Protein 4QTP (pdb70)

Organism: Mycolicibacterium paratuberculosis (strain ATCC BAA-968 / K-10) (NCBI:txid262316)

InterPro domains:
  IPR002645 STAS domain [PF01740] (11-111)
  IPR002645 STAS domain [PS50801] (7-115)
  IPR003658 Anti-sigma factor antagonist [TIGR00377] (11-109)
  IPR036513 STAS domain superfamily [G3DSA:3.30.750.24] (1-122)
  IPR036513 STAS domain superfamily [SSF52091] (10-116)

Secondary structure (DSSP, 8-state):
--TT-EEEEEEEETTEEEEEEEEEESTTTHHHHHHHHHHHHHT--SEEEEEEEEEEEE-HHHHHHHHHHHHHS-TT-EEEEE--SHHHHHHHHHTTGGGTS-EESSHHHHHHHHH-/-PPTT-EEEEEEEETTEEEEEEEEEESTTTHHHHHHHHHHHHHT--SEEEEEEEEEEEE-HHHHHHHHHHHHHS-TT-EEEEE--SHHHHHHHHHTTGGGTS-EESSHHHHHHHHH-/--S---EEEEEEEETTEEEEEEEEEESTTTHHHHHHHHHHHHHT--SEEEEEEEEEEEE-HHHHHHHHHHHHHSBTT-EEEEE--SHHHHHHHHHTTGGGTS-EESSHHHHHHHHH-/----EEEEEEEETTEEEEEEEEEESTTTHHHHHHHHHHHHHT--SEEEEEEEEEEEE-HHHHHHHHHHHHHSBTT-EEEEE--SHHHHHHHHHTTGGGTS-EESSHHHHHHHHH-

CATH classification: 3.30.750.24

Foldseek 3Di:
DDPLDKDWDWDDDPQEIEIEMAEEDDPSCPVVVLVVLVVVQVVQGLEYEYEDARYPAYDPSNVVSVVVSLVSHDPRRHYEYEYADCRPVVVCVVVCVCVVHPYHPDPVVSVVVRVD/DADPLDKDWDWDDDPQEIEIEMAHEDDPSCPVVVLVVLVVVQVVQGLEYEYECARYPAYDDVNVVSVVVSLVSHDPRRHYEYEYADCRPVVVCVVVCVCVVHPYHPDPVVSVVVRVD/DPDDDDKDWDWDDDPQEIEIEMAEEDDDVCLVVVLVVLVVVQVVQGLEYEYECARYQADDDSNLVSLVVSLVSHDPRHHYEYAYADCRPVVVCVVVCVCVVHPYHPDPVVSVVVRVD/DDDDKDWDWDDDPQEIEIEMAEEDDDVCLVVVLVVLVVVQVVQGLEYEYECARYQADDDSNLVSVVVSLVSHDPRRHYEYAYADCRPVVVCVVVVVCVVHPYHPDPVVSVVVRVD

Nearest PDB structures (foldseek):
  4qtp-assembly2_B  TM=1.009E+00  e=1.080E-22  Mycobacterium avium subsp. paratuberculosis K-10
  8ih8-assembly1_A  TM=9.561E-01  e=4.248E-16  Mycobacterium tuberculosis H37Rv
  6m36-assembly1_H  TM=8.958E-01  e=7.323E-08  Bacillus subtilis subsp. subtilis str. 168
  4hyl-assembly1_A  TM=8.744E-01  e=9.724E-07  Haliangium ochraceum DSM 14365
  7d09-assembly1_F  TM=8.248E-01  e=4.135E-03  Acinetobacter baumannii

Structure (mmCIF, N/CA/C/O backbone):
data_4QTP
#
_entry.id   4QTP
#
_cell.length_a   58.170
_cell.length_b   58.300
_cell.length_c   58.900
_cell.angle_alpha   69.660
_cell.angle_beta   78.610
_cell.angle_gamma   78.940
#
_symmetry.space_group_name_H-M   'P 1'
#
loop_
_entity.id
_entity.type
_entity.pdbx_description
1 polymer 'Anti-sigma factor antagonist'
2 non-polymer 'CITRIC ACID'
3 non-polymer 1,2-ETHANEDIOL
4 non-polymer GLYCEROL
5 water water
#
loop_
_atom_site.group_PDB
_atom_site.id
_atom_site.type_symbol
_atom_site.label_atom_id
_atom_site.label_alt_id
_atom_site.label_comp_id
_atom_site.label_asym_id
_atom_site.label_entity_id
_atom_site.label_seq_id
_atom_site.pdbx_PDB_ins_code
_atom_site.Cartn_x
_atom_site.Cartn_y
_atom_site.Cartn_z
_atom_site.occupancy
_atom_site.B_iso_or_equiv
_atom_site.auth_seq_id
_atom_site.auth_comp_id
_atom_site.auth_asym_id
_atom_site.auth_atom_id
_atom_site.pdbx_PDB_model_num
ATOM 1 N N . SER A 1 24 ? 25.876 4.487 54.643 1.00 31.70 2 SER A N 1
ATOM 2 C CA . SER A 1 24 ? 24.436 4.237 54.361 1.00 30.06 2 SER A CA 1
ATOM 3 C C . SER A 1 24 ? 24.254 2.861 53.712 1.00 25.02 2 SER A C 1
ATOM 4 O O . SER A 1 24 ? 25.038 2.422 52.857 1.00 23.03 2 SER A O 1
ATOM 7 N N . ALA A 1 25 ? 23.221 2.176 54.157 1.00 20.89 3 ALA A N 1
ATOM 8 C CA . ALA A 1 25 ? 22.906 0.837 53.660 1.00 20.48 3 ALA A CA 1
ATOM 9 C C . ALA A 1 25 ? 21.833 0.972 52.578 1.00 18.09 3 ALA A C 1
ATOM 10 O O . ALA A 1 25 ? 21.054 1.930 52.590 1.00 17.23 3 ALA A O 1
ATOM 12 N N . PRO A 1 26 ? 21.744 -0.004 51.674 1.00 16.85 4 PRO A N 1
ATOM 13 C CA . PRO A 1 26 ? 20.699 0.053 50.655 1.00 16.48 4 PRO A CA 1
ATOM 14 C C . PRO A 1 26 ? 19.295 0.087 51.285 1.00 15.50 4 PRO A C 1
ATOM 15 O O . PRO A 1 26 ? 19.067 -0.520 52.335 1.00 15.16 4 PRO A O 1
ATOM 19 N N . ASP A 1 27 ? 18.382 0.797 50.627 1.00 14.75 5 ASP A N 1
ATOM 20 C CA . ASP A 1 27 ? 16.993 0.902 51.046 1.00 15.62 5 ASP A CA 1
ATOM 21 C C . ASP A 1 27 ? 16.788 1.203 52.511 1.00 14.68 5 ASP A C 1
ATOM 22 O O . ASP A 1 27 ? 15.873 0.681 53.117 1.00 12.96 5 ASP A O 1
ATOM 27 N N . SER A 1 28 ? 17.642 2.083 53.074 1.00 13.91 6 SER A N 1
ATOM 28 C CA . SER A 1 28 ? 17.639 2.374 54.48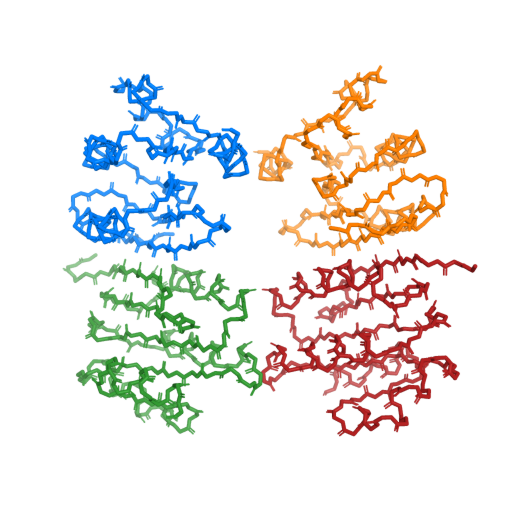6 1.00 14.00 6 SER A CA 1
ATOM 29 C C . SER A 1 28 ? 17.479 3.879 54.694 1.00 14.16 6 SER A C 1
ATOM 30 O O . SER A 1 28 ? 17.929 4.687 53.881 1.00 13.90 6 SER A O 1
ATOM 33 N N . ILE A 1 29 ? 16.761 4.228 55.754 1.00 14.92 7 ILE A N 1
ATOM 34 C CA . ILE A 1 29 ? 16.442 5.631 56.068 1.00 15.22 7 ILE A CA 1
ATOM 35 C C . ILE A 1 29 ? 16.413 5.816 57.572 1.00 15.37 7 ILE A C 1
ATOM 36 O O . ILE A 1 29 ? 16.043 4.907 58.285 1.00 14.40 7 ILE A O 1
ATOM 41 N N . THR A 1 30 ? 16.853 6.981 58.031 1.00 15.57 8 THR A N 1
ATOM 42 C CA . THR A 1 30 ? 16.751 7.395 59.403 1.00 16.92 8 THR A CA 1
ATOM 43 C C . THR A 1 30 ? 16.039 8.737 59.401 1.00 16.78 8 THR A C 1
ATOM 44 O O . THR A 1 30 ? 16.413 9.634 58.646 1.00 15.72 8 THR A O 1
ATOM 48 N N A THR A 1 31 ? 15.023 8.856 60.248 0.50 17.32 9 THR A N 1
ATOM 49 N N B THR A 1 31 ? 14.995 8.859 60.233 0.50 18.28 9 THR A N 1
ATOM 50 C CA A THR A 1 31 ? 14.323 10.120 60.417 0.50 16.67 9 THR A CA 1
ATOM 51 C CA B THR A 1 31 ? 14.275 10.141 60.427 0.50 18.30 9 THR A CA 1
ATOM 52 C C A THR A 1 31 ? 14.318 10.536 61.905 0.50 17.46 9 THR A C 1
ATOM 53 C C B THR A 1 31 ? 14.315 10.539 61.910 0.50 18.42 9 THR A C 1
ATOM 54 O O A THR A 1 31 ? 13.913 9.765 62.770 0.50 17.86 9 THR A O 1
ATOM 55 O O B THR A 1 31 ? 13.920 9.763 62.777 0.50 18.78 9 THR A O 1
ATOM 62 N N . LEU A 1 32 ? 14.842 11.732 62.185 1.00 18.90 10 LEU A N 1
ATOM 63 C CA . LEU A 1 32 ? 14.953 12.281 63.524 1.00 19.26 10 LEU A CA 1
ATOM 64 C C . LEU A 1 32 ? 14.080 13.521 63.569 1.00 19.22 10 LEU A C 1
ATOM 65 O O . LEU A 1 32 ? 14.156 14.390 62.674 1.00 18.10 10 LEU A O 1
ATOM 70 N N . VAL A 1 33 ? 13.238 13.603 64.579 1.00 18.68 11 VAL A N 1
ATOM 71 C CA . VAL A 1 33 ? 12.334 14.725 64.731 1.00 21.27 11 VAL A CA 1
ATOM 72 C C . VAL A 1 33 ? 12.671 15.365 66.064 1.00 23.13 11 VAL A C 1
ATOM 73 O O . VAL A 1 33 ? 12.656 14.696 67.098 1.00 22.29 11 VAL A O 1
ATOM 77 N N . GLU A 1 34 ? 12.942 16.659 66.029 1.00 26.06 12 GLU A N 1
ATOM 78 C CA . GLU A 1 34 ? 13.468 17.402 67.152 1.00 31.13 12 GLU A CA 1
ATOM 79 C C . GLU A 1 34 ? 12.936 18.826 67.143 1.00 32.65 12 GLU A C 1
ATOM 80 O O . GLU A 1 34 ? 12.913 19.461 66.105 1.00 29.38 12 GLU A O 1
ATOM 86 N N . ASP A 1 35 ? 12.508 19.313 68.307 1.00 34.12 13 ASP A N 1
ATOM 87 C CA . ASP A 1 35 ? 12.112 20.712 68.480 1.00 35.09 13 ASP A CA 1
ATOM 88 C C . ASP A 1 35 ? 13.359 21.570 68.656 1.00 35.18 13 ASP A C 1
ATOM 89 O O . ASP A 1 35 ? 14.220 21.268 69.471 1.00 36.36 13 ASP A O 1
ATOM 94 N N . HIS A 1 36 ? 13.494 22.610 67.856 1.00 34.02 14 HIS A N 1
ATOM 95 C CA . HIS A 1 36 ? 14.534 23.601 68.101 1.00 34.04 14 HIS A CA 1
ATOM 96 C C . HIS A 1 36 ? 13.840 24.923 68.474 1.00 37.35 14 HIS A C 1
ATOM 97 O O . HIS A 1 36 ? 13.517 25.732 67.595 1.00 36.77 14 HIS A O 1
ATOM 104 N N . ASP A 1 37 ? 13.585 25.125 69.763 1.00 44.20 15 ASP A N 1
ATOM 105 C CA . ASP A 1 37 ? 12.957 26.366 70.253 1.00 45.40 15 ASP A CA 1
ATOM 106 C C . ASP A 1 37 ? 11.689 26.719 69.476 1.00 42.15 15 ASP A C 1
ATOM 107 O O . ASP A 1 37 ? 11.554 27.833 68.982 1.00 42.05 15 ASP A O 1
ATOM 112 N N . GLY A 1 38 ? 10.778 25.756 69.363 1.00 40.34 16 GLY A N 1
ATOM 113 C CA . GLY A 1 38 ? 9.498 25.948 68.675 1.00 39.28 16 GLY A CA 1
ATOM 114 C C . GLY A 1 38 ? 9.484 25.561 67.191 1.00 35.52 16 GLY A C 1
ATOM 115 O O . GLY A 1 38 ? 8.415 25.386 66.609 1.00 38.53 16 GLY A O 1
ATOM 116 N N . VAL A 1 39 ? 10.655 25.460 66.559 1.00 31.43 17 VAL A N 1
ATOM 117 C CA . VAL A 1 39 ? 10.720 24.997 65.163 1.00 27.39 17 VAL A CA 1
ATOM 118 C C . VAL A 1 39 ? 10.901 23.482 65.172 1.00 24.40 17 VAL A C 1
ATOM 119 O O . VAL A 1 39 ? 11.897 23.006 65.693 1.00 24.90 17 VAL A O 1
ATOM 123 N N . SER A 1 40 ? 9.984 22.723 64.576 1.00 22.34 18 SER A N 1
ATOM 124 C CA . SER A 1 40 ? 10.213 21.276 64.419 1.00 20.27 18 SER A CA 1
ATOM 125 C C . SER A 1 40 ? 11.169 21.069 63.255 1.00 19.04 18 SER A C 1
ATOM 126 O O . SER A 1 40 ? 10.938 21.601 62.156 1.00 17.52 18 SER A O 1
ATOM 129 N N . VAL A 1 41 ? 12.225 20.302 63.504 1.00 18.16 19 VAL A N 1
ATOM 130 C CA . VAL A 1 41 ? 13.192 19.935 62.489 1.00 17.02 19 VAL A CA 1
ATOM 131 C C . VAL A 1 41 ? 13.099 18.425 62.265 1.00 16.07 19 VAL A C 1
ATOM 132 O O . VAL A 1 41 ? 13.220 17.628 63.209 1.00 16.63 19 VAL A O 1
ATOM 136 N N . VAL A 1 42 ? 12.800 18.045 61.037 1.00 15.76 20 VAL A N 1
ATOM 137 C CA . VAL A 1 42 ? 12.828 16.657 60.614 1.00 14.73 20 VAL A CA 1
ATOM 138 C C . VAL A 1 42 ? 14.113 16.456 59.833 1.00 14.06 20 VAL A C 1
ATOM 139 O O . VAL A 1 42 ? 14.261 16.975 58.719 1.00 13.61 20 VAL A O 1
ATOM 143 N N . SER A 1 43 ? 15.038 15.685 60.409 1.00 14.29 21 SER A N 1
ATOM 144 C CA . SER A 1 43 ? 16.318 15.418 59.779 1.00 14.87 21 SER A CA 1
ATOM 145 C C . SER A 1 43 ? 16.365 13.997 59.218 1.00 13.64 21 SER A C 1
ATOM 146 O O . SER A 1 43 ? 16.069 13.042 59.921 1.00 14.49 21 SER A O 1
ATOM 149 N N . VAL A 1 44 ? 16.749 13.882 57.958 1.00 13.49 22 VAL A N 1
ATOM 150 C CA . VAL A 1 44 ? 16.691 12.580 57.277 1.00 14.14 22 VAL A CA 1
ATOM 151 C C . VAL A 1 44 ? 18.087 12.182 56.831 1.00 14.57 22 VAL A C 1
ATOM 152 O O . VAL A 1 44 ? 18.888 13.044 56.423 1.00 13.31 22 VAL A O 1
ATOM 156 N N . SER A 1 45 ? 18.384 10.890 56.973 1.00 15.00 23 SER A N 1
ATOM 157 C CA A SER A 1 45 ? 19.638 10.342 56.530 0.50 15.32 23 SER A CA 1
ATOM 158 C CA B SER A 1 45 ? 19.654 10.324 56.537 0.50 14.98 23 SER A CA 1
ATOM 159 C C . SER A 1 45 ? 19.347 9.105 55.690 1.00 14.31 23 SER A C 1
ATOM 160 O O . SER A 1 45 ? 18.339 8.441 55.925 1.00 14.11 23 SER A O 1
ATOM 165 N N . GLY A 1 46 ? 20.212 8.832 54.717 1.00 18.27 24 GLY A N 1
ATOM 166 C CA . GLY A 1 46 ? 20.133 7.613 53.917 1.00 17.67 24 GLY A CA 1
ATOM 167 C C . GLY A 1 46 ? 19.588 7.888 52.548 1.00 16.43 24 GLY A C 1
ATOM 168 O O . GLY A 1 46 ? 20.063 8.788 51.898 1.00 16.47 24 GLY A O 1
ATOM 169 N N . GLU A 1 47 ? 18.603 7.116 52.100 1.00 15.78 25 GLU A N 1
ATOM 170 C CA . GLU A 1 47 ? 18.092 7.249 50.728 1.00 15.47 25 GLU A CA 1
ATOM 171 C C . GLU A 1 47 ? 16.573 7.341 50.758 1.00 15.33 25 GLU A C 1
ATOM 172 O O . GLU A 1 47 ? 15.928 6.638 51.535 1.00 15.40 25 GLU A O 1
ATOM 178 N N . ILE A 1 48 ? 16.035 8.266 49.961 1.00 14.94 26 ILE A N 1
ATOM 179 C CA . ILE A 1 48 ? 14.608 8.469 49.829 1.00 15.33 26 ILE A CA 1
ATOM 180 C C . ILE A 1 48 ? 14.183 7.954 48.447 1.00 15.64 26 ILE A C 1
ATOM 181 O O . ILE A 1 48 ? 14.488 8.581 47.434 1.00 15.31 26 ILE A O 1
ATOM 186 N N . ASP A 1 49 ? 13.461 6.837 48.429 1.00 16.48 27 ASP A N 1
ATOM 187 C CA . ASP A 1 49 ? 12.858 6.326 47.204 1.00 17.24 27 ASP A CA 1
ATOM 188 C C . ASP A 1 49 ? 11.602 5.562 47.530 1.00 17.66 27 ASP A C 1
ATOM 189 O O . ASP A 1 49 ? 11.141 5.624 48.676 1.00 17.27 27 ASP A O 1
ATOM 194 N N . MET A 1 50 ? 11.042 4.845 46.554 1.00 18.71 28 MET A N 1
ATOM 195 C CA . MET A 1 50 ? 9.753 4.205 46.778 1.00 21.43 28 MET A CA 1
ATOM 196 C C . MET A 1 50 ? 9.733 3.271 48.004 1.00 20.20 28 MET A C 1
ATOM 197 O O . MET A 1 50 ? 8.730 3.205 48.695 1.00 20.69 28 MET A O 1
ATOM 202 N N . VAL A 1 51 ? 10.848 2.615 48.306 1.00 19.08 29 VAL A N 1
ATOM 203 C CA . VAL A 1 51 ? 10.897 1.669 49.415 1.00 18.81 29 VAL A CA 1
ATOM 204 C C . VAL A 1 51 ? 10.852 2.364 50.777 1.00 18.52 29 VAL A C 1
ATOM 205 O O . VAL A 1 51 ? 10.190 1.882 51.715 1.00 18.91 29 VAL A O 1
ATOM 209 N N . THR A 1 52 ? 11.569 3.477 50.910 1.00 16.70 30 THR A N 1
ATOM 210 C CA . THR A 1 52 ? 11.661 4.214 52.173 1.00 16.48 30 THR A CA 1
ATOM 211 C C . THR A 1 52 ? 10.635 5.351 52.331 1.00 16.45 30 THR A C 1
ATOM 212 O O . THR A 1 52 ? 10.486 5.917 53.417 1.00 16.72 30 THR A O 1
ATOM 216 N N . ALA A 1 53 ? 9.966 5.708 51.252 1.00 17.12 31 ALA A N 1
ATOM 217 C CA . ALA A 1 53 ? 9.002 6.821 51.263 1.00 18.06 31 ALA A CA 1
ATOM 218 C C . ALA A 1 53 ? 7.875 6.691 52.294 1.00 18.98 31 ALA A C 1
ATOM 219 O O . ALA A 1 53 ? 7.554 7.675 52.942 1.00 19.28 31 ALA A O 1
ATOM 221 N N . PRO A 1 54 ? 7.258 5.503 52.445 1.00 20.53 32 PRO A N 1
ATOM 222 C CA . PRO A 1 54 ? 6.175 5.424 53.440 1.00 21.59 32 PRO A CA 1
ATOM 223 C C . PRO A 1 54 ? 6.619 5.771 54.854 1.00 21.31 32 PRO A C 1
ATOM 224 O O . PRO A 1 54 ? 5.926 6.520 55.552 1.00 21.22 32 PRO A O 1
ATOM 228 N N . ALA A 1 55 ? 7.802 5.303 55.253 1.00 20.02 33 ALA A N 1
ATOM 229 C CA . ALA A 1 55 ? 8.376 5.694 56.548 1.00 20.61 33 ALA A CA 1
ATOM 230 C C . ALA A 1 55 ? 8.537 7.219 56.685 1.00 19.91 33 ALA A C 1
ATOM 231 O O . ALA A 1 55 ? 8.129 7.823 57.688 1.00 20.91 33 ALA A O 1
ATOM 233 N N . LEU A 1 56 ? 9.102 7.860 55.681 1.00 19.43 34 LEU A N 1
ATOM 234 C CA . LEU A 1 56 ? 9.297 9.298 55.731 1.00 19.26 34 LEU A CA 1
ATOM 235 C C . LEU A 1 56 ? 7.943 10.029 55.763 1.00 19.47 34 LEU A C 1
ATOM 236 O O . LEU A 1 56 ? 7.771 11.017 56.500 1.00 18.01 34 LEU A O 1
ATOM 241 N N . GLU A 1 57 ? 7.020 9.587 54.921 1.00 20.16 35 GLU A N 1
ATOM 242 C CA . GLU A 1 57 ? 5.673 10.204 54.873 1.00 22.54 35 GLU A CA 1
ATOM 243 C C . GLU A 1 57 ? 4.969 10.150 56.223 1.00 22.57 35 GLU A C 1
ATOM 244 O O . GLU A 1 57 ? 4.352 11.147 56.659 1.00 22.93 35 GLU A O 1
ATOM 250 N N . GLN A 1 58 ? 5.026 8.988 56.879 1.00 23.97 36 GLN A N 1
ATOM 251 C CA . GLN A 1 58 ? 4.383 8.846 58.191 1.00 24.78 36 GLN A CA 1
ATOM 252 C C . GLN A 1 58 ? 5.001 9.773 59.230 1.00 25.02 36 GLN A C 1
ATOM 253 O O . GLN A 1 58 ? 4.254 10.433 59.998 1.00 25.64 36 GLN A O 1
ATOM 255 N N . ALA A 1 59 ? 6.331 9.847 59.264 1.00 22.99 37 ALA A N 1
ATOM 256 C CA . ALA A 1 59 ? 7.014 10.747 60.182 1.00 23.32 37 ALA A CA 1
ATOM 257 C C . ALA A 1 59 ? 6.611 12.201 59.984 1.00 23.43 37 ALA A C 1
ATOM 258 O O . ALA A 1 59 ? 6.294 12.908 60.959 1.00 21.98 37 ALA A O 1
ATOM 260 N N . ILE A 1 60 ? 6.695 12.686 58.739 1.00 22.16 38 ILE A N 1
ATOM 261 C CA . ILE A 1 60 ? 6.351 14.078 58.457 1.00 21.39 38 ILE A CA 1
ATOM 262 C C . ILE A 1 60 ? 4.862 14.332 58.781 1.00 22.69 38 ILE A C 1
ATOM 263 O O . ILE A 1 60 ? 4.497 15.382 59.341 1.00 22.21 38 ILE A O 1
ATOM 268 N N . GLY A 1 61 ? 4.013 13.385 58.407 1.00 23.50 39 GLY A N 1
ATOM 269 C CA . GLY A 1 61 ? 2.572 13.508 58.640 1.00 25.81 39 GLY A CA 1
ATOM 270 C C . GLY A 1 61 ? 2.214 13.737 60.110 1.00 27.31 39 GLY A C 1
ATOM 271 O O . GLY A 1 61 ? 1.370 14.564 60.442 1.00 28.55 39 GLY A O 1
ATOM 272 N N . ALA A 1 62 ? 2.859 12.997 60.992 1.00 27.51 40 ALA A N 1
ATOM 273 C CA . ALA A 1 62 ? 2.666 13.183 62.406 1.00 28.87 40 ALA A CA 1
ATOM 274 C C . ALA A 1 62 ? 3.134 14.567 62.890 1.00 28.89 40 ALA A C 1
ATOM 275 O O . ALA A 1 62 ? 2.490 15.162 63.757 1.00 28.92 40 ALA A O 1
ATOM 277 N N . VAL A 1 63 ? 4.234 15.098 62.343 1.00 26.73 41 VAL A N 1
ATOM 278 C CA . VAL A 1 63 ? 4.692 16.471 62.674 1.00 26.66 41 VAL A CA 1
ATOM 279 C C . VAL A 1 63 ? 3.684 17.503 62.188 1.00 27.66 41 VAL A C 1
ATOM 280 O O . VAL A 1 63 ? 3.253 18.379 62.944 1.00 28.81 41 VAL A O 1
ATOM 284 N N . VAL A 1 64 ? 3.259 17.372 60.939 1.00 27.38 42 VAL A N 1
ATOM 285 C CA . VAL A 1 64 ? 2.286 18.288 60.364 1.00 30.78 42 VAL A CA 1
ATOM 286 C C . VAL A 1 64 ? 1.002 18.262 61.194 1.00 32.18 42 VAL A C 1
ATOM 287 O O . VAL A 1 64 ? 0.372 19.307 61.389 1.00 32.89 42 VAL A O 1
ATOM 291 N N . ALA A 1 65 ? 0.592 17.077 61.656 1.00 32.36 43 ALA A N 1
ATOM 292 C CA . ALA A 1 65 ? -0.652 16.947 62.466 1.00 34.41 43 ALA A CA 1
ATOM 293 C C . ALA A 1 65 ? -0.588 17.712 63.795 1.00 35.14 43 ALA A C 1
ATOM 294 O O . ALA A 1 65 ? -1.632 18.044 64.352 1.00 37.10 43 ALA A O 1
ATOM 296 N N . ASP A 1 66 ? 0.624 17.970 64.299 1.00 33.72 44 ASP A N 1
ATOM 297 C CA . ASP A 1 66 ? 0.830 18.752 65.533 1.00 35.46 44 ASP A CA 1
ATOM 298 C C . ASP A 1 66 ? 0.864 20.267 65.319 1.00 32.01 44 ASP A C 1
ATOM 299 O O . ASP A 1 66 ? 1.023 21.006 66.279 1.00 31.66 44 ASP A O 1
ATOM 304 N N . SER A 1 67 ? 0.688 20.726 64.080 1.00 30.40 45 SER A N 1
ATOM 305 C CA . SER A 1 67 ? 0.584 22.149 63.761 1.00 29.87 45 SER A CA 1
ATOM 306 C C . SER A 1 67 ? 1.732 22.942 64.377 1.00 29.86 45 SER A C 1
ATOM 307 O O . SER A 1 67 ? 1.495 23.862 65.147 1.00 28.08 45 SER A O 1
ATOM 310 N N . PRO A 1 68 ? 2.989 22.609 64.018 1.00 28.21 46 PRO A N 1
ATOM 311 C CA . PRO A 1 68 ? 4.106 23.422 64.525 1.00 27.75 46 PRO A CA 1
ATOM 312 C C . PRO A 1 68 ? 4.082 24.842 63.950 1.00 26.98 46 PRO A C 1
ATOM 313 O O . PRO A 1 68 ? 3.550 25.055 62.854 1.00 27.41 46 PRO A O 1
ATOM 317 N N . PRO A 1 69 ? 4.672 25.817 64.661 1.00 28.04 47 PRO A N 1
ATOM 318 C CA . PRO A 1 69 ? 4.716 27.173 64.091 1.00 27.31 47 PRO A CA 1
ATOM 319 C C . PRO A 1 69 ? 5.635 27.278 62.877 1.00 24.56 47 PRO A C 1
ATOM 320 O O . PRO A 1 69 ? 5.457 28.144 62.003 1.00 22.54 47 PRO A O 1
ATOM 324 N N . ALA A 1 70 ? 6.612 26.380 62.821 1.00 22.43 48 ALA A N 1
ATOM 325 C CA . ALA A 1 70 ? 7.482 26.283 61.668 1.00 20.56 48 ALA A CA 1
ATOM 326 C C . ALA A 1 70 ? 8.077 24.873 61.545 1.00 19.00 48 ALA A C 1
ATOM 327 O O . ALA A 1 70 ? 8.186 24.135 62.527 1.00 19.20 48 ALA A O 1
ATOM 329 N N . LEU A 1 71 ? 8.417 24.500 60.320 1.00 18.44 49 LEU A N 1
ATOM 330 C CA . LEU A 1 71 ? 8.925 23.155 60.015 1.00 17.27 49 LEU A CA 1
ATOM 331 C C . LEU A 1 71 ? 10.101 23.299 59.081 1.00 16.66 49 LEU A C 1
ATOM 332 O O . LEU A 1 71 ? 10.018 23.980 58.043 1.00 16.55 49 LEU A O 1
ATOM 337 N N . VAL A 1 72 ? 11.213 22.665 59.438 1.00 15.76 50 VAL A N 1
ATOM 338 C CA . VAL A 1 72 ? 12.338 22.549 58.521 1.00 14.45 50 VAL A CA 1
ATOM 339 C C . VAL A 1 72 ? 12.594 21.071 58.267 1.00 14.16 50 VAL A C 1
ATOM 340 O O . VAL A 1 72 ? 12.664 20.283 59.225 1.00 14.92 50 VAL A O 1
ATOM 344 N N A ILE A 1 73 ? 12.759 20.704 56.997 0.70 13.99 51 ILE A N 1
ATOM 345 N N B ILE A 1 73 ? 12.768 20.707 57.001 0.30 13.72 51 ILE A N 1
ATOM 346 C CA A ILE A 1 73 ? 13.158 19.355 56.627 0.70 14.16 51 ILE A CA 1
ATOM 347 C CA B ILE A 1 73 ? 13.185 19.358 56.640 0.30 13.48 51 ILE A CA 1
ATOM 348 C C A ILE A 1 73 ? 14.630 19.431 56.222 0.70 13.80 51 ILE A C 1
ATOM 349 C C B ILE A 1 73 ? 14.639 19.432 56.224 0.30 13.57 51 ILE A C 1
ATOM 350 O O A ILE A 1 73 ? 14.990 20.115 55.279 0.70 13.89 51 ILE A O 1
ATOM 351 O O B ILE A 1 73 ? 14.994 20.116 55.278 0.30 13.63 51 ILE A O 1
ATOM 360 N N . ASP A 1 74 ? 15.494 18.778 56.992 1.00 14.16 52 ASP A N 1
ATOM 361 C CA . ASP A 1 74 ? 16.952 18.822 56.749 1.00 14.20 52 ASP A CA 1
ATOM 362 C C . ASP A 1 74 ? 17.374 17.548 56.017 1.00 13.34 52 ASP A C 1
ATOM 363 O O . ASP A 1 74 ? 17.350 16.464 56.586 1.00 13.61 52 ASP A O 1
ATOM 368 N N . LEU A 1 75 ? 17.775 17.705 54.762 1.00 12.64 53 LEU A N 1
ATOM 369 C CA . LEU A 1 75 ? 18.213 16.607 53.904 1.00 12.43 53 LEU A CA 1
ATOM 370 C C . LEU A 1 75 ? 19.714 16.576 53.797 1.00 12.68 53 LEU A C 1
ATOM 371 O O . LEU A 1 75 ? 20.248 15.898 52.916 1.00 12.61 53 LEU A O 1
ATOM 376 N N . SER A 1 76 ? 20.426 17.279 54.687 1.00 13.29 54 SER A N 1
ATOM 377 C CA . SER A 1 76 ? 21.893 17.273 54.638 1.00 14.02 54 SER A CA 1
ATOM 378 C C . SER A 1 76 ? 22.506 15.886 54.573 1.00 14.52 54 SER A C 1
ATOM 379 O O . SER A 1 76 ? 23.510 15.696 53.861 1.00 15.60 54 SER A O 1
ATOM 382 N N . ALA A 1 77 ? 21.997 14.935 55.364 1.00 14.07 55 ALA A N 1
ATOM 383 C CA . ALA A 1 77 ? 22.563 13.582 55.371 1.00 14.70 55 ALA A CA 1
ATOM 384 C C . ALA A 1 77 ? 21.923 12.595 54.405 1.00 14.72 55 ALA A C 1
ATOM 385 O O . ALA A 1 77 ? 22.172 11.374 54.501 1.00 15.51 55 ALA A O 1
ATOM 387 N N . VAL A 1 78 ? 21.118 13.082 53.471 1.00 14.76 56 VAL A N 1
ATOM 388 C CA . VAL A 1 78 ? 20.495 12.197 52.464 1.00 14.19 56 VAL A CA 1
ATOM 389 C C . VAL A 1 78 ? 21.476 12.021 51.311 1.00 14.29 56 VAL A C 1
ATOM 390 O O . VAL A 1 78 ? 21.957 13.009 50.727 1.00 14.43 56 VAL A O 1
ATOM 394 N N . GLU A 1 79 ? 21.769 10.766 50.968 1.00 14.39 57 GLU A N 1
ATOM 395 C CA . GLU A 1 79 ? 22.733 10.464 49.920 1.00 15.52 57 GLU A CA 1
ATOM 396 C C . GLU A 1 79 ? 22.096 10.239 48.565 1.00 14.30 57 GLU A C 1
ATOM 397 O O . GLU A 1 79 ? 22.784 10.305 47.549 1.00 14.43 57 GLU A O 1
ATOM 403 N N . PHE A 1 80 ? 20.787 9.955 48.541 1.00 13.19 58 PHE A N 1
ATOM 404 C CA . PHE A 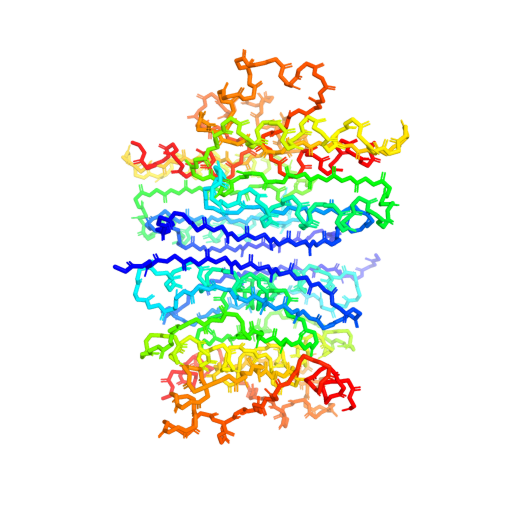1 80 ? 20.079 9.759 47.299 1.00 12.35 58 PHE A CA 1
ATOM 405 C C . PHE A 1 80 ? 18.660 10.259 47.532 1.00 11.99 58 PHE A C 1
ATOM 406 O O . PHE A 1 80 ? 18.024 9.841 48.493 1.00 11.27 58 PHE A O 1
ATOM 414 N N . LEU A 1 81 ? 18.216 11.186 46.680 1.00 12.03 59 LEU A N 1
ATOM 415 C CA . LEU A 1 81 ? 16.882 11.757 46.721 1.00 12.70 59 LEU A CA 1
ATOM 416 C C . LEU A 1 81 ? 16.207 11.397 45.420 1.00 13.14 59 LEU A C 1
ATOM 417 O O . LEU A 1 81 ? 16.589 11.907 44.349 1.00 14.44 59 LEU A O 1
ATOM 422 N N . GLY A 1 82 ? 15.194 10.543 45.474 1.00 13.39 60 GLY A N 1
ATOM 423 C CA . GLY A 1 82 ? 14.497 10.142 44.255 1.00 13.39 60 GLY A CA 1
ATOM 424 C C . GLY A 1 82 ? 13.250 10.962 44.057 1.00 13.77 60 GLY A C 1
ATOM 425 O O . GLY A 1 82 ? 12.908 11.816 44.891 1.00 12.90 60 GLY A O 1
ATOM 426 N N A SER A 1 83 ? 12.554 10.700 42.947 0.70 14.17 61 SER A N 1
ATOM 427 N N B SER A 1 83 ? 12.550 10.695 42.959 0.30 14.09 61 SER A N 1
ATOM 428 C CA A SER A 1 83 ? 11.359 11.473 42.577 0.70 14.87 61 SER A CA 1
ATOM 429 C CA B SER A 1 83 ? 11.362 11.480 42.591 0.30 14.55 61 SER A CA 1
ATOM 430 C C A SER A 1 83 ? 10.271 11.502 43.664 0.70 14.80 61 SER A C 1
ATOM 431 C C B SER A 1 83 ? 10.271 11.505 43.668 0.30 14.74 61 SER A C 1
ATOM 432 O O A SER A 1 83 ? 9.645 12.545 43.900 0.70 13.83 61 SER A O 1
ATOM 433 O O B SER A 1 83 ? 9.641 12.541 43.910 0.30 14.32 61 SER A O 1
ATOM 438 N N . VAL A 1 84 ? 10.014 10.359 44.286 1.00 15.00 62 VAL A N 1
ATOM 439 C CA . VAL A 1 84 ? 8.981 10.299 45.329 1.00 16.24 62 VAL A CA 1
ATOM 440 C C . VAL A 1 84 ? 9.336 11.205 46.505 1.00 15.41 62 VAL A C 1
ATOM 441 O O . VAL A 1 84 ? 8.464 11.777 47.119 1.00 14.96 62 VAL A O 1
ATOM 445 N N . GLY A 1 85 ? 10.628 11.418 46.725 1.00 14.13 63 GLY A N 1
ATOM 446 C CA . GLY A 1 85 ? 11.025 12.341 47.711 1.00 13.99 63 GLY A CA 1
ATOM 447 C C . GLY A 1 85 ? 10.642 13.768 47.414 1.00 13.65 63 GLY A C 1
ATOM 448 O O . GLY A 1 85 ? 10.197 14.494 48.301 1.00 13.79 63 GLY A O 1
ATOM 449 N N . LEU A 1 86 ? 10.756 14.173 46.164 1.00 13.17 64 LEU A N 1
ATOM 450 C CA . LEU A 1 86 ? 10.286 15.475 45.725 1.00 13.36 64 LEU A CA 1
ATOM 451 C C . LEU A 1 86 ? 8.784 15.610 45.913 1.00 13.99 64 LEU A C 1
ATOM 452 O O . LEU A 1 86 ? 8.292 16.667 46.324 1.00 13.30 64 LEU A O 1
ATOM 457 N N . LYS A 1 87 ? 8.055 14.560 45.559 1.00 15.23 65 LYS A N 1
ATOM 458 C CA . LYS A 1 87 ? 6.587 14.555 45.751 1.00 17.06 65 LYS A CA 1
ATOM 459 C C . LYS A 1 87 ? 6.207 14.765 47.213 1.00 16.55 65 LYS A C 1
ATOM 460 O O . LYS A 1 87 ? 5.290 15.536 47.521 1.00 16.14 65 LYS A O 1
ATOM 466 N N . ILE A 1 88 ? 6.956 14.127 48.114 1.00 16.11 66 ILE A N 1
ATOM 467 C CA . ILE A 1 88 ? 6.757 14.283 49.541 1.00 16.39 66 ILE A CA 1
ATOM 468 C C . ILE A 1 88 ? 7.011 15.716 49.998 1.00 15.67 66 ILE A C 1
ATOM 469 O O . ILE A 1 88 ? 6.239 16.268 50.800 1.00 16.21 66 ILE A O 1
ATOM 474 N N . LEU A 1 89 ? 8.092 16.319 49.526 1.00 15.18 67 LEU A N 1
ATOM 475 C CA . LEU A 1 89 ? 8.369 17.723 49.874 1.00 14.91 67 LEU A CA 1
ATOM 476 C C . LEU A 1 89 ? 7.242 18.657 49.414 1.00 15.42 67 LEU A C 1
ATOM 477 O O . LEU A 1 89 ? 6.828 19.543 50.183 1.00 15.29 67 LEU A O 1
ATOM 482 N N . ALA A 1 90 ? 6.821 18.514 48.165 1.00 15.19 68 ALA A N 1
ATOM 483 C CA . ALA A 1 90 ? 5.790 19.361 47.603 1.00 16.47 68 ALA A CA 1
ATOM 484 C C . ALA A 1 90 ? 4.455 19.124 48.337 1.00 17.41 68 ALA A C 1
ATOM 485 O O . ALA A 1 90 ? 3.778 20.109 48.680 1.00 16.89 68 ALA A O 1
ATOM 487 N N . ALA A 1 91 ? 4.129 17.860 48.647 1.00 17.66 69 ALA A N 1
ATOM 488 C CA . ALA A 1 91 ? 2.851 17.549 49.332 1.00 19.24 69 ALA A CA 1
ATOM 489 C C . ALA A 1 91 ? 2.853 18.084 50.769 1.00 19.23 69 ALA A C 1
ATOM 490 O O . ALA A 1 91 ? 1.822 18.640 51.242 1.00 19.85 69 ALA A O 1
ATOM 492 N N . THR A 1 92 ? 4.017 18.037 51.403 1.00 17.67 70 THR A N 1
ATOM 493 C CA . THR A 1 92 ? 4.189 18.588 52.728 1.00 18.31 70 THR A CA 1
ATOM 494 C C . THR A 1 92 ? 3.912 20.095 52.716 1.00 18.55 70 THR A C 1
ATOM 495 O O . THR A 1 92 ? 3.100 20.599 53.521 1.00 18.54 70 THR A O 1
ATOM 499 N N . TYR A 1 93 ? 4.581 20.810 51.823 1.00 18.47 71 TYR A N 1
ATOM 500 C CA . TYR A 1 93 ? 4.403 22.251 51.716 1.00 19.83 71 TYR A CA 1
ATOM 501 C C . TYR A 1 93 ? 2.926 22.593 51.448 1.00 21.39 71 TYR A C 1
ATOM 502 O O . TYR A 1 93 ? 2.399 23.526 52.069 1.00 20.39 71 TYR A O 1
ATOM 511 N N . GLU A 1 94 ? 2.298 21.851 50.536 1.00 21.39 72 GLU A N 1
ATOM 512 C CA . GLU A 1 94 ? 0.904 22.108 50.121 1.00 24.45 72 GLU A CA 1
ATOM 513 C C . GLU A 1 94 ? -0.118 21.971 51.249 1.00 24.45 72 GLU A C 1
ATOM 514 O O . GLU A 1 94 ? -1.155 22.635 51.177 1.00 27.00 72 GLU A O 1
ATOM 520 N N . LYS A 1 95 ? 0.150 21.130 52.246 1.00 24.34 73 LYS A N 1
ATOM 521 C CA . LYS A 1 95 ? -0.751 20.919 53.373 1.00 26.88 73 LYS A CA 1
ATOM 522 C C . LYS A 1 95 ? -0.460 21.715 54.652 1.00 25.67 73 LYS A C 1
ATOM 523 O O . LYS A 1 95 ? -1.286 21.697 55.572 1.00 24.44 73 LYS A O 1
ATOM 529 N N . LEU A 1 96 ? 0.658 22.438 54.729 1.00 22.76 74 LEU A N 1
ATOM 530 C CA . LEU A 1 96 ? 0.970 23.206 55.951 1.00 23.78 74 LEU A CA 1
ATOM 531 C C . LEU A 1 96 ? -0.011 24.377 56.147 1.00 22.43 74 LEU A C 1
ATOM 532 O O . LEU A 1 96 ? -0.696 24.847 55.203 1.00 21.60 74 LEU A O 1
ATOM 537 N N . GLY A 1 97 ? -0.077 24.834 57.376 1.00 21.71 75 GLY A N 1
ATOM 538 C CA . GLY A 1 97 ? -0.863 26.022 57.713 1.00 21.94 75 GLY A CA 1
ATOM 539 C C . GLY A 1 97 ? -0.401 27.179 56.848 1.00 22.03 75 GLY A C 1
ATOM 540 O O . GLY A 1 97 ? 0.761 27.275 56.456 1.00 19.60 75 GLY A O 1
ATOM 541 N N . LYS A 1 98 ? -1.312 28.076 56.548 1.00 22.50 76 LYS A N 1
ATOM 542 C CA . LYS A 1 98 ? -1.001 29.188 55.682 1.00 23.60 76 LYS A CA 1
ATOM 543 C C . LYS A 1 98 ? 0.094 30.107 56.247 1.00 23.68 76 LYS A C 1
ATOM 544 O O . LYS A 1 98 ? 0.739 30.817 55.496 1.00 22.81 76 LYS A O 1
ATOM 550 N N . GLU A 1 99 ? 0.248 30.137 57.567 1.00 24.59 77 GLU A N 1
ATOM 551 C CA . GLU A 1 99 ? 1.203 31.037 58.208 1.00 26.19 77 GLU A CA 1
ATOM 552 C C . GLU A 1 99 ? 2.374 30.263 58.826 1.00 25.38 77 GLU A C 1
ATOM 553 O O . GLU A 1 99 ? 3.137 30.823 59.593 1.00 25.41 77 GLU A O 1
ATOM 559 N N . THR A 1 100 ? 2.477 28.983 58.508 1.00 24.94 78 THR A N 1
ATOM 560 C CA . THR A 1 100 ? 3.510 28.124 59.068 1.00 24.36 78 THR A CA 1
ATOM 561 C C . THR A 1 100 ? 4.806 28.342 58.286 1.00 22.55 78 THR A C 1
ATOM 562 O O . THR A 1 100 ? 4.812 28.266 57.070 1.00 22.81 78 THR A O 1
ATOM 566 N N . GLY A 1 101 ? 5.895 28.623 58.991 1.00 21.13 79 GLY A N 1
ATOM 567 C CA . GLY A 1 101 ? 7.195 28.740 58.333 1.00 20.20 79 GLY A CA 1
ATOM 568 C C . GLY A 1 101 ? 7.642 27.377 57.783 1.00 19.39 79 GLY A C 1
ATOM 569 O O . GLY A 1 101 ? 7.360 26.319 58.379 1.00 18.80 79 GLY A O 1
ATOM 570 N N . PHE A 1 102 ? 8.327 27.392 56.628 1.00 18.79 80 PHE A N 1
ATOM 571 C CA . PHE A 1 102 ? 8.824 26.158 56.034 1.00 18.17 80 PHE A CA 1
ATOM 572 C C . PHE A 1 102 ? 10.128 26.427 55.310 1.00 17.82 80 PHE A C 1
ATOM 573 O O . PHE A 1 102 ? 10.241 27.399 54.544 1.00 19.56 80 PHE A O 1
ATOM 581 N N . GLY A 1 103 ? 11.053 25.501 55.467 1.00 16.01 81 GLY A N 1
ATOM 582 C CA . GLY A 1 103 ? 12.267 25.483 54.674 1.00 15.34 81 GLY A CA 1
ATOM 583 C C . GLY A 1 103 ? 12.809 24.087 54.518 1.00 13.96 81 GLY A C 1
ATOM 584 O O . GLY A 1 103 ? 12.500 23.189 55.321 1.00 13.66 81 GLY A O 1
ATOM 585 N N . VAL A 1 104 ? 13.630 23.899 53.492 1.00 13.43 82 VAL A N 1
ATOM 586 C CA . VAL A 1 104 ? 14.310 22.638 53.257 1.00 12.93 82 VAL A CA 1
ATOM 587 C C . VAL A 1 104 ? 15.807 22.941 53.188 1.00 13.18 82 VAL A C 1
ATOM 588 O O . VAL A 1 104 ? 16.214 23.899 52.550 1.00 13.23 82 VAL A O 1
ATOM 592 N N . VAL A 1 105 ? 16.589 22.101 53.835 1.00 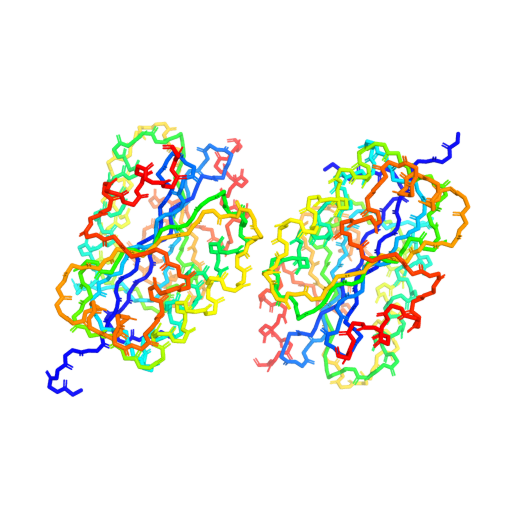12.92 83 VAL A N 1
ATOM 593 C CA . VAL A 1 105 ? 18.058 22.214 53.798 1.00 13.66 83 VAL A CA 1
ATOM 594 C C . VAL A 1 105 ? 18.592 21.149 52.869 1.00 13.74 83 VAL A C 1
ATOM 595 O O . VAL A 1 105 ? 18.307 19.942 53.075 1.00 13.11 83 VAL A O 1
ATOM 599 N N . ALA A 1 106 ? 19.414 21.538 51.880 1.00 14.37 84 ALA A N 1
ATOM 600 C CA . ALA A 1 106 ? 20.044 20.563 50.996 1.00 14.84 84 ALA A CA 1
ATOM 601 C C . ALA A 1 106 ? 21.443 21.030 50.632 1.00 15.71 84 ALA A C 1
ATOM 602 O O . ALA A 1 106 ? 21.646 22.212 50.328 1.00 16.90 84 ALA A O 1
ATOM 604 N N . ARG A 1 107 ? 22.376 20.100 50.680 1.00 16.39 85 ARG A N 1
ATOM 605 C CA . ARG A 1 107 ? 23.765 20.353 50.368 1.00 18.16 85 ARG A CA 1
ATOM 606 C C . ARG A 1 107 ? 24.253 19.354 49.319 1.00 18.65 85 ARG A C 1
ATOM 607 O O . ARG A 1 107 ? 24.108 18.153 49.453 1.00 19.17 85 ARG A O 1
ATOM 609 N N . GLY A 1 108 ? 24.893 19.852 48.287 1.00 19.75 86 GLY A N 1
ATOM 610 C CA . GLY A 1 108 ? 25.480 18.986 47.273 1.00 19.80 86 GLY A CA 1
ATOM 611 C C . GLY A 1 108 ? 24.450 18.557 46.225 1.00 19.14 86 GLY A C 1
ATOM 612 O O . GLY A 1 108 ? 23.233 18.648 46.447 1.00 17.57 86 GLY A O 1
ATOM 613 N N . PRO A 1 109 ? 24.945 18.065 45.087 1.00 18.67 87 PRO A N 1
ATOM 614 C CA . PRO A 1 109 ? 24.064 17.840 43.941 1.00 18.66 87 PRO A CA 1
ATOM 615 C C . PRO A 1 109 ? 23.025 16.732 44.080 1.00 16.85 87 PRO A C 1
ATOM 616 O O . PRO A 1 109 ? 21.989 16.819 43.451 1.00 15.56 87 PRO A O 1
ATOM 620 N N . ALA A 1 110 ? 23.296 15.704 44.877 1.00 16.01 88 ALA A N 1
ATOM 621 C CA . ALA A 1 110 ? 22.356 14.600 44.975 1.00 16.01 88 ALA A CA 1
ATOM 622 C C . ALA A 1 110 ? 20.992 15.070 45.439 1.00 14.63 88 ALA A C 1
ATOM 623 O O . ALA A 1 110 ? 19.953 14.543 45.015 1.00 14.48 88 ALA A O 1
ATOM 625 N N . THR A 1 111 ? 20.961 16.036 46.347 1.00 14.14 89 THR A N 1
ATOM 626 C CA . THR A 1 1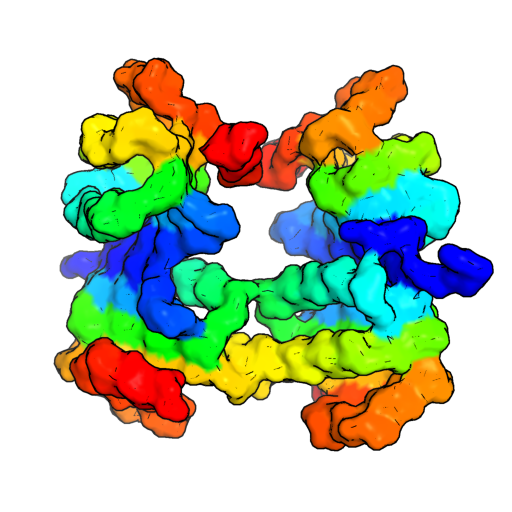11 ? 19.694 16.550 46.849 1.00 13.45 89 THR A CA 1
ATOM 627 C C . THR A 1 111 ? 19.310 17.870 46.143 1.00 13.23 89 THR A C 1
ATOM 628 O O . THR A 1 111 ? 18.130 18.105 45.867 1.00 12.47 89 THR A O 1
ATOM 632 N N . ARG A 1 112 ? 20.290 18.749 45.908 1.00 13.54 90 ARG A N 1
ATOM 633 C CA . ARG A 1 112 ? 19.981 20.084 45.385 1.00 14.21 90 ARG A CA 1
ATOM 634 C C . ARG A 1 112 ? 19.572 20.034 43.907 1.00 14.23 90 ARG A C 1
ATOM 635 O O . ARG A 1 112 ? 18.708 20.795 43.480 1.00 13.81 90 ARG A O 1
ATOM 643 N N . ARG A 1 113 ? 20.206 19.171 43.123 1.00 14.07 91 ARG A N 1
ATOM 644 C CA . ARG A 1 113 ? 19.899 19.130 41.679 1.00 14.63 91 ARG A CA 1
ATOM 645 C C . ARG A 1 113 ? 18.435 18.693 41.409 1.00 14.19 91 ARG A C 1
ATOM 646 O O . ARG A 1 113 ? 17.743 19.366 40.631 1.00 14.55 91 ARG A O 1
ATOM 654 N N . PRO A 1 114 ? 17.940 17.619 42.042 1.00 13.86 92 PRO A N 1
ATOM 655 C CA . PRO A 1 114 ? 16.495 17.271 41.794 1.00 13.84 92 PRO A CA 1
ATOM 656 C C . PRO A 1 114 ? 15.525 18.387 42.176 1.00 14.26 92 PRO A C 1
ATOM 657 O O . PRO A 1 114 ? 14.514 18.652 41.459 1.00 14.83 92 PRO A O 1
ATOM 661 N N . ILE A 1 115 ? 15.817 19.043 43.284 1.00 13.57 93 ILE A N 1
ATOM 662 C CA . ILE A 1 115 ? 14.971 20.141 43.741 1.00 14.30 93 ILE A CA 1
ATOM 663 C C . ILE A 1 115 ? 14.996 21.287 42.716 1.00 14.93 93 ILE A C 1
ATOM 664 O O . ILE A 1 115 ? 13.967 21.871 42.407 1.00 15.03 93 ILE A O 1
ATOM 669 N N . HIS A 1 116 ? 16.199 21.672 42.291 1.00 15.98 94 HIS A N 1
ATOM 670 C CA A HIS A 1 116 ? 16.341 22.750 41.318 0.60 17.42 94 HIS A CA 1
ATOM 671 C CA B HIS A 1 116 ? 16.389 22.734 41.290 0.40 17.30 94 HIS A CA 1
ATOM 672 C C . HIS A 1 116 ? 15.715 22.399 39.947 1.00 17.74 94 HIS A C 1
ATOM 673 O O . HIS A 1 116 ? 15.049 23.255 39.349 1.00 18.17 94 HIS A O 1
ATOM 686 N N . LEU A 1 117 ? 15.965 21.186 39.446 1.00 17.20 95 LEU A N 1
ATOM 687 C CA . LEU A 1 117 ? 15.487 20.754 38.095 1.00 17.72 95 LEU A CA 1
ATOM 688 C C . LEU A 1 117 ? 13.982 20.792 37.991 1.00 17.86 95 LEU A C 1
ATOM 689 O O . LEU A 1 117 ? 13.432 21.120 36.947 1.00 19.01 95 LEU A O 1
ATOM 694 N N . THR A 1 118 ? 13.326 20.457 39.095 1.00 17.06 96 THR A N 1
ATOM 695 C CA . THR A 1 118 ? 11.893 20.411 39.108 1.00 17.64 96 THR A CA 1
ATOM 696 C C . THR A 1 118 ? 11.268 21.710 39.569 1.00 18.25 96 THR A C 1
ATOM 697 O O . THR A 1 118 ? 10.055 21.809 39.592 1.00 18.08 96 THR A O 1
ATOM 701 N N . GLY A 1 119 ? 12.088 22.709 39.882 1.00 18.12 97 GLY A N 1
ATOM 702 C CA . GLY A 1 119 ? 11.568 24.027 40.208 1.00 18.80 97 GLY A CA 1
ATOM 703 C C . GLY A 1 119 ? 11.026 24.166 41.605 1.00 18.43 97 GLY A C 1
ATOM 704 O O . GLY A 1 119 ? 10.442 25.219 41.935 1.00 17.55 97 GLY A O 1
ATOM 705 N N . LEU A 1 120 ? 11.219 23.145 42.444 1.00 18.39 98 LEU A N 1
ATOM 706 C CA . LEU A 1 120 ? 10.634 23.172 43.761 1.00 19.05 98 LEU A CA 1
ATOM 707 C C . LEU A 1 120 ? 11.196 24.267 44.635 1.00 19.81 98 LEU A C 1
ATOM 708 O O . LEU A 1 120 ? 10.486 24.755 45.525 1.00 19.88 98 LEU A O 1
ATOM 713 N N . ASP A 1 121 ? 12.445 24.659 44.386 1.00 19.88 99 ASP A N 1
ATOM 714 C CA . ASP A 1 121 ? 13.033 25.789 45.089 1.00 21.50 99 ASP A CA 1
ATOM 715 C C . ASP A 1 121 ? 12.444 27.154 44.693 1.00 23.15 99 ASP A C 1
ATOM 716 O O . ASP A 1 121 ? 12.793 28.157 45.286 1.00 23.80 99 ASP A O 1
ATOM 721 N N . LYS A 1 122 ? 11.565 27.187 43.708 1.00 24.84 100 LYS A N 1
ATOM 722 C CA . LYS A 1 122 ? 10.768 28.391 43.418 1.00 27.34 100 LYS A CA 1
ATOM 723 C C . LYS A 1 122 ? 9.458 28.374 44.211 1.00 26.33 100 LYS A C 1
ATOM 724 O O . LYS A 1 122 ? 8.808 29.391 44.332 1.00 25.88 100 LYS A O 1
ATOM 730 N N . THR A 1 123 ? 9.088 27.212 44.733 1.00 24.94 101 THR A N 1
ATOM 731 C CA . THR A 1 123 ? 7.854 27.028 45.486 1.00 25.78 101 THR A CA 1
ATOM 732 C C . THR A 1 123 ? 8.045 27.259 46.972 1.00 23.28 101 THR A C 1
ATOM 733 O O . THR A 1 123 ? 7.211 27.881 47.630 1.00 21.56 101 THR A O 1
ATOM 737 N N . PHE A 1 124 ? 9.153 26.752 47.510 1.00 20.94 102 PHE A N 1
ATOM 738 C CA . PHE A 1 124 ? 9.480 26.982 48.914 1.00 20.22 102 PHE A CA 1
ATOM 739 C C . PHE A 1 124 ? 10.981 27.260 49.028 1.00 19.16 102 PHE A C 1
ATOM 740 O O . PHE A 1 124 ? 11.749 26.990 48.087 1.00 19.75 102 PHE A O 1
ATOM 748 N N . PRO A 1 125 ? 11.400 27.828 50.156 1.00 19.37 103 PRO A N 1
ATOM 749 C CA . PRO A 1 125 ? 12.802 28.203 50.328 1.00 19.90 103 PRO A CA 1
ATOM 750 C C . PRO A 1 125 ? 13.717 27.014 50.534 1.00 18.40 103 PRO A C 1
ATOM 751 O O . PRO A 1 125 ? 13.443 26.157 51.370 1.00 17.39 103 PRO A O 1
ATOM 755 N N . LEU A 1 126 ? 14.815 26.984 49.790 1.00 18.80 104 LEU A N 1
ATOM 756 C CA . LEU A 1 126 ? 15.866 26.006 49.945 1.00 19.63 104 LEU A CA 1
ATOM 757 C C . LEU A 1 126 ? 17.087 26.700 50.605 1.00 19.91 104 LEU A C 1
ATOM 758 O O . LEU A 1 126 ? 17.472 27.767 50.174 1.00 21.86 104 LEU A O 1
ATOM 763 N N . TYR A 1 127 ? 17.667 26.088 51.628 1.00 18.49 105 TYR A N 1
ATOM 764 C CA . TYR A 1 127 ? 18.805 26.648 52.361 1.00 18.50 105 TYR A CA 1
ATOM 765 C C . TYR A 1 127 ? 19.997 25.689 52.286 1.00 19.20 105 TYR A C 1
ATOM 766 O O . TYR A 1 127 ? 19.811 24.482 52.157 1.00 18.66 105 TYR A O 1
ATOM 775 N N . PRO A 1 128 ? 21.226 26.218 52.398 1.00 19.61 106 PRO A N 1
ATOM 776 C CA . PRO A 1 128 ? 22.412 25.368 52.381 1.00 19.35 106 PRO A CA 1
ATOM 777 C C . PRO A 1 128 ? 22.762 24.776 53.755 1.00 18.92 106 PRO A C 1
ATOM 778 O O . PRO A 1 128 ? 23.467 23.776 53.816 1.00 18.99 106 PRO A O 1
ATOM 782 N N . THR A 1 129 ? 22.253 25.363 54.839 1.00 18.39 107 THR A N 1
ATOM 783 C CA . THR A 1 129 ? 22.497 24.859 56.175 1.00 18.68 107 THR A CA 1
ATOM 784 C C . THR A 1 129 ? 21.282 24.992 57.042 1.00 18.46 107 THR A C 1
ATOM 785 O O . THR A 1 129 ? 20.423 25.826 56.779 1.00 18.94 107 THR A O 1
ATOM 789 N N . LEU A 1 130 ? 21.262 24.227 58.126 1.00 18.78 108 LEU A N 1
ATOM 790 C CA . LEU A 1 130 ? 20.182 24.301 59.077 1.00 19.62 108 LEU A CA 1
ATOM 791 C C . LEU A 1 130 ? 20.174 25.674 59.775 1.00 20.47 108 LEU A C 1
ATOM 792 O O . LEU A 1 130 ? 19.121 26.236 60.008 1.00 19.60 108 LEU A O 1
ATOM 797 N N . ASP A 1 131 ? 21.346 26.184 60.144 1.00 21.49 109 ASP A N 1
ATOM 798 C CA A ASP A 1 131 ? 21.441 27.506 60.771 0.70 23.36 109 ASP A CA 1
ATOM 799 C CA B ASP A 1 131 ? 21.428 27.513 60.763 0.30 22.18 109 ASP A CA 1
ATOM 800 C C . ASP A 1 131 ? 20.759 28.559 59.919 1.00 22.24 109 ASP A C 1
ATOM 801 O O . ASP A 1 131 ? 20.010 29.374 60.442 1.00 22.86 109 ASP A O 1
ATOM 810 N N . ASP A 1 132 ? 21.027 28.536 58.615 1.00 22.00 110 ASP A N 1
ATOM 811 C CA . ASP A 1 132 ? 20.387 29.480 57.703 1.00 22.44 110 ASP A CA 1
ATOM 812 C C . ASP A 1 132 ? 18.881 29.322 57.709 1.00 21.28 110 ASP A C 1
ATOM 813 O O . ASP A 1 132 ? 18.152 30.330 57.717 1.00 21.24 110 ASP A O 1
ATOM 818 N N . ALA A 1 133 ? 18.408 28.075 57.684 1.00 19.62 111 ALA A N 1
ATOM 819 C CA . ALA A 1 133 ? 16.955 27.828 57.682 1.00 19.34 111 ALA A CA 1
ATOM 820 C C . ALA A 1 133 ? 16.302 28.301 58.991 1.00 20.30 111 ALA A C 1
ATOM 821 O O . ALA A 1 133 ? 15.241 28.930 58.972 1.00 20.30 111 ALA A O 1
ATOM 823 N N . LEU A 1 134 ? 16.919 27.976 60.119 1.00 21.46 112 LEU A N 1
ATOM 824 C CA . LEU A 1 134 ? 16.384 28.377 61.409 1.00 23.67 112 LEU A CA 1
ATOM 825 C C . LEU A 1 134 ? 16.335 29.922 61.591 1.00 26.34 112 LEU A C 1
ATOM 826 O O . LEU A 1 134 ? 15.328 30.459 62.084 1.00 27.49 112 LEU A O 1
ATOM 831 N N . THR A 1 135 ? 17.370 30.610 61.152 1.00 27.71 113 THR A N 1
ATOM 832 C CA . THR A 1 135 ? 17.369 32.080 61.148 1.00 31.38 113 THR A CA 1
ATOM 833 C C . THR A 1 135 ? 16.217 32.642 60.313 1.00 32.30 113 THR A C 1
ATOM 834 O O . 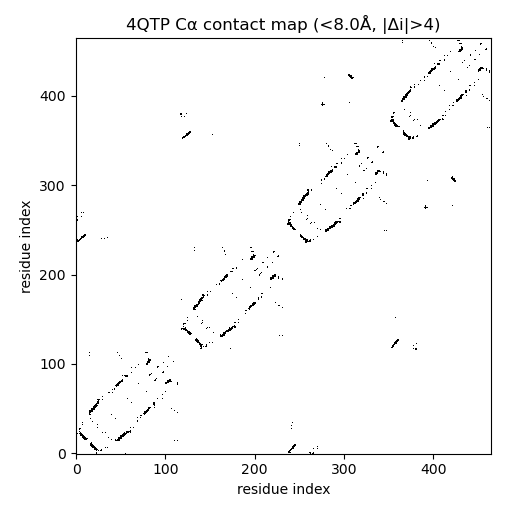THR A 1 135 ? 15.487 33.537 60.771 1.00 33.39 113 THR A O 1
ATOM 838 N N . ALA A 1 136 ? 16.011 32.100 59.114 1.00 30.61 114 ALA A N 1
ATOM 839 C CA . ALA A 1 136 ? 14.982 32.614 58.230 1.00 30.30 114 ALA A CA 1
ATOM 840 C C . ALA A 1 136 ? 13.590 32.361 58.789 1.00 33.78 114 ALA A C 1
ATOM 841 O O . ALA A 1 136 ? 12.733 33.250 58.741 1.00 32.40 114 ALA A O 1
ATOM 843 N N . VAL A 1 137 ? 13.359 31.156 59.318 1.00 35.63 115 VAL A N 1
ATOM 844 C CA . VAL A 1 137 ? 12.020 30.822 59.841 1.00 39.75 115 VAL A CA 1
ATOM 845 C C . VAL A 1 137 ? 11.681 31.612 61.099 1.00 44.78 115 VAL A C 1
ATOM 846 O O . VAL A 1 137 ? 10.510 31.831 61.359 1.00 50.66 115 VAL A O 1
ATOM 850 N N . ARG A 1 138 ? 12.683 32.064 61.848 1.00 49.49 116 ARG A N 1
ATOM 851 C CA . ARG A 1 138 ? 12.435 32.871 63.046 1.00 53.62 116 ARG A CA 1
ATOM 852 C C . ARG A 1 138 ? 12.311 34.397 62.806 1.00 58.40 116 ARG A C 1
ATOM 853 O O . ARG A 1 138 ? 11.858 35.111 63.699 1.00 62.84 116 ARG A O 1
ATOM 861 N N . ASP A 1 139 ? 12.726 34.895 61.635 1.00 60.80 117 ASP A N 1
ATOM 862 C CA . ASP A 1 139 ? 12.621 36.331 61.283 1.00 60.53 117 ASP A CA 1
ATOM 863 C C . ASP A 1 139 ? 11.184 36.753 60.981 1.00 61.14 117 ASP A C 1
ATOM 864 O O . ASP A 1 139 ? 10.422 36.011 60.358 1.00 61.70 117 ASP A O 1
ATOM 866 N N . LEU B 1 23 ? 24.933 33.017 75.591 1.00 49.59 1 LEU B N 1
ATOM 867 C CA . LEU B 1 23 ? 25.196 34.033 76.644 1.00 48.52 1 LEU B CA 1
ATOM 868 C C . LEU B 1 23 ? 26.680 33.947 77.035 1.00 44.05 1 LEU B C 1
ATOM 869 O O . LEU B 1 23 ? 27.023 33.500 78.138 1.00 42.35 1 LEU B O 1
ATOM 871 N N . SER B 1 24 ? 27.535 34.321 76.082 1.00 36.50 2 SER B N 1
ATOM 872 C CA . SER B 1 24 ? 28.937 34.594 76.329 1.00 31.42 2 SER B CA 1
ATOM 873 C C . SER B 1 24 ? 29.107 35.645 77.438 1.00 25.29 2 SER B C 1
ATOM 874 O O . SER B 1 24 ? 28.334 36.610 77.570 1.00 22.75 2 SER B O 1
ATOM 877 N N . ALA B 1 25 ? 30.138 35.448 78.237 1.00 21.44 3 ALA B N 1
ATOM 878 C CA . ALA B 1 25 ? 30.475 36.355 79.326 1.00 21.13 3 ALA B CA 1
ATOM 879 C C . ALA B 1 25 ? 31.537 37.350 78.841 1.00 18.74 3 ALA B C 1
ATOM 880 O O . ALA B 1 25 ? 32.321 37.046 77.937 1.00 17.89 3 ALA B O 1
ATOM 882 N N . PRO B 1 26 ? 31.610 38.530 79.467 1.00 17.26 4 PRO B N 1
ATOM 883 C CA . PRO B 1 26 ? 32.675 39.476 79.088 1.00 16.58 4 PRO B CA 1
ATOM 884 C C . PRO B 1 26 ? 34.110 38.907 79.246 1.00 15.42 4 PRO B C 1
ATOM 885 O O . PRO B 1 26 ? 34.349 38.098 80.158 1.00 15.33 4 PRO B O 1
ATOM 889 N N . ASP B 1 27 ? 34.998 39.296 78.329 1.00 14.37 5 ASP B N 1
ATOM 890 C CA . ASP B 1 27 ? 36.389 38.880 78.336 1.00 15.47 5 ASP B CA 1
ATOM 891 C C . ASP B 1 27 ? 36.603 37.401 78.568 1.00 14.11 5 ASP B C 1
ATOM 892 O O . ASP B 1 27 ? 37.518 37.022 79.260 1.00 12.76 5 ASP B O 1
ATOM 897 N N . SER B 1 28 ? 35.767 36.564 77.926 1.00 13.11 6 SER B N 1
ATOM 898 C CA . SER B 1 28 ? 35.773 35.130 78.114 1.00 13.03 6 SER B CA 1
ATOM 899 C C . SER B 1 28 ? 35.921 34.447 76.758 1.00 13.39 6 SER B C 1
ATOM 900 O O . SER B 1 28 ? 35.445 34.948 75.720 1.00 13.34 6 SER B O 1
ATOM 903 N N . ILE B 1 29 ? 36.638 33.324 76.762 1.00 14.17 7 ILE B N 1
ATOM 904 C CA . ILE B 1 29 ? 36.943 32.584 75.531 1.00 14.39 7 ILE B CA 1
ATOM 905 C C . ILE B 1 29 ? 36.996 31.109 75.852 1.00 14.95 7 ILE B C 1
ATOM 906 O O . ILE B 1 29 ? 37.387 30.737 76.961 1.00 14.28 7 ILE B O 1
ATOM 911 N N . THR B 1 30 ? 36.550 30.287 74.912 1.00 14.89 8 THR B N 1
ATOM 912 C CA . THR B 1 30 ? 36.669 28.831 74.979 1.00 16.00 8 THR B CA 1
ATOM 913 C C . THR B 1 30 ? 37.375 28.390 73.713 1.00 16.46 8 THR B C 1
ATOM 914 O O . THR B 1 30 ? 36.996 28.820 72.609 1.00 15.62 8 THR B O 1
ATOM 918 N N . THR B 1 31 ? 38.387 27.554 73.863 1.00 16.91 9 THR B N 1
ATOM 919 C CA . THR B 1 31 ? 39.112 27.001 72.716 1.00 17.52 9 THR B CA 1
ATOM 920 C C . THR B 1 31 ? 39.127 25.468 72.816 1.00 17.26 9 THR B C 1
ATOM 921 O O . THR B 1 31 ? 39.494 24.899 73.855 1.00 17.44 9 THR B O 1
ATOM 925 N N . LEU B 1 32 ? 38.582 24.824 71.785 1.00 18.19 10 LEU B N 1
ATOM 926 C CA . LEU B 1 32 ? 38.478 23.373 71.688 1.00 18.72 10 LEU B CA 1
ATOM 927 C C . LEU B 1 32 ? 39.359 22.938 70.517 1.00 18.04 10 LEU B C 1
ATOM 928 O O . LEU B 1 32 ? 39.260 23.480 69.405 1.00 17.34 10 LEU B O 1
ATOM 933 N N . VAL B 1 33 ? 40.196 21.955 70.755 1.00 17.57 11 VAL B N 1
ATOM 934 C CA . VAL B 1 33 ? 41.088 21.444 69.743 1.00 20.30 11 VAL B CA 1
ATOM 935 C C . VAL B 1 33 ? 40.762 19.980 69.566 1.00 22.94 11 VAL B C 1
ATOM 936 O O . VAL B 1 33 ? 40.784 19.216 70.533 1.00 21.82 11 VAL B O 1
ATOM 940 N N . GLU B 1 34 ? 40.484 19.594 68.327 1.00 25.21 12 GLU B N 1
ATOM 941 C CA . GLU B 1 34 ? 39.963 18.278 68.006 1.00 31.28 12 GLU B CA 1
ATOM 942 C C . GLU B 1 34 ? 40.480 17.819 66.659 1.00 33.07 12 GLU B C 1
ATOM 943 O O . GLU B 1 34 ? 40.491 18.590 65.713 1.00 30.03 12 GLU B O 1
ATOM 949 N N . ASP B 1 35 ? 40.912 16.563 66.578 1.00 35.64 13 ASP B N 1
ATOM 950 C CA . ASP B 1 35 ? 41.304 15.951 65.306 1.00 37.15 13 ASP B CA 1
ATOM 951 C C . ASP B 1 35 ? 40.057 15.488 64.565 1.00 37.15 13 ASP B C 1
ATOM 952 O O . ASP B 1 35 ? 39.209 14.811 65.130 1.00 41.31 13 ASP B O 1
ATOM 957 N N . HIS B 1 36 ? 39.909 15.894 63.319 1.00 34.71 14 HIS B N 1
ATOM 958 C CA . HIS B 1 36 ? 38.873 15.336 62.471 1.00 35.55 14 HIS B CA 1
ATOM 959 C C . HIS B 1 36 ? 39.560 14.554 61.339 1.00 37.22 14 HIS B C 1
ATOM 960 O O . HIS B 1 36 ? 39.872 15.119 60.284 1.00 34.97 14 HIS B O 1
ATOM 967 N N . ASP B 1 37 ? 39.822 13.272 61.568 1.00 43.21 15 ASP B N 1
ATOM 968 C CA . ASP B 1 37 ? 40.456 12.407 60.558 1.00 45.13 15 ASP B CA 1
ATOM 969 C C . ASP B 1 37 ? 41.714 13.026 59.961 1.00 41.26 15 ASP B C 1
ATOM 970 O O . ASP B 1 37 ? 41.841 13.124 58.748 1.00 42.20 15 ASP B O 1
ATOM 975 N N . GLY B 1 38 ? 42.628 13.458 60.824 1.00 40.78 16 GLY B N 1
ATOM 976 C CA . GLY B 1 38 ? 43.903 14.053 60.408 1.00 39.94 16 GLY B CA 1
ATOM 977 C C . GLY B 1 38 ? 43.905 15.582 60.301 1.00 36.03 16 GLY B C 1
ATOM 978 O O . GLY B 1 38 ? 44.973 16.198 60.248 1.00 43.28 16 GLY B O 1
ATOM 979 N N . VAL B 1 39 ? 42.730 16.204 60.205 1.00 30.35 17 VAL B N 1
ATOM 980 C CA . VAL B 1 39 ? 42.652 17.674 60.171 1.00 27.19 17 VAL B CA 1
ATOM 981 C C . VAL B 1 39 ? 42.469 18.176 61.602 1.00 24.38 17 VAL B C 1
ATOM 982 O O . VAL B 1 39 ? 41.485 17.823 62.223 1.00 24.18 17 VAL B O 1
ATOM 986 N N . SER B 1 40 ? 43.380 18.996 62.114 1.00 22.16 18 SER B N 1
ATOM 987 C CA . SER B 1 40 ? 43.168 19.619 63.435 1.00 20.93 18 SER B CA 1
ATOM 988 C C . SER B 1 40 ? 42.222 20.771 63.257 1.00 17.86 18 SER B C 1
ATOM 989 O O . SER B 1 40 ? 42.441 21.630 62.380 1.00 16.28 18 SER B O 1
ATOM 992 N N . VAL B 1 41 ? 41.166 20.778 64.058 1.00 17.75 19 VAL B N 1
ATOM 993 C CA . VAL B 1 41 ? 40.196 21.843 64.085 1.00 18.10 19 VAL B CA 1
ATOM 994 C C . VAL B 1 41 ? 40.278 22.552 65.441 1.00 17.38 19 VAL B C 1
ATOM 995 O O . VAL B 1 41 ? 40.185 21.920 66.493 1.00 17.76 19 VAL B O 1
ATOM 999 N N . VAL B 1 42 ? 40.545 23.849 65.396 1.00 16.35 20 VAL B N 1
ATOM 1000 C CA . VAL B 1 42 ? 40.541 24.694 66.574 1.00 15.97 20 VAL B CA 1
ATOM 1001 C C . VAL B 1 42 ? 39.259 25.486 66.522 1.00 14.21 20 VAL B C 1
ATOM 1002 O O . VAL B 1 42 ? 39.101 26.367 65.666 1.00 13.64 20 VAL B O 1
ATOM 1006 N N . SER B 1 43 ? 38.351 25.185 67.438 1.00 14.32 21 SER B N 1
ATOM 1007 C CA . SER B 1 43 ? 37.073 25.848 67.510 1.00 15.18 21 SER B CA 1
ATOM 1008 C C . SER B 1 43 ? 37.042 26.846 68.665 1.00 13.59 21 SER B C 1
ATOM 1009 O O . SER B 1 43 ? 37.348 26.512 69.795 1.00 14.64 21 SER B O 1
ATOM 1012 N N . VAL B 1 44 ? 36.654 28.067 68.353 1.00 13.11 22 VAL B N 1
ATOM 1013 C CA . VAL B 1 44 ? 36.693 29.132 69.354 1.00 12.67 22 VAL B CA 1
ATOM 1014 C C . VAL B 1 44 ? 35.283 29.653 69.605 1.00 12.55 22 VAL B C 1
ATOM 1015 O O . VAL B 1 44 ? 34.476 29.776 68.659 1.00 12.22 22 VAL B O 1
ATOM 1019 N N . SER B 1 45 ? 34.995 29.943 70.868 1.00 16.90 23 SER B N 1
ATOM 1020 C CA A SER B 1 45 ? 33.747 30.541 71.252 0.50 16.62 23 SER B CA 1
ATOM 1021 C CA B SER B 1 45 ? 33.730 30.536 71.261 0.50 16.83 23 SER B CA 1
ATOM 1022 C C . SER B 1 45 ? 34.022 31.738 72.154 1.00 16.18 23 SER B C 1
ATOM 1023 O O . SER B 1 45 ? 35.036 31.763 72.848 1.00 15.14 23 SER B O 1
ATOM 1028 N N . GLY B 1 46 ? 33.131 32.728 72.116 1.00 15.60 24 GLY B N 1
ATOM 1029 C CA . GLY B 1 46 ? 33.218 33.899 72.974 1.00 15.60 24 GLY B CA 1
ATOM 1030 C C . GLY B 1 46 ? 33.730 35.122 72.273 1.00 14.83 24 GLY B C 1
ATOM 1031 O O . GLY B 1 46 ? 33.250 35.448 71.208 1.00 14.35 24 GLY B O 1
ATOM 1032 N N . GLU B 1 47 ? 34.720 35.805 72.853 1.00 14.69 25 GLU B N 1
ATOM 1033 C CA . GLU B 1 47 ? 35.218 37.049 72.259 1.00 14.59 25 GLU B CA 1
ATOM 1034 C C . GLU B 1 47 ? 36.741 37.003 72.168 1.00 14.45 25 GLU B C 1
ATOM 1035 O O . GLU B 1 47 ? 37.409 36.529 73.090 1.00 14.57 25 GLU B O 1
ATOM 1041 N N . ILE B 1 48 ? 37.257 37.460 71.037 1.00 14.01 26 ILE B N 1
ATOM 1042 C CA . ILE B 1 48 ? 38.690 37.552 70.781 1.00 14.31 26 ILE B CA 1
ATOM 1043 C C . ILE B 1 48 ? 39.105 39.035 70.804 1.00 14.54 26 ILE B C 1
ATOM 1044 O O . ILE B 1 48 ? 38.789 39.774 69.877 1.00 14.28 26 ILE B O 1
ATOM 1049 N N . ASP B 1 49 ? 39.852 39.425 71.826 1.00 15.43 27 ASP B N 1
ATOM 1050 C CA . ASP B 1 49 ? 40.443 40.762 71.897 1.00 16.51 27 ASP B CA 1
ATOM 1051 C C . ASP B 1 49 ? 41.704 40.714 72.726 1.00 16.82 27 ASP B C 1
ATOM 1052 O O . ASP B 1 49 ? 42.171 39.611 73.048 1.00 16.63 27 ASP B O 1
ATOM 1057 N N . MET B 1 50 ? 42.237 41.878 73.103 1.00 17.87 28 MET B N 1
ATOM 1058 C CA . MET B 1 50 ? 43.550 41.888 73.769 1.00 20.35 28 MET B CA 1
ATOM 1059 C C . MET B 1 50 ? 43.591 41.032 75.038 1.00 19.16 28 MET B C 1
ATOM 1060 O O . MET B 1 50 ? 44.605 40.410 75.317 1.00 19.13 28 MET B O 1
ATOM 1065 N N . VAL B 1 51 ? 42.485 40.960 75.777 1.00 17.84 29 VAL B N 1
ATOM 1066 C CA . VAL B 1 51 ? 42.451 40.216 77.020 1.00 17.80 29 VAL B CA 1
ATOM 1067 C C . VAL B 1 51 ? 42.499 38.704 76.811 1.00 17.10 29 VAL B C 1
ATOM 1068 O O . VAL B 1 51 ? 43.169 37.985 77.562 1.00 17.49 29 VAL B O 1
ATOM 1072 N N . THR B 1 52 ? 41.751 38.204 75.828 1.00 15.66 30 THR B N 1
ATOM 1073 C CA . THR B 1 52 ? 41.674 36.771 75.553 1.00 15.40 30 THR B CA 1
ATOM 1074 C C . THR B 1 52 ? 42.700 36.264 74.508 1.00 15.55 30 THR B C 1
ATOM 1075 O O . THR B 1 52 ? 42.873 35.052 74.327 1.00 15.97 30 THR B O 1
ATOM 1079 N N . ALA B 1 53 ? 43.355 37.175 73.820 1.00 16.40 31 ALA B N 1
ATOM 1080 C CA . ALA B 1 53 ? 44.345 36.796 72.775 1.00 17.65 31 ALA B CA 1
ATOM 1081 C C . ALA B 1 53 ? 45.477 35.870 73.223 1.00 18.80 31 ALA B C 1
ATOM 1082 O O . ALA B 1 53 ? 45.803 34.935 72.500 1.00 19.65 31 ALA B O 1
ATOM 1084 N N . PRO B 1 54 ? 46.123 36.144 74.365 1.00 20.29 32 PRO B N 1
ATOM 1085 C CA . PRO B 1 54 ? 47.205 35.235 74.765 1.00 21.41 32 PRO B CA 1
ATOM 1086 C C . PRO B 1 54 ? 46.766 33.777 74.895 1.00 21.21 32 PRO B C 1
ATOM 1087 O O . PRO B 1 54 ? 47.470 32.867 74.425 1.00 20.42 32 PRO B O 1
ATOM 1091 N N . ALA B 1 55 ? 45.586 33.549 75.478 1.00 19.98 33 ALA B N 1
ATOM 1092 C CA . ALA B 1 55 ? 45.034 32.193 75.556 1.00 20.61 33 ALA B CA 1
ATOM 1093 C C . ALA B 1 55 ? 44.875 31.550 74.167 1.00 19.08 33 ALA B C 1
ATOM 1094 O O . ALA B 1 55 ? 45.271 30.399 73.939 1.00 19.65 33 ALA B O 1
ATOM 1096 N N . LEU B 1 56 ? 44.299 32.279 73.234 1.00 18.73 34 LEU B N 1
ATOM 1097 C CA . LEU B 1 56 ? 44.082 31.760 71.907 1.00 17.96 34 LEU B CA 1
ATOM 1098 C C . LEU B 1 56 ? 45.434 31.503 71.208 1.00 18.58 34 LEU B C 1
ATOM 1099 O O . LEU B 1 56 ? 45.609 30.484 70.517 1.00 17.38 34 LEU B O 1
ATOM 1104 N N . GLU B 1 57 ? 46.355 32.444 71.353 1.00 19.90 35 GLU B N 1
ATOM 1105 C CA . GLU B 1 57 ? 47.698 32.302 70.731 1.00 22.20 35 GLU B CA 1
ATOM 1106 C C . GLU B 1 57 ? 48.419 31.049 71.225 1.00 23.17 35 GLU B C 1
ATOM 1107 O O . GLU B 1 57 ? 49.030 30.304 70.425 1.00 23.26 35 GLU B O 1
ATOM 1113 N N . GLN B 1 58 ? 48.352 30.810 72.527 1.00 25.29 36 GLN B N 1
ATOM 1114 C CA . GLN B 1 58 ? 48.987 29.615 73.098 1.00 28.79 36 GLN B CA 1
ATOM 1115 C C . GLN B 1 58 ? 48.387 28.313 72.576 1.00 26.88 36 GLN B C 1
ATOM 1116 O O . GLN B 1 58 ? 49.137 27.377 72.188 1.00 28.41 36 GLN B O 1
ATOM 1122 N N . ALA B 1 59 ? 47.058 28.249 72.531 1.00 23.97 37 ALA B N 1
ATOM 1123 C CA . ALA B 1 59 ? 46.391 27.088 71.984 1.00 23.64 37 ALA B CA 1
ATOM 1124 C C . ALA B 1 59 ? 46.807 26.802 70.541 1.00 23.61 37 ALA B C 1
ATOM 1125 O O . ALA B 1 59 ? 47.104 25.644 70.181 1.00 22.58 37 ALA B O 1
ATOM 1127 N N . ILE B 1 60 ? 46.722 27.823 69.675 1.00 21.57 38 ILE B N 1
ATOM 1128 C CA . ILE B 1 60 ? 47.034 27.624 68.265 1.00 21.48 38 ILE B CA 1
ATOM 1129 C C . ILE B 1 60 ? 48.519 27.250 68.104 1.00 23.04 38 ILE B C 1
ATOM 1130 O O . ILE B 1 60 ? 48.877 26.369 67.301 1.00 22.40 38 ILE B O 1
ATOM 1135 N N . GLY B 1 61 ? 49.366 27.922 68.873 1.00 23.82 39 GLY B N 1
ATOM 1136 C CA . GLY B 1 61 ? 50.811 27.671 68.830 1.00 25.83 39 GLY B CA 1
ATOM 1137 C C . GLY B 1 61 ? 51.172 26.213 69.096 1.00 27.24 39 GLY B C 1
ATOM 1138 O O . GLY B 1 61 ? 52.011 25.623 68.411 1.00 28.25 39 GLY B O 1
ATOM 1139 N N . ALA B 1 62 ? 50.527 25.620 70.084 1.00 27.10 40 ALA B N 1
ATOM 1140 C CA . ALA B 1 62 ? 50.732 24.212 70.361 1.00 28.31 40 ALA B CA 1
ATOM 1141 C C . ALA B 1 62 ? 50.270 23.297 69.215 1.00 28.63 40 ALA B C 1
ATOM 1142 O O . ALA B 1 62 ? 50.921 22.286 68.938 1.00 28.83 40 ALA B O 1
ATOM 1144 N N . VAL B 1 63 ? 49.163 23.633 68.537 1.00 26.42 41 VAL B N 1
ATOM 1145 C CA . VAL B 1 63 ? 48.702 22.858 67.369 1.00 26.83 41 VAL B CA 1
ATOM 1146 C C . VAL B 1 63 ? 49.716 22.982 66.227 1.00 27.21 41 VAL B C 1
ATOM 1147 O O . VAL B 1 63 ? 50.144 21.984 65.644 1.00 27.16 41 VAL B O 1
ATOM 1151 N N . VAL B 1 64 ? 50.125 24.211 65.932 1.00 27.17 42 VAL B N 1
ATOM 1152 C CA . VAL B 1 64 ? 51.089 24.459 64.878 1.00 29.99 42 VAL B CA 1
ATOM 1153 C C . VAL B 1 64 ? 52.378 23.689 65.165 1.00 31.88 42 VAL B C 1
ATOM 1154 O O . VAL B 1 64 ? 53.006 23.168 64.237 1.00 33.27 42 VAL B O 1
ATOM 1158 N N . ALA B 1 65 ? 52.798 23.648 66.430 1.00 31.88 43 ALA B N 1
ATOM 1159 C CA . ALA B 1 65 ? 54.044 22.937 66.813 1.00 34.91 43 ALA B CA 1
ATOM 1160 C C . ALA B 1 65 ? 53.993 21.432 66.530 1.00 35.36 43 ALA B C 1
ATOM 1161 O O . ALA B 1 65 ? 55.042 20.810 66.382 1.00 38.70 43 ALA B O 1
ATOM 1163 N N . ASP B 1 66 ? 52.785 20.860 66.460 1.00 34.32 44 ASP B N 1
ATOM 1164 C CA . ASP B 1 66 ? 52.593 19.439 66.123 1.00 35.78 44 ASP B CA 1
ATOM 1165 C C . ASP B 1 66 ? 52.543 19.140 64.618 1.00 32.32 44 ASP B C 1
ATOM 1166 O O . ASP B 1 66 ? 52.389 17.985 64.231 1.00 31.63 44 ASP B O 1
ATOM 1171 N N . SER B 1 67 ? 52.702 20.159 63.783 1.00 30.77 45 SER B N 1
ATOM 1172 C CA . SER B 1 67 ? 52.796 19.993 62.331 1.00 31.44 45 SER B CA 1
ATOM 1173 C C . SER B 1 67 ? 51.653 19.148 61.775 1.00 30.72 45 SER B C 1
ATOM 1174 O O . SER B 1 67 ? 51.901 18.128 61.152 1.00 29.77 45 SER B O 1
ATOM 1177 N N . PRO B 1 68 ? 50.394 19.571 61.990 1.00 28.72 46 PRO B N 1
ATOM 1178 C CA . PRO B 1 68 ? 49.281 18.825 61.387 1.00 28.24 46 PRO B CA 1
ATOM 1179 C C . PRO B 1 68 ? 49.289 18.910 59.855 1.00 27.32 46 PRO B C 1
ATOM 1180 O O . PRO B 1 68 ? 49.807 19.891 59.295 1.00 27.28 46 PRO B O 1
ATOM 1184 N N . PRO B 1 69 ? 48.712 17.909 59.163 1.00 27.81 47 PRO B N 1
ATOM 1185 C CA . PRO B 1 69 ? 48.643 18.009 57.702 1.00 27.49 47 PRO B CA 1
ATOM 1186 C C . PRO B 1 69 ? 47.720 19.119 57.222 1.00 24.79 47 PRO B C 1
ATOM 1187 O O . PRO B 1 69 ? 47.883 19.665 56.112 1.00 22.87 47 PRO B O 1
ATOM 1191 N N . ALA B 1 70 ? 46.747 19.459 58.063 1.00 22.79 48 ALA B N 1
ATOM 1192 C CA . ALA B 1 70 ? 45.882 20.581 57.781 1.00 21.31 48 ALA B CA 1
ATOM 1193 C C . ALA B 1 70 ? 45.290 21.150 59.078 1.00 19.53 48 ALA B C 1
ATOM 1194 O O . ALA B 1 70 ? 45.178 20.455 60.092 1.00 20.17 48 ALA B O 1
ATOM 1196 N N . LEU B 1 71 ? 44.936 22.430 59.034 1.00 18.77 49 LEU B N 1
ATOM 1197 C CA . LEU B 1 71 ? 44.418 23.142 60.194 1.00 17.30 49 LEU B CA 1
ATOM 1198 C C . LEU B 1 71 ? 43.239 23.975 59.773 1.00 16.47 49 LEU B C 1
ATOM 1199 O O . LEU B 1 71 ? 43.316 24.737 58.795 1.00 15.62 49 LEU B O 1
ATOM 1204 N N . VAL B 1 72 ? 42.136 23.855 60.510 1.00 15.47 50 VAL B N 1
ATOM 1205 C CA . VAL B 1 72 ? 41.000 24.732 60.323 1.00 14.61 50 VAL B CA 1
ATOM 1206 C C . VAL B 1 72 ? 40.747 25.459 61.632 1.00 13.99 50 VAL B C 1
ATOM 1207 O O . VAL B 1 72 ? 40.685 24.812 62.689 1.00 14.59 50 VAL B O 1
ATOM 1211 N N . ILE B 1 73 ? 40.582 26.778 61.563 1.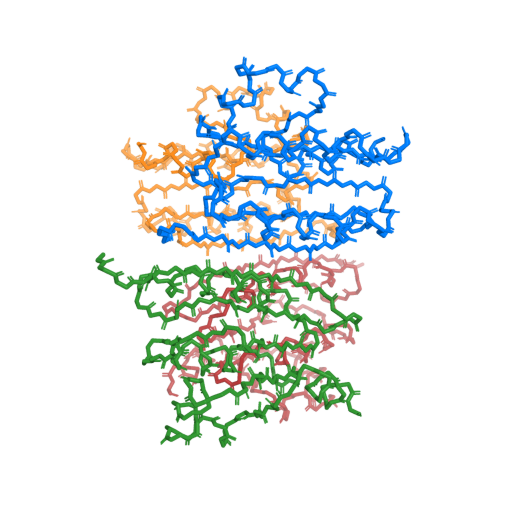00 13.06 51 ILE B N 1
ATOM 1212 C CA A ILE B 1 73 ? 40.184 27.558 62.723 0.70 13.56 51 ILE B CA 1
ATOM 1213 C CA B ILE B 1 73 ? 40.164 27.548 62.723 0.30 12.98 51 ILE B CA 1
ATOM 1214 C C . ILE B 1 73 ? 38.702 27.893 62.525 1.00 12.93 51 ILE B C 1
ATOM 1215 O O . ILE B 1 73 ? 38.327 28.567 61.570 1.00 13.04 51 ILE B O 1
ATOM 1224 N N . ASP B 1 74 ? 37.868 27.396 63.410 1.00 13.29 52 ASP B N 1
ATOM 1225 C CA . ASP B 1 74 ? 36.393 27.599 63.297 1.00 13.26 52 ASP B CA 1
ATOM 1226 C C . ASP B 1 74 ? 35.953 28.698 64.263 1.00 12.68 52 ASP B C 1
ATOM 1227 O O . ASP B 1 74 ? 35.987 28.526 65.473 1.00 13.14 52 ASP B O 1
ATOM 1232 N N . LEU B 1 75 ? 35.534 29.813 63.701 1.00 12.27 53 LEU B N 1
ATOM 1233 C CA . LEU B 1 75 ? 35.112 30.989 64.464 1.00 12.01 53 LEU B CA 1
ATOM 1234 C C . LEU B 1 75 ? 33.601 31.084 64.482 1.00 12.54 53 LEU B C 1
ATOM 1235 O O . LEU B 1 75 ? 33.066 32.135 64.836 1.00 12.80 53 LEU B O 1
ATOM 1240 N N . SER B 1 76 ? 32.905 30.010 64.106 1.00 12.70 54 SER B N 1
ATOM 1241 C CA . SER B 1 76 ? 31.432 30.052 64.105 1.00 13.72 54 SER B CA 1
ATOM 1242 C C . SER B 1 76 ? 30.810 30.541 65.391 1.00 14.04 54 SER B C 1
ATOM 1243 O O . SER B 1 76 ? 29.802 31.265 65.349 1.00 14.71 54 SER B O 1
ATOM 1246 N N . ALA B 1 77 ? 31.335 30.118 66.541 1.00 13.81 55 ALA B N 1
ATOM 1247 C CA . ALA B 1 77 ? 30.772 30.550 67.829 1.00 14.68 55 ALA B CA 1
ATOM 1248 C C . ALA B 1 77 ? 31.396 31.815 68.446 1.00 14.71 55 ALA B C 1
ATOM 1249 O O . ALA B 1 77 ? 31.165 32.105 69.629 1.00 15.42 55 ALA B O 1
ATOM 1251 N N . VAL B 1 78 ? 32.191 32.546 67.672 1.00 14.37 56 VAL B N 1
ATOM 1252 C CA . VAL B 1 78 ? 32.808 33.778 68.160 1.00 14.07 56 VAL B CA 1
ATOM 1253 C C . VAL B 1 78 ? 31.819 34.899 67.960 1.00 14.14 56 VAL B C 1
ATOM 1254 O O . VAL B 1 78 ? 31.335 35.126 66.833 1.00 13.69 56 VAL B O 1
ATOM 1258 N N . GLU B 1 79 ? 31.520 35.622 69.044 1.00 14.65 57 GLU B N 1
ATOM 1259 C CA . GLU B 1 79 ? 30.539 36.713 68.991 1.00 15.77 57 GLU B CA 1
ATOM 1260 C C . GLU B 1 79 ? 31.169 38.079 68.743 1.00 14.44 57 GLU B C 1
ATOM 1261 O O . GLU B 1 79 ? 30.479 39.013 68.331 1.00 14.16 57 GLU B O 1
ATOM 1267 N N . PHE B 1 80 ? 32.479 38.207 69.006 1.00 13.31 58 PHE B N 1
ATOM 1268 C CA . PHE B 1 80 ? 33.177 39.451 68.778 1.00 12.68 58 PHE B CA 1
ATOM 1269 C C . PHE B 1 80 ? 34.599 39.082 68.374 1.00 12.02 58 PHE B C 1
ATOM 1270 O O . PHE B 1 80 ? 35.259 38.313 69.073 1.00 11.55 58 PHE B O 1
ATOM 1278 N N . LEU B 1 81 ? 35.028 39.585 67.224 1.00 11.96 59 LEU B N 1
ATOM 1279 C CA . LEU B 1 81 ? 36.365 39.359 66.689 1.00 12.28 59 LEU B CA 1
ATOM 1280 C C . LEU B 1 81 ? 37.032 40.718 66.585 1.00 12.48 59 LEU B C 1
ATOM 1281 O O . LEU B 1 81 ? 36.645 41.552 65.750 1.00 13.48 59 LEU B O 1
ATOM 1286 N N . GLY B 1 82 ? 38.058 40.958 67.387 1.00 12.70 60 GLY B N 1
ATOM 1287 C CA . GLY B 1 82 ? 38.728 42.246 67.365 1.00 12.91 60 GLY B CA 1
ATOM 1288 C C . GLY B 1 82 ? 39.973 42.165 66.525 1.00 13.71 60 GLY B C 1
ATOM 1289 O O . GLY B 1 82 ? 40.332 41.096 65.995 1.00 12.77 60 GLY B O 1
ATOM 1290 N N . SER B 1 83 ? 40.654 43.301 66.413 1.00 14.55 61 SER B N 1
ATOM 1291 C CA . SER B 1 83 ? 41.856 43.413 65.567 1.00 15.90 61 SER B CA 1
ATOM 1292 C C . SER B 1 83 ? 42.951 42.401 65.879 1.00 15.18 61 SER B C 1
ATOM 1293 O O . SER B 1 83 ? 43.595 41.851 64.957 1.00 15.17 61 SER B O 1
ATOM 1296 N N . VAL B 1 84 ? 43.222 42.178 67.155 1.00 15.27 62 VAL B N 1
ATOM 1297 C CA . VAL B 1 84 ? 44.291 41.247 67.524 1.00 15.96 62 VAL B CA 1
ATOM 1298 C C . VAL B 1 84 ? 43.942 39.831 67.061 1.00 15.20 62 VAL B C 1
ATOM 1299 O O . VAL B 1 84 ? 44.814 39.064 66.724 1.00 14.82 62 VAL B O 1
ATOM 1303 N N . GLY B 1 85 ? 42.655 39.540 66.946 1.00 13.81 63 GLY B N 1
ATOM 1304 C CA . GLY B 1 85 ? 42.259 38.286 66.393 1.00 13.34 63 GLY B CA 1
ATOM 1305 C C . GLY B 1 85 ? 42.646 38.106 64.947 1.00 13.02 63 GLY B C 1
ATOM 1306 O O . GLY B 1 85 ? 43.080 37.036 64.550 1.00 12.51 63 GLY B O 1
ATOM 1307 N N . LEU B 1 86 ? 42.508 39.154 64.150 1.00 12.80 64 LEU B N 1
ATOM 1308 C CA . LEU B 1 86 ? 42.970 39.149 62.787 1.00 13.00 64 LEU B CA 1
ATOM 1309 C C . LEU B 1 86 ? 44.476 38.950 62.703 1.00 13.90 64 LEU B C 1
ATOM 1310 O O . LEU B 1 86 ? 44.969 38.209 61.840 1.00 13.45 64 LEU B O 1
ATOM 1315 N N . LYS B 1 87 ? 45.207 39.629 63.584 1.00 15.12 65 LYS B N 1
ATOM 1316 C CA . LYS B 1 87 ? 46.659 39.462 63.639 1.00 16.76 65 LYS B CA 1
ATOM 1317 C C . LYS B 1 87 ? 47.053 38.000 63.916 1.00 16.19 65 LYS B C 1
ATOM 1318 O O . LYS B 1 87 ? 47.963 37.468 63.287 1.00 15.69 65 LYS B O 1
ATOM 1324 N N . ILE B 1 88 ? 46.325 37.358 64.819 1.00 15.65 66 ILE B N 1
ATOM 1325 C CA . ILE B 1 88 ? 46.546 35.954 65.147 1.00 15.96 66 ILE B CA 1
ATOM 1326 C C . ILE B 1 88 ? 46.288 35.053 63.950 1.00 15.61 66 ILE B C 1
ATOM 1327 O O . ILE B 1 88 ? 47.079 34.126 63.684 1.00 16.02 66 ILE B O 1
ATOM 1332 N N . LEU B 1 89 ? 45.188 35.293 63.224 1.00 15.16 67 LEU B N 1
ATOM 1333 C CA . LEU B 1 89 ? 44.916 34.518 62.020 1.00 15.24 67 LEU B CA 1
ATOM 1334 C C . LEU B 1 89 ? 46.044 34.642 60.974 1.00 16.12 67 LEU B C 1
ATOM 1335 O O . LEU B 1 89 ? 46.455 33.630 60.398 1.00 15.79 67 LEU B O 1
ATOM 1340 N N . ALA B 1 90 ? 46.454 35.879 60.686 1.00 16.36 68 ALA B N 1
ATOM 1341 C CA . ALA B 1 90 ? 47.486 36.140 59.708 1.00 18.13 68 ALA B CA 1
ATOM 1342 C C . ALA B 1 90 ? 48.813 35.533 60.159 1.00 18.66 68 ALA B C 1
ATOM 1343 O O . ALA B 1 90 ? 49.505 34.896 59.327 1.00 18.29 68 ALA B O 1
ATOM 1345 N N . ALA B 1 91 ? 49.149 35.666 61.445 1.00 18.33 69 ALA B N 1
ATOM 1346 C CA . ALA B 1 91 ? 50.440 35.136 61.951 1.00 20.16 69 ALA B CA 1
ATOM 1347 C C . ALA B 1 91 ? 50.456 33.599 61.922 1.00 19.71 69 ALA B C 1
ATOM 1348 O O . ALA B 1 91 ? 51.488 32.980 61.547 1.00 19.27 69 ALA B O 1
ATOM 1350 N N . THR B 1 92 ? 49.296 33.003 62.185 1.00 17.50 70 THR B N 1
ATOM 1351 C CA . THR B 1 92 ? 49.142 31.564 62.120 1.00 17.88 70 THR B CA 1
ATOM 1352 C C . THR B 1 92 ? 49.401 31.080 60.689 1.00 18.46 70 THR B C 1
ATOM 1353 O O . THR B 1 92 ? 50.216 30.160 60.465 1.00 19.86 70 THR B O 1
ATOM 1357 N N . TYR B 1 93 ? 48.726 31.692 59.722 1.00 18.56 71 TYR B N 1
ATOM 1358 C CA . TYR B 1 93 ? 48.890 31.320 58.316 1.00 20.02 71 TYR B CA 1
ATOM 1359 C C . TYR B 1 93 ? 50.361 31.464 57.882 1.00 20.74 71 TYR B C 1
ATOM 1360 O O . TYR B 1 93 ? 50.891 30.569 57.220 1.00 19.94 71 TYR B O 1
ATOM 1369 N N . GLU B 1 94 ? 50.982 32.567 58.271 1.00 21.21 72 GLU B N 1
ATOM 1370 C CA . GLU B 1 94 ? 52.366 32.876 57.889 1.00 23.56 72 GLU B CA 1
ATOM 1371 C C . GLU B 1 94 ? 53.391 31.874 58.393 1.00 23.86 72 GLU B C 1
ATOM 1372 O O . GLU B 1 94 ? 54.445 31.735 57.752 1.00 26.00 72 GLU B O 1
ATOM 1378 N N . LYS B 1 95 ? 53.128 31.205 59.512 1.00 23.81 73 LYS B N 1
ATOM 1379 C CA . LYS B 1 95 ? 54.049 30.213 60.077 1.00 25.82 73 LYS B CA 1
ATOM 1380 C C . LYS B 1 95 ? 53.778 28.744 59.743 1.00 24.17 73 LYS B C 1
ATOM 1381 O O . LYS B 1 95 ? 54.621 27.886 60.051 1.00 22.97 73 LYS B O 1
ATOM 1387 N N . LEU B 1 96 ? 52.656 28.425 59.098 1.00 21.34 74 LEU B N 1
ATOM 1388 C CA . LEU B 1 96 ? 52.366 27.026 58.769 1.00 22.19 74 LEU B CA 1
ATOM 1389 C C . LEU B 1 96 ? 53.355 26.474 57.714 1.00 21.37 74 LEU B C 1
ATOM 1390 O O . LEU B 1 96 ? 54.002 27.220 56.954 1.00 19.93 74 LEU B O 1
ATOM 1395 N N . GLY B 1 97 ? 53.429 25.156 57.671 1.00 20.92 75 GLY B N 1
ATOM 1396 C CA . GLY B 1 97 ? 54.198 24.459 56.651 1.00 21.35 75 GLY B CA 1
ATOM 1397 C C . GLY B 1 97 ? 53.717 24.908 55.277 1.00 21.64 75 GLY B C 1
ATOM 1398 O O . GLY B 1 97 ? 52.540 25.243 55.068 1.00 19.74 75 GLY B O 1
ATOM 1399 N N . LYS B 1 98 ? 54.611 24.902 54.328 1.00 21.61 76 LYS B N 1
ATOM 1400 C CA . LYS B 1 98 ? 54.288 25.362 52.988 1.00 22.66 76 LYS B CA 1
ATOM 1401 C C . LYS B 1 98 ? 53.198 24.524 52.299 1.00 22.51 76 LYS B C 1
ATOM 1402 O O . LYS B 1 98 ? 52.539 25.014 51.392 1.00 22.07 76 LYS B O 1
ATOM 1408 N N . GLU B 1 99 ? 53.045 23.268 52.704 1.00 23.01 77 GLU B N 1
ATOM 1409 C CA . GLU B 1 99 ? 52.085 22.372 52.065 1.00 24.83 77 GLU B CA 1
ATOM 1410 C C . GLU B 1 99 ? 50.922 22.036 53.003 1.00 24.58 77 GLU B C 1
ATOM 1411 O O . GLU B 1 99 ? 50.166 21.125 52.731 1.00 26.03 77 GLU B O 1
ATOM 1417 N N . THR B 1 100 ? 50.836 22.739 54.124 1.00 24.73 78 THR B N 1
ATOM 1418 C CA . THR B 1 100 ? 49.808 22.468 55.125 1.00 24.52 78 THR B CA 1
ATOM 1419 C C . THR B 1 100 ? 48.506 23.120 54.688 1.00 22.55 78 THR B C 1
ATOM 1420 O O . THR B 1 100 ? 48.492 24.301 54.377 1.00 22.72 78 THR B O 1
ATOM 1424 N N . GLY B 1 101 ? 47.419 22.358 54.672 1.00 20.91 79 GLY B N 1
ATOM 1425 C CA . GLY B 1 101 ? 46.121 22.928 54.366 1.00 20.49 79 GLY B CA 1
ATOM 1426 C C . GLY B 1 101 ? 45.666 23.880 55.487 1.00 19.43 79 GLY B C 1
ATOM 1427 O O . GLY B 1 101 ? 45.979 23.676 56.676 1.00 18.44 79 GLY B O 1
ATOM 1428 N N . PHE B 1 102 ? 45.006 24.969 55.105 1.00 19.47 80 PHE B N 1
ATOM 1429 C CA . PHE B 1 102 ? 44.505 25.941 56.084 1.00 18.98 80 PHE B CA 1
ATOM 1430 C C . PHE B 1 102 ? 43.204 26.538 55.599 1.00 18.71 80 PHE B C 1
ATOM 1431 O O . PHE B 1 102 ? 43.072 26.927 54.425 1.00 19.92 80 PHE B O 1
ATOM 1439 N N . GLY B 1 103 ? 42.278 26.692 56.536 1.00 17.00 81 GLY B N 1
ATOM 1440 C CA . GLY B 1 103 ? 41.060 27.423 56.285 1.00 16.31 81 GLY B CA 1
ATOM 1441 C C . GLY B 1 103 ? 40.507 28.023 57.568 1.00 14.76 81 GLY B C 1
ATOM 1442 O O . GLY B 1 103 ? 40.826 27.550 58.674 1.00 14.33 81 GLY B O 1
ATOM 1443 N N . VAL B 1 104 ? 39.680 29.044 57.411 1.00 13.95 82 VAL B N 1
ATOM 1444 C CA . VAL B 1 104 ? 38.974 29.664 58.523 1.00 13.28 82 VAL B CA 1
ATOM 1445 C C . VAL B 1 104 ? 37.491 29.610 58.213 1.00 13.29 82 VAL B C 1
ATOM 1446 O O . VAL B 1 104 ? 37.079 29.900 57.102 1.00 13.96 82 VAL B O 1
ATOM 1450 N N . VAL B 1 105 ? 36.708 29.265 59.215 1.00 13.11 83 VAL B N 1
ATOM 1451 C CA . VAL B 1 105 ? 35.238 29.251 59.101 1.00 13.72 83 VAL B CA 1
ATOM 1452 C C . VAL B 1 105 ? 34.702 30.475 59.818 1.00 14.08 83 VAL B C 1
ATOM 1453 O O . VAL B 1 105 ? 34.994 30.677 61.027 1.00 13.06 83 VAL B O 1
ATOM 1457 N N . ALA B 1 106 ? 33.885 31.270 59.126 1.00 14.56 84 ALA B N 1
ATOM 1458 C CA . ALA B 1 106 ? 33.216 32.416 59.755 1.00 15.90 84 ALA B CA 1
ATOM 1459 C C . ALA B 1 106 ? 31.807 32.586 59.196 1.00 17.28 84 ALA B C 1
ATOM 1460 O O . ALA B 1 106 ? 31.616 32.501 57.983 1.00 18.63 84 ALA B O 1
ATOM 1462 N N . ARG B 1 107 ? 30.857 32.833 60.087 1.00 18.64 85 ARG B N 1
ATOM 1463 C CA . ARG B 1 107 ? 29.485 33.070 59.746 1.00 21.92 85 ARG B CA 1
ATOM 1464 C C . ARG B 1 107 ? 28.994 34.384 60.350 1.00 21.08 85 ARG B C 1
ATOM 1465 O O . ARG B 1 107 ? 29.164 34.641 61.520 1.00 20.68 85 ARG B O 1
ATOM 1473 N N . GLY B 1 108 ? 28.357 35.201 59.543 1.00 20.81 86 GLY B N 1
ATOM 1474 C CA . GLY B 1 108 ? 27.765 36.435 60.034 1.00 20.46 86 GLY B CA 1
ATOM 1475 C C . GLY B 1 108 ? 28.791 37.563 60.097 1.00 19.63 86 GLY B C 1
ATOM 1476 O O . GLY B 1 108 ? 30.011 37.322 60.093 1.00 18.43 86 GLY B O 1
ATOM 1477 N N . PRO B 1 109 ? 28.292 38.801 60.200 1.00 19.01 87 PRO B N 1
ATOM 1478 C CA . PRO B 1 109 ? 29.150 39.962 60.048 1.00 18.68 87 PRO B CA 1
ATOM 1479 C C . PRO B 1 109 ? 30.179 40.189 61.139 1.00 17.31 87 PRO B C 1
ATOM 1480 O O . PRO B 1 109 ? 31.247 40.745 60.847 1.00 15.72 87 PRO B O 1
ATOM 1484 N N . ALA B 1 110 ? 29.907 39.776 62.370 1.00 16.95 88 ALA B N 1
ATOM 1485 C CA . ALA B 1 110 ? 30.869 40.029 63.451 1.00 17.06 88 ALA B CA 1
ATOM 1486 C C . ALA B 1 110 ? 32.251 39.443 63.148 1.00 15.61 88 ALA B C 1
ATOM 1487 O O . ALA B 1 110 ? 33.292 40.029 63.501 1.00 15.20 88 ALA B O 1
ATOM 1489 N N . THR B 1 111 ? 32.289 38.279 62.526 1.00 14.95 89 THR B N 1
ATOM 1490 C CA . THR B 1 111 ? 33.557 37.645 62.189 1.00 14.17 89 THR B CA 1
ATOM 1491 C C . THR B 1 111 ? 33.937 37.872 60.722 1.00 13.85 89 THR B C 1
ATOM 1492 O O . THR B 1 111 ? 35.117 38.075 60.402 1.00 12.67 89 THR B O 1
ATOM 1496 N N . ARG B 1 112 ? 32.958 37.799 59.811 1.00 14.03 90 ARG B N 1
ATOM 1497 C CA . ARG B 1 112 ? 33.264 37.872 58.393 1.00 14.57 90 ARG B CA 1
ATOM 1498 C C . ARG B 1 112 ? 33.650 39.282 57.951 1.00 13.98 90 ARG B C 1
ATOM 1499 O O . ARG B 1 112 ? 34.507 39.445 57.088 1.00 13.99 90 ARG B O 1
ATOM 1507 N N . ARG B 1 113 ? 33.027 40.294 58.524 1.00 13.67 91 ARG B N 1
ATOM 1508 C CA . ARG B 1 113 ? 33.312 41.671 58.080 1.00 14.11 91 ARG B CA 1
ATOM 1509 C C . ARG B 1 113 ? 34.778 42.084 58.377 1.00 13.52 91 ARG B C 1
ATOM 1510 O O . ARG B 1 113 ? 35.443 42.600 57.477 1.00 13.46 91 ARG B O 1
ATOM 1518 N N . PRO B 1 114 ? 35.298 41.823 59.592 1.00 13.30 92 PRO B N 1
ATOM 1519 C CA . PRO B 1 114 ? 36.725 42.196 59.841 1.00 13.35 92 PRO B CA 1
ATOM 1520 C C . PRO B 1 114 ? 37.693 41.487 58.906 1.00 13.80 92 PRO B C 1
ATOM 1521 O O . PRO B 1 114 ? 38.684 42.097 58.406 1.00 14.45 92 PRO B O 1
ATOM 1525 N N . ILE B 1 115 ? 37.414 40.220 58.645 1.00 13.39 93 ILE B N 1
ATOM 1526 C CA . ILE B 1 115 ? 38.240 39.443 57.746 1.00 14.29 93 ILE B CA 1
ATOM 1527 C C . ILE B 1 115 ? 38.194 40.025 56.323 1.00 15.28 93 ILE B C 1
ATOM 1528 O O . ILE B 1 115 ? 39.231 40.144 55.666 1.00 15.75 93 ILE B O 1
ATOM 1533 N N . HIS B 1 116 ? 36.991 40.286 55.824 1.00 16.43 94 HIS B N 1
ATOM 1534 C CA A HIS B 1 116 ? 36.782 40.889 54.493 0.50 17.97 94 HIS B CA 1
ATOM 1535 C CA B HIS B 1 116 ? 36.833 40.860 54.481 0.50 17.66 94 HIS B CA 1
ATOM 1536 C C . HIS B 1 116 ? 37.430 42.279 54.362 1.00 18.06 94 HIS B C 1
ATOM 1537 O O . HIS B 1 116 ? 38.107 42.563 53.362 1.00 18.39 94 HIS B O 1
ATOM 1550 N N . LEU B 1 117 ? 37.166 43.153 55.343 1.00 17.13 95 LEU B N 1
ATOM 1551 C CA . LEU B 1 117 ? 37.632 44.568 55.307 1.00 17.66 95 LEU B CA 1
ATOM 1552 C C . LEU B 1 117 ? 39.148 44.664 55.215 1.00 17.83 95 LEU B C 1
ATOM 1553 O O . LEU B 1 117 ? 39.678 45.568 54.590 1.00 19.02 95 LEU B O 1
ATOM 1558 N N . THR B 1 118 ? 39.825 43.752 55.891 1.00 17.27 96 THR B N 1
ATOM 1559 C CA . THR B 1 118 ? 41.266 43.783 55.945 1.00 17.97 96 THR B CA 1
ATOM 1560 C C . THR B 1 118 ? 41.895 42.927 54.858 1.00 18.84 96 THR B C 1
ATOM 1561 O O . THR B 1 118 ? 43.114 42.866 54.778 1.00 19.17 96 THR B O 1
ATOM 1565 N N . GLY B 1 119 ? 41.078 42.281 54.028 1.00 18.53 97 GLY B N 1
ATOM 1566 C CA . GLY B 1 119 ? 41.594 41.538 52.898 1.00 19.77 97 GLY B CA 1
ATOM 1567 C C . GLY B 1 119 ? 42.132 40.171 53.217 1.00 19.31 97 GLY B C 1
ATOM 1568 O O . GLY B 1 119 ? 42.743 39.533 52.337 1.00 18.73 97 GLY B O 1
ATOM 1569 N N . LEU B 1 120 ? 41.952 39.716 54.457 1.00 18.93 98 LEU B N 1
ATOM 1570 C CA . LEU B 1 120 ? 42.563 38.469 54.870 1.00 19.56 98 LEU B CA 1
ATOM 1571 C C . LEU B 1 120 ? 42.007 37.279 54.136 1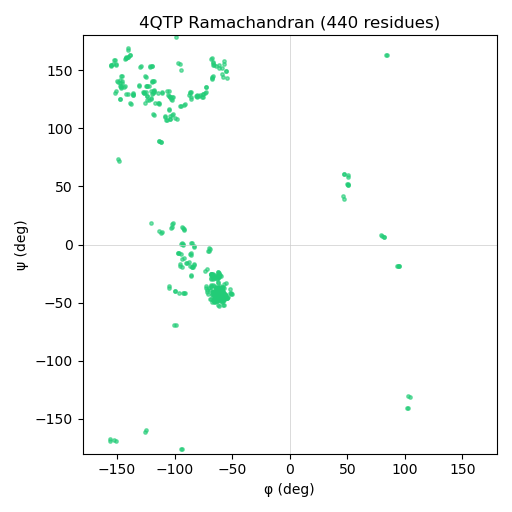.00 20.36 98 LEU B C 1
ATOM 1572 O O . LEU B 1 120 ? 42.735 36.285 53.956 1.00 20.52 98 LEU B O 1
ATOM 1577 N N . ASP B 1 121 ? 40.760 37.386 53.670 1.00 20.64 99 ASP B N 1
ATOM 1578 C CA . ASP B 1 121 ? 40.186 36.347 52.835 1.00 22.55 99 ASP B CA 1
ATOM 1579 C C . ASP B 1 121 ? 40.773 36.272 51.412 1.00 24.05 99 ASP B C 1
ATOM 1580 O O . ASP B 1 121 ? 40.441 35.365 50.674 1.00 25.51 99 ASP B O 1
ATOM 1585 N N . LYS B 1 122 ? 41.640 37.207 51.057 1.00 26.21 100 LYS B N 1
ATOM 1586 C CA . LYS B 1 122 ? 42.433 37.114 49.820 1.00 28.51 100 LYS B CA 1
ATOM 1587 C C . LYS B 1 122 ? 43.755 36.379 50.087 1.00 27.49 100 LYS B C 1
ATOM 1588 O O . LYS B 1 122 ? 44.397 35.912 49.171 1.00 28.03 100 LYS B O 1
ATOM 1594 N N . THR B 1 123 ? 44.128 36.251 51.350 1.00 26.44 101 THR B N 1
ATOM 1595 C CA . THR B 1 123 ? 45.364 35.604 51.759 1.00 26.85 101 THR B CA 1
ATOM 1596 C C . THR B 1 123 ? 45.181 34.121 52.031 1.00 24.30 101 THR B C 1
ATOM 1597 O O . THR B 1 123 ? 46.023 33.307 51.664 1.00 22.94 101 THR B O 1
ATOM 1601 N N . PHE B 1 124 ? 44.076 33.765 52.695 1.00 21.12 102 PHE B N 1
ATOM 1602 C CA . PHE B 1 124 ? 43.775 32.370 52.951 1.00 20.29 102 PHE B CA 1
ATOM 1603 C C . PHE B 1 124 ? 42.272 32.156 52.734 1.00 19.34 102 PHE B C 1
ATOM 1604 O O . PHE B 1 124 ? 41.495 33.122 52.685 1.00 19.82 102 PHE B O 1
ATOM 1612 N N . PRO B 1 125 ? 41.867 30.901 52.584 1.00 19.09 103 PRO B N 1
ATOM 1613 C CA . PRO B 1 125 ? 40.469 30.598 52.289 1.00 18.92 103 PRO B CA 1
ATOM 1614 C C . PRO B 1 125 ? 39.553 30.791 53.479 1.00 16.99 103 PRO B C 1
ATOM 1615 O O . PRO B 1 125 ? 39.835 30.291 54.568 1.00 16.74 103 PRO B O 1
ATOM 1619 N N . LEU B 1 126 ? 38.468 31.514 53.277 1.00 17.34 104 LEU B N 1
ATOM 1620 C CA . LEU B 1 126 ? 37.408 31.681 54.252 1.00 17.75 104 LEU B CA 1
ATOM 1621 C C . LEU B 1 126 ? 36.193 30.825 53.810 1.00 18.51 104 LEU B C 1
ATOM 1622 O O . LEU B 1 126 ? 35.786 30.893 52.660 1.00 19.68 104 LEU B O 1
ATOM 1627 N N . TYR B 1 127 ? 35.618 30.052 54.725 1.00 17.70 105 TYR B N 1
ATOM 1628 C CA . TYR B 1 127 ? 34.485 29.169 54.433 1.00 17.89 105 TYR B CA 1
ATOM 1629 C C . TYR B 1 127 ? 33.298 29.544 55.329 1.00 18.12 105 TYR B C 1
ATOM 1630 O O . TYR B 1 127 ? 33.481 30.055 56.433 1.00 16.61 105 TYR B O 1
ATOM 1639 N N . PRO B 1 128 ? 32.064 29.272 54.867 1.00 18.95 106 PRO B N 1
ATOM 1640 C CA . PRO B 1 128 ? 30.892 29.552 55.680 1.00 19.01 106 PRO B CA 1
ATOM 1641 C C . PRO B 1 128 ? 30.557 28.458 56.685 1.00 19.04 106 PRO B C 1
ATOM 1642 O O . PRO B 1 128 ? 29.829 28.720 57.659 1.00 19.28 106 PRO B O 1
ATOM 1646 N N . THR B 1 129 ? 31.059 27.247 56.474 1.00 19.07 107 THR B N 1
ATOM 1647 C CA . THR B 1 129 ? 30.817 26.142 57.384 1.00 19.53 107 THR B CA 1
ATOM 1648 C C . THR B 1 129 ? 32.013 25.275 57.534 1.00 18.93 107 THR B C 1
ATOM 1649 O O . THR B 1 129 ? 32.893 25.269 56.667 1.00 18.90 107 THR B O 1
ATOM 1653 N N . LEU B 1 130 ? 32.036 24.507 58.619 1.00 19.38 108 LEU B N 1
ATOM 1654 C CA . LEU B 1 130 ? 33.132 23.589 58.865 1.00 20.10 108 LEU B CA 1
ATOM 1655 C C . LEU B 1 130 ? 33.148 22.482 57.798 1.00 21.09 108 LEU B C 1
ATOM 1656 O O . LEU B 1 130 ? 34.214 22.086 57.339 1.00 19.94 108 LEU B O 1
ATOM 1661 N N . ASP B 1 131 ? 31.972 21.971 57.429 1.00 21.69 109 ASP B N 1
ATOM 1662 C CA A ASP B 1 131 ? 31.893 20.959 56.371 0.50 22.80 109 ASP B CA 1
ATOM 1663 C CA B ASP B 1 131 ? 31.872 20.954 56.387 0.50 22.89 109 ASP B CA 1
ATOM 1664 C C . ASP B 1 131 ? 32.563 21.414 55.106 1.00 22.06 109 ASP B C 1
ATOM 1665 O O . ASP B 1 131 ? 33.307 20.650 54.507 1.00 21.98 109 ASP B O 1
ATOM 1674 N N . ASP B 1 132 ? 32.312 22.660 54.708 1.00 21.98 110 ASP B N 1
ATOM 1675 C CA . ASP B 1 132 ? 32.939 23.205 53.513 1.00 21.74 110 ASP B CA 1
ATOM 1676 C C . ASP B 1 132 ? 34.440 23.264 53.664 1.00 21.02 110 ASP B C 1
ATOM 1677 O O . ASP B 1 132 ? 35.170 22.913 52.714 1.00 20.78 110 ASP B O 1
ATOM 1682 N N . ALA B 1 133 ? 34.914 23.699 54.837 1.00 19.12 111 ALA B N 1
ATOM 1683 C CA . ALA B 1 133 ? 36.357 23.764 55.066 1.00 18.71 111 ALA B CA 1
ATOM 1684 C C . ALA B 1 133 ? 36.992 22.375 55.031 1.00 19.71 111 ALA B C 1
ATOM 1685 O O . ALA B 1 133 ? 38.058 22.194 54.434 1.00 19.61 111 ALA B O 1
ATOM 1687 N N . LEU B 1 134 ? 36.373 21.407 55.695 1.00 21.06 112 LEU B N 1
ATOM 1688 C CA . LEU B 1 134 ? 36.930 20.061 55.747 1.00 23.09 112 LEU B CA 1
ATOM 1689 C C . LEU B 1 134 ? 36.984 19.393 54.356 1.00 26.23 112 LEU B C 1
ATOM 1690 O O . LEU B 1 134 ? 37.982 18.746 54.010 1.00 28.01 112 LEU B O 1
ATOM 1695 N N . THR B 1 135 ? 35.946 19.580 53.561 1.00 28.42 113 THR B N 1
ATOM 1696 C CA . THR B 1 135 ? 35.952 19.097 52.180 1.00 30.78 113 THR B CA 1
ATOM 1697 C C . THR B 1 135 ? 37.115 19.703 51.380 1.00 31.55 113 THR B C 1
ATOM 1698 O O . THR B 1 135 ? 37.830 18.971 50.670 1.00 30.95 113 THR B O 1
ATOM 1702 N N . ALA B 1 136 ? 37.324 21.019 51.491 1.00 29.19 114 ALA B N 1
ATOM 1703 C CA . ALA B 1 136 ? 38.328 21.689 50.693 1.00 29.90 114 ALA B CA 1
ATOM 1704 C C . ALA B 1 136 ? 39.712 21.254 51.105 1.00 33.12 114 ALA B C 1
ATOM 1705 O O . ALA B 1 136 ? 40.576 20.998 50.279 1.00 32.13 114 ALA B O 1
ATOM 1707 N N . VAL B 1 137 ? 39.918 21.166 52.407 1.00 36.37 115 VAL B N 1
ATOM 1708 C CA . VAL B 1 137 ? 41.199 20.819 52.962 1.00 40.74 115 VAL B CA 1
ATOM 1709 C C . VAL B 1 137 ? 41.603 19.369 52.646 1.00 46.74 115 VAL B C 1
ATOM 1710 O O . VAL B 1 137 ? 42.790 19.072 52.552 1.00 49.83 115 VAL B O 1
ATOM 1714 N N . ARG B 1 138 ? 40.628 18.488 52.443 1.00 51.11 116 ARG B N 1
ATOM 1715 C CA . ARG B 1 138 ? 40.907 17.103 52.071 1.00 57.08 116 ARG B CA 1
ATOM 1716 C C . ARG B 1 138 ? 41.064 16.914 50.550 1.00 62.95 116 ARG B C 1
ATOM 1717 O O . ARG B 1 138 ? 41.451 15.835 50.111 1.00 67.10 116 ARG B O 1
ATOM 1725 N N . ASP B 1 139 ? 40.774 17.964 49.772 1.00 66.68 117 ASP B N 1
ATOM 1726 C CA . ASP B 1 139 ? 40.962 18.010 48.306 1.00 68.22 117 ASP B CA 1
ATOM 1727 C C . ASP B 1 139 ? 39.927 17.172 47.585 1.00 73.25 117 ASP B C 1
ATOM 1728 O O . ASP B 1 139 ? 38.733 17.384 47.758 1.00 77.53 117 ASP B O 1
ATOM 1733 N N . LEU C 1 23 ? 21.910 -9.445 48.158 1.00 64.98 1 LEU C N 1
ATOM 1734 C CA . LEU C 1 23 ? 21.490 -10.884 48.012 1.00 67.14 1 LEU C CA 1
ATOM 1735 C C . LEU C 1 23 ? 19.946 -11.111 48.120 1.00 67.56 1 LEU C C 1
ATOM 1736 O O . LEU C 1 23 ? 19.144 -10.167 48.280 1.00 61.13 1 LEU C O 1
ATOM 1738 N N . SER C 1 24 ? 19.540 -12.376 48.009 1.00 64.94 2 SER C N 1
ATOM 1739 C CA . SER C 1 24 ? 18.122 -12.744 48.063 1.00 61.98 2 SER C CA 1
ATOM 1740 C C . SER C 1 24 ? 17.376 -12.190 49.304 1.00 58.07 2 SER C C 1
ATOM 1741 O O . SER C 1 24 ? 16.220 -11.788 49.159 1.00 58.81 2 SER C O 1
ATOM 1743 N N . ALA C 1 25 ? 18.003 -12.154 50.496 1.00 47.35 3 ALA C N 1
ATOM 1744 C CA . ALA C 1 25 ? 17.287 -11.707 51.698 1.00 38.97 3 ALA C CA 1
ATOM 1745 C C . ALA C 1 25 ? 17.536 -10.216 51.941 1.00 28.25 3 ALA C C 1
ATOM 1746 O O . ALA C 1 25 ? 18.596 -9.696 51.601 1.00 26.39 3 ALA C O 1
ATOM 1748 N N . PRO C 1 26 ? 16.567 -9.540 52.545 1.00 28.49 4 PRO C N 1
ATOM 1749 C CA . PRO C 1 26 ? 16.748 -8.121 52.808 1.00 25.50 4 PRO C CA 1
ATOM 1750 C C . PRO C 1 26 ? 17.923 -7.866 53.731 1.00 21.87 4 PRO C C 1
ATOM 1751 O O . PRO C 1 26 ? 18.265 -8.706 54.581 1.00 19.94 4 PRO C O 1
ATOM 1755 N N . ASP C 1 27 ? 18.520 -6.693 53.584 1.00 18.51 5 ASP C N 1
ATOM 1756 C CA . ASP C 1 27 ? 19.482 -6.243 54.546 1.00 16.58 5 ASP C CA 1
ATOM 1757 C C . ASP C 1 27 ? 19.424 -4.702 54.618 1.00 15.80 5 ASP C C 1
ATOM 1758 O O . ASP C 1 27 ? 20.314 -4.021 54.135 1.00 15.97 5 ASP C O 1
ATOM 1763 N N . SER C 1 28 ? 18.362 -4.205 55.232 1.00 14.13 6 SER C N 1
ATOM 1764 C CA . SER C 1 28 ? 18.090 -2.791 55.311 1.00 15.28 6 SER C CA 1
ATOM 1765 C C . SER C 1 28 ? 17.535 -2.403 56.669 1.00 14.99 6 SER C C 1
ATOM 1766 O O . SER C 1 28 ? 17.061 -3.252 57.410 1.00 15.68 6 SER C O 1
ATOM 1769 N N . ILE C 1 29 ? 17.458 -1.103 56.931 1.00 14.92 7 ILE C N 1
ATOM 1770 C CA . ILE C 1 29 ? 17.039 -0.632 58.227 1.00 14.71 7 ILE C CA 1
ATOM 1771 C C . ILE C 1 29 ? 16.282 0.678 58.083 1.00 15.66 7 ILE C C 1
ATOM 1772 O O . ILE C 1 29 ? 16.596 1.518 57.227 1.00 14.68 7 ILE C O 1
ATOM 1777 N N . THR C 1 30 ? 15.233 0.812 58.895 1.00 15.72 8 THR C N 1
ATOM 1778 C CA . THR C 1 30 ? 14.487 2.038 58.996 1.00 16.88 8 THR C CA 1
ATOM 1779 C C . THR C 1 30 ? 14.523 2.419 60.480 1.00 17.09 8 THR C C 1
ATOM 1780 O O . THR C 1 30 ? 14.226 1.601 61.369 1.00 17.99 8 THR C O 1
ATOM 1784 N N . THR C 1 31 ? 14.928 3.656 60.754 1.00 15.98 9 THR C N 1
ATOM 1785 C CA . THR C 1 31 ? 15.075 4.146 62.121 1.00 16.76 9 THR C CA 1
ATOM 1786 C C . THR C 1 31 ? 14.262 5.420 62.215 1.00 16.96 9 THR C C 1
ATOM 1787 O O . THR C 1 31 ? 14.422 6.298 61.370 1.00 15.49 9 THR C O 1
ATOM 1791 N N . LEU C 1 32 ? 13.430 5.492 63.250 1.00 16.37 10 LEU C N 1
ATOM 1792 C CA . LEU C 1 32 ? 12.687 6.709 63.630 1.00 19.37 10 LEU C CA 1
ATOM 1793 C C . LEU C 1 32 ? 13.112 7.141 65.038 1.00 19.80 10 LEU C C 1
ATOM 1794 O O . LEU C 1 32 ? 13.152 6.324 65.968 1.00 19.01 10 LEU C O 1
ATOM 1799 N N . VAL C 1 33 ? 13.419 8.417 65.202 1.00 19.41 11 VAL C N 1
ATOM 1800 C CA . VAL C 1 33 ? 13.788 8.951 66.501 1.00 20.26 11 VAL C CA 1
ATOM 1801 C C . VAL C 1 33 ? 12.871 10.106 66.859 1.00 22.83 11 VAL C C 1
ATOM 1802 O O . VAL C 1 33 ? 12.798 11.093 66.105 1.00 19.33 11 VAL C O 1
ATOM 1806 N N . GLU C 1 34 ? 12.223 9.990 68.013 1.00 26.43 12 GLU C N 1
ATOM 1807 C CA . GLU C 1 34 ? 11.148 10.892 68.412 1.00 32.11 12 GLU C CA 1
ATOM 1808 C C . GLU C 1 34 ? 11.125 11.039 69.931 1.00 34.48 12 GLU C C 1
ATOM 1809 O O . GLU C 1 34 ? 11.245 10.040 70.661 1.00 33.34 12 GLU C O 1
ATOM 1815 N N . ASP C 1 35 ? 10.886 12.263 70.396 1.00 36.13 13 ASP C N 1
ATOM 1816 C CA . ASP C 1 35 ? 10.598 12.522 71.806 1.00 39.74 13 ASP C CA 1
ATOM 1817 C C . ASP C 1 35 ? 9.169 12.094 72.178 1.00 40.21 13 ASP C C 1
ATOM 1818 O O . ASP C 1 35 ? 8.218 12.501 71.527 1.00 39.99 13 ASP C O 1
ATOM 1823 N N . HIS C 1 36 ? 9.018 11.273 73.227 1.00 41.82 14 HIS C N 1
ATOM 1824 C CA . HIS C 1 36 ? 7.708 10.989 73.845 1.00 43.09 14 HIS C CA 1
ATOM 1825 C C . HIS C 1 36 ? 7.681 11.612 75.255 1.00 46.67 14 HIS C C 1
ATOM 1826 O O . HIS C 1 36 ? 8.036 10.952 76.249 1.00 45.20 14 HIS C O 1
ATOM 1833 N N . ASP C 1 37 ? 7.271 12.880 75.330 1.00 47.94 15 ASP C N 1
ATOM 1834 C CA . ASP C 1 37 ? 7.137 13.579 76.609 1.00 49.95 15 ASP C CA 1
ATOM 1835 C C . ASP C 1 37 ? 8.394 13.453 77.458 1.00 49.76 15 ASP C C 1
ATOM 1836 O O . ASP C 1 37 ? 8.330 13.069 78.623 1.00 52.02 15 ASP C O 1
ATOM 1838 N N . GLY C 1 38 ? 9.543 13.768 76.864 1.00 47.58 16 GLY C N 1
ATOM 1839 C CA . GLY C 1 38 ? 10.831 13.752 77.573 1.00 43.77 16 GLY C CA 1
ATOM 1840 C C . GLY C 1 38 ? 11.626 12.461 77.427 1.00 40.22 16 GLY C C 1
ATOM 1841 O O . GLY C 1 38 ? 12.839 12.449 77.664 1.00 47.03 16 GLY C O 1
ATOM 1842 N N . VAL C 1 39 ? 10.970 11.377 77.019 1.00 36.25 17 VAL C N 1
ATOM 1843 C CA . VAL C 1 39 ? 11.685 10.120 76.722 1.00 31.33 17 VAL C CA 1
ATOM 1844 C C . VAL C 1 39 ? 11.999 10.038 75.217 1.00 27.87 17 VAL C C 1
ATOM 1845 O O . VAL C 1 39 ? 11.093 10.034 74.411 1.00 28.03 17 VAL C O 1
ATOM 1849 N N . SER C 1 40 ? 13.266 9.969 74.851 1.00 25.79 18 SER C N 1
ATOM 1850 C CA . SER C 1 40 ? 13.602 9.721 73.452 1.00 23.54 18 SER C CA 1
ATOM 1851 C C . SER C 1 40 ? 13.373 8.256 73.116 1.00 23.54 18 SER C C 1
ATOM 1852 O O . SER C 1 40 ? 13.852 7.384 73.858 1.00 20.68 18 SER C O 1
ATOM 1855 N N . VAL C 1 41 ? 12.645 7.994 72.027 1.00 22.37 19 VAL C N 1
ATOM 1856 C CA . VAL C 1 41 ? 12.380 6.649 71.549 1.00 21.87 19 VAL C CA 1
ATOM 1857 C C . VAL C 1 41 ? 13.010 6.475 70.164 1.00 21.53 19 VAL C C 1
ATOM 1858 O O . VAL C 1 41 ? 12.718 7.252 69.233 1.00 21.46 19 VAL C O 1
ATOM 1862 N N . VAL C 1 42 ? 13.901 5.493 70.057 1.00 18.84 20 VAL C N 1
ATOM 1863 C CA . VAL C 1 42 ? 14.521 5.118 68.783 1.00 17.17 20 VAL C CA 1
ATOM 1864 C C . VAL C 1 42 ? 13.863 3.836 68.322 1.00 17.18 20 VAL C C 1
ATOM 1865 O O . VAL C 1 42 ? 14.041 2.769 68.979 1.00 16.28 20 VAL C O 1
ATOM 1869 N N . SER C 1 43 ? 13.029 3.919 67.291 1.00 15.81 21 SER C N 1
ATOM 1870 C CA . SER C 1 43 ? 12.305 2.765 66.778 1.00 16.93 21 SER C CA 1
ATOM 1871 C C . SER C 1 43 ? 12.917 2.208 65.523 1.00 16.44 21 SER C C 1
ATOM 1872 O O . SER C 1 43 ? 13.135 2.942 64.570 1.00 16.20 21 SER C O 1
ATOM 1875 N N . VAL C 1 44 ? 13.195 0.912 65.516 1.00 15.14 22 VAL C N 1
ATOM 1876 C CA . VAL C 1 44 ? 13.938 0.300 64.410 1.00 16.13 22 VAL C CA 1
ATOM 1877 C C . VAL C 1 44 ? 13.098 -0.798 63.717 1.00 16.24 22 VAL C C 1
ATOM 1878 O O . VAL C 1 44 ? 12.457 -1.604 64.393 1.00 15.18 22 VAL C O 1
ATOM 1882 N N . SER C 1 45 ? 13.180 -0.845 62.393 1.00 16.14 23 SER C N 1
ATOM 1883 C CA . SER C 1 45 ? 12.622 -1.958 61.631 1.00 17.33 23 SER C CA 1
ATOM 1884 C C . SER C 1 45 ? 13.686 -2.475 60.679 1.00 14.77 23 SER C C 1
ATOM 1885 O O . SER C 1 45 ? 14.613 -1.735 60.280 1.00 15.92 23 SER C O 1
ATOM 1888 N N . GLY C 1 46 ? 13.566 -3.746 60.327 1.00 18.61 24 GLY C N 1
ATOM 1889 C CA . GLY C 1 46 ? 14.448 -4.387 59.375 1.00 16.92 24 GLY C CA 1
ATOM 1890 C C . GLY C 1 46 ? 15.505 -5.257 60.050 1.00 15.86 24 GLY C C 1
ATOM 1891 O O . GLY C 1 46 ? 15.210 -5.950 61.000 1.00 15.31 24 GLY C O 1
ATOM 1892 N N . GLU C 1 47 ? 16.729 -5.241 59.542 1.00 14.59 25 GLU C N 1
ATOM 1893 C CA . GLU C 1 47 ? 17.770 -6.155 59.966 1.00 14.88 25 GLU C CA 1
ATOM 1894 C C . GLU C 1 47 ? 18.937 -5.341 60.572 1.00 14.56 25 GLU C C 1
ATOM 1895 O O . GLU C 1 47 ? 19.319 -4.333 59.974 1.00 14.47 25 GLU C O 1
ATOM 1901 N N . ILE C 1 48 ? 19.439 -5.744 61.765 1.00 13.82 26 ILE C N 1
ATOM 1902 C CA . ILE C 1 48 ? 20.595 -5.102 62.377 1.00 13.70 26 ILE C CA 1
ATOM 1903 C C . ILE C 1 48 ? 21.783 -6.034 62.248 1.00 14.32 26 ILE C C 1
ATOM 1904 O O . ILE C 1 48 ? 21.834 -7.116 62.883 1.00 14.72 26 ILE C O 1
ATOM 1909 N N . ASP C 1 49 ? 22.707 -5.688 61.361 1.00 14.12 27 ASP C N 1
ATOM 1910 C CA . ASP C 1 49 ? 23.903 -6.504 61.160 1.00 14.81 27 ASP C CA 1
ATOM 1911 C C . ASP C 1 49 ? 24.975 -5.564 60.586 1.00 15.33 27 ASP C C 1
ATOM 1912 O O . ASP C 1 49 ? 24.795 -4.322 60.649 1.00 13.77 27 ASP C O 1
ATOM 1917 N N . MET C 1 50 ? 26.097 -6.084 60.103 1.00 16.08 28 MET C N 1
ATOM 1918 C CA . MET C 1 50 ? 27.233 -5.214 59.793 1.00 18.09 28 MET C CA 1
ATOM 1919 C C . MET C 1 50 ? 26.905 -4.103 58.776 1.00 17.30 28 MET C C 1
ATOM 1920 O O . MET C 1 50 ? 27.403 -3.017 58.912 1.00 16.39 28 MET C O 1
ATOM 1925 N N . VAL C 1 51 ? 26.067 -4.393 57.783 1.00 16.35 29 VAL C N 1
ATOM 1926 C CA . VAL C 1 51 ? 25.770 -3.423 56.726 1.00 16.75 29 VAL C CA 1
ATOM 1927 C C . VAL C 1 51 ? 24.936 -2.255 57.263 1.00 16.04 29 VAL C C 1
ATOM 1928 O O . VAL C 1 51 ? 25.153 -1.102 56.890 1.00 16.09 29 VAL C O 1
ATOM 1932 N N . THR C 1 52 ? 24.012 -2.559 58.165 1.00 14.86 30 THR C N 1
ATOM 1933 C CA . THR C 1 52 ? 23.144 -1.552 58.737 1.00 14.89 30 THR C CA 1
ATOM 1934 C C . THR C 1 52 ? 23.591 -0.944 60.066 1.00 15.15 30 THR C C 1
ATOM 1935 O O . THR C 1 52 ? 23.013 0.062 60.516 1.00 15.02 30 THR C O 1
ATOM 1939 N N . ALA C 1 53 ? 24.634 -1.500 60.671 1.00 15.50 31 ALA C N 1
ATOM 1940 C CA . ALA C 1 53 ? 25.096 -1.042 61.995 1.00 16.48 31 ALA C CA 1
ATOM 1941 C C . ALA C 1 53 ? 25.549 0.423 62.049 1.00 17.04 31 ALA C C 1
ATOM 1942 O O . ALA C 1 53 ? 25.187 1.120 62.969 1.00 15.31 31 ALA C O 1
ATOM 1944 N N . PRO C 1 54 ? 26.332 0.882 61.050 1.00 18.49 32 PRO C N 1
ATOM 1945 C CA . PRO C 1 54 ? 26.708 2.290 61.096 1.00 19.44 32 PRO C CA 1
ATOM 1946 C C . PRO C 1 54 ? 25.511 3.253 61.150 1.00 18.99 32 PRO C C 1
ATOM 1947 O O . PRO C 1 54 ? 25.525 4.206 61.931 1.00 18.20 32 PRO C O 1
ATOM 1951 N N . ALA C 1 55 ? 24.464 2.991 60.362 1.00 18.41 33 ALA C N 1
ATOM 1952 C CA . ALA C 1 55 ? 23.260 3.823 60.410 1.00 18.24 33 ALA C CA 1
ATOM 1953 C C . ALA C 1 55 ? 22.640 3.829 61.800 1.00 18.21 33 ALA C C 1
ATOM 1954 O O . ALA C 1 55 ? 22.286 4.882 62.335 1.00 17.60 33 ALA C O 1
ATOM 1956 N N . LEU C 1 56 ? 22.517 2.657 62.413 1.00 17.37 34 LEU C N 1
ATOM 1957 C CA . LEU C 1 56 ? 21.902 2.583 63.732 1.00 17.53 34 LEU C CA 1
ATOM 1958 C C . LEU C 1 56 ? 22.781 3.263 64.779 1.00 18.41 34 LEU C C 1
ATOM 1959 O O . LEU C 1 56 ? 22.276 4.009 65.605 1.00 18.30 34 LEU C O 1
ATOM 1964 N N . GLU C 1 57 ? 24.088 3.067 64.689 1.00 19.30 35 GLU C N 1
ATOM 1965 C CA . GLU C 1 57 ? 25.036 3.724 65.596 1.00 21.92 35 GLU C CA 1
ATOM 1966 C C . GLU C 1 57 ? 24.916 5.253 65.501 1.00 21.20 35 GLU C C 1
ATOM 1967 O O . GLU C 1 57 ? 24.971 5.922 66.498 1.00 20.34 35 GLU C O 1
ATOM 1973 N N . GLN C 1 58 ? 24.828 5.785 64.287 1.00 20.28 36 GLN C N 1
ATOM 1974 C CA . GLN C 1 58 ? 24.726 7.253 64.110 1.00 20.36 36 GLN C CA 1
ATOM 1975 C C . GLN C 1 58 ? 23.446 7.803 64.726 1.00 20.22 36 GLN C C 1
ATOM 1976 O O . GLN C 1 58 ? 23.500 8.822 65.409 1.00 20.30 36 GLN C O 1
ATOM 1978 N N . ALA C 1 59 ? 22.329 7.118 64.492 1.00 18.82 37 ALA C N 1
ATOM 1979 C CA . ALA C 1 59 ? 21.054 7.537 65.053 1.00 19.34 37 ALA C CA 1
ATOM 1980 C C . ALA C 1 59 ? 21.046 7.532 66.568 1.00 19.61 37 ALA C C 1
ATOM 1981 O O . ALA C 1 59 ? 20.722 8.544 67.192 1.00 19.86 37 ALA C O 1
ATOM 1983 N N . ILE C 1 60 ? 21.526 6.446 67.160 1.00 18.36 38 ILE C N 1
ATOM 1984 C CA . ILE C 1 60 ? 21.639 6.384 68.601 1.00 18.87 38 ILE C CA 1
ATOM 1985 C C . ILE C 1 60 ? 22.655 7.375 69.169 1.00 20.03 38 ILE C C 1
ATOM 1986 O O . ILE C 1 60 ? 22.412 8.054 70.188 1.00 20.28 38 ILE C O 1
ATOM 1991 N N . GLY C 1 61 ? 23.780 7.516 68.488 1.00 21.73 39 GLY C N 1
ATOM 1992 C CA . GLY C 1 61 ? 24.824 8.445 68.914 1.00 23.38 39 GLY C CA 1
ATOM 1993 C C . GLY C 1 61 ? 24.347 9.889 69.023 1.00 26.16 39 GLY C C 1
ATOM 1994 O O . GLY C 1 61 ? 24.702 10.602 69.970 1.00 28.91 39 GLY C O 1
ATOM 1995 N N . ALA C 1 62 ? 23.544 10.326 68.062 1.00 26.02 40 ALA C N 1
ATOM 1996 C CA . ALA C 1 62 ? 22.984 11.662 68.110 1.00 27.69 40 ALA C CA 1
ATOM 1997 C C . ALA C 1 62 ? 22.053 11.848 69.313 1.00 29.23 40 ALA C C 1
ATOM 1998 O O . ALA C 1 62 ? 22.029 12.915 69.923 1.00 28.63 40 ALA C O 1
ATOM 2000 N N . VAL C 1 63 ? 21.291 10.810 69.646 1.00 28.46 41 VAL C N 1
ATOM 2001 C CA . VAL C 1 63 ? 20.393 10.871 70.786 1.00 29.22 41 VAL C CA 1
ATOM 2002 C C . VAL C 1 63 ? 21.224 10.931 72.074 1.00 30.71 41 VAL C C 1
ATOM 2003 O O . VAL C 1 63 ? 20.992 11.786 72.934 1.00 30.64 41 VAL C O 1
ATOM 2007 N N . VAL C 1 64 ? 22.221 10.064 72.187 1.00 29.95 42 VAL C N 1
ATOM 2008 C CA . VAL C 1 64 ? 23.066 10.025 73.356 1.00 30.56 42 VAL C CA 1
ATOM 2009 C C . VAL C 1 64 ? 23.806 11.353 73.543 1.00 34.10 42 VAL C C 1
ATOM 2010 O O . VAL C 1 64 ? 23.908 11.846 74.681 1.00 33.51 42 VAL C O 1
ATOM 2014 N N . ALA C 1 65 ? 24.232 11.972 72.440 1.00 33.15 43 ALA C N 1
ATOM 2015 C CA . ALA C 1 65 ? 24.863 13.299 72.498 1.00 35.81 43 ALA C CA 1
ATOM 2016 C C . ALA C 1 65 ? 23.991 14.401 73.099 1.00 38.06 43 ALA C C 1
ATOM 2017 O O . ALA C 1 65 ? 24.520 15.383 73.618 1.00 41.49 43 ALA C O 1
ATOM 2019 N N . ASP C 1 66 ? 22.669 14.262 73.005 1.00 40.94 44 ASP C N 1
ATOM 2020 C CA . ASP C 1 66 ? 21.722 15.216 73.608 1.00 43.66 44 ASP C CA 1
ATOM 2021 C C . ASP C 1 66 ? 21.421 14.985 75.101 1.00 43.88 44 ASP C C 1
ATOM 2022 O O . ASP C 1 66 ? 20.655 15.740 75.672 1.00 44.12 44 ASP C O 1
ATOM 2027 N N . SER C 1 67 ? 21.994 13.944 75.720 1.00 42.34 45 SER C N 1
ATOM 2028 C CA . SER C 1 67 ? 21.766 13.612 77.142 1.00 42.34 45 SER C CA 1
ATOM 2029 C C . SER C 1 67 ? 20.274 13.635 77.521 1.00 42.02 45 SER C C 1
ATOM 2030 O O . SER C 1 67 ? 19.850 14.436 78.363 1.00 42.89 45 SER C O 1
ATOM 2033 N N . PRO C 1 68 ? 19.458 12.784 76.890 1.00 38.91 46 PRO C N 1
ATOM 2034 C CA . PRO C 1 68 ? 18.030 12.743 77.243 1.00 38.76 46 PRO C CA 1
ATOM 2035 C C . PRO C 1 68 ? 17.856 12.214 78.679 1.00 36.51 46 PRO C C 1
ATOM 2036 O O . PRO C 1 68 ? 18.729 11.494 79.172 1.00 35.57 46 PRO C O 1
ATOM 2040 N N . PRO C 1 69 ? 16.738 12.536 79.334 1.00 36.26 47 PRO C N 1
ATOM 2041 C CA . PRO C 1 69 ? 16.526 11.964 80.678 1.00 36.07 47 PRO C CA 1
ATOM 2042 C C . PRO C 1 69 ? 16.282 10.445 80.644 1.00 32.61 47 PRO C C 1
ATOM 2043 O O . PRO C 1 69 ? 16.537 9.746 81.636 1.00 31.50 47 PRO C O 1
ATOM 2047 N N . ALA C 1 70 ? 15.778 9.956 79.513 1.00 30.12 48 ALA C N 1
ATOM 2048 C CA . ALA C 1 70 ? 15.604 8.536 79.306 1.00 28.13 48 ALA C CA 1
ATOM 2049 C C . ALA C 1 70 ? 15.616 8.184 77.819 1.00 27.19 48 ALA C C 1
ATOM 2050 O O . ALA C 1 70 ? 15.258 9.012 76.971 1.00 25.87 48 ALA C O 1
ATOM 2052 N N . LEU C 1 71 ? 15.985 6.943 77.518 1.00 24.33 49 LEU C N 1
ATOM 2053 C CA . LEU C 1 71 ? 16.042 6.447 76.142 1.00 24.08 49 LEU C CA 1
ATOM 2054 C C . LEU C 1 71 ? 15.432 5.061 76.073 1.00 22.23 49 LEU C C 1
ATOM 2055 O O . LEU C 1 71 ? 15.774 4.202 76.909 1.00 22.07 49 LEU C O 1
ATOM 2060 N N . VAL C 1 72 ? 14.502 4.857 75.142 1.00 20.73 50 VAL C N 1
ATOM 2061 C CA . VAL C 1 72 ? 13.989 3.534 74.860 1.00 20.33 50 VAL C CA 1
ATOM 2062 C C . VAL C 1 72 ? 14.299 3.177 73.410 1.00 19.86 50 VAL C C 1
ATOM 2063 O O . VAL C 1 72 ? 14.102 4.006 72.503 1.00 18.87 50 VAL C O 1
ATOM 2067 N N . ILE C 1 73 ? 14.862 1.994 73.198 1.00 18.72 51 ILE C N 1
ATOM 2068 C CA . ILE C 1 73 ? 15.108 1.508 71.858 1.00 18.48 51 ILE C CA 1
ATOM 2069 C C . ILE C 1 73 ? 14.048 0.456 71.607 1.00 18.35 51 ILE C C 1
ATOM 2070 O O . ILE C 1 73 ? 14.019 -0.560 72.306 1.00 17.84 51 ILE C O 1
ATOM 2075 N N . ASP C 1 74 ? 13.192 0.700 70.636 1.00 17.53 52 ASP C N 1
ATOM 2076 C CA . ASP C 1 74 ? 12.094 -0.205 70.295 1.00 17.38 52 ASP C CA 1
ATOM 2077 C C . ASP C 1 74 ? 12.472 -1.070 69.087 1.00 17.02 52 ASP C C 1
ATOM 2078 O O . ASP C 1 74 ? 12.570 -0.573 67.975 1.00 16.36 52 ASP C O 1
ATOM 2083 N N . LEU C 1 75 ? 12.696 -2.362 69.351 1.00 16.37 53 LEU C N 1
ATOM 2084 C CA . LEU C 1 75 ? 13.092 -3.336 68.356 1.00 16.43 53 LEU C CA 1
ATOM 2085 C C . LEU C 1 75 ? 11.924 -4.198 67.932 1.00 17.26 53 LEU C C 1
ATOM 2086 O O . LEU C 1 75 ? 12.132 -5.256 67.320 1.00 16.58 53 LEU C O 1
ATOM 2091 N N . SER C 1 76 ? 10.687 -3.749 68.217 1.00 18.52 54 SER C N 1
ATOM 2092 C CA . SER C 1 76 ? 9.504 -4.550 67.864 1.00 20.09 54 SER C CA 1
ATOM 2093 C C . SER C 1 76 ? 9.472 -5.002 66.428 1.00 20.28 54 SER C C 1
ATOM 2094 O O . SER C 1 76 ? 9.086 -6.148 66.150 1.00 20.50 54 SER C O 1
ATOM 2097 N N . ALA C 1 77 ? 9.842 -4.113 65.501 1.00 19.77 55 ALA C N 1
ATOM 2098 C CA . ALA C 1 77 ? 9.826 -4.456 64.059 1.00 19.52 55 ALA C CA 1
ATOM 2099 C C . ALA C 1 77 ? 11.134 -4.987 63.469 1.00 18.63 55 ALA C C 1
ATOM 2100 O O . ALA C 1 77 ? 11.304 -5.013 62.239 1.00 18.29 55 ALA C O 1
ATOM 2102 N N . VAL C 1 78 ? 12.087 -5.369 64.316 1.00 17.57 56 VAL C N 1
ATOM 2103 C CA . VAL C 1 78 ? 13.363 -5.872 63.843 1.00 16.63 56 VAL C CA 1
ATOM 2104 C C . VAL C 1 78 ? 13.278 -7.389 63.582 1.00 17.45 56 VAL C C 1
ATOM 2105 O O . VAL C 1 78 ? 12.806 -8.137 64.444 1.00 16.87 56 VAL C O 1
ATOM 2109 N N . GLU C 1 79 ? 13.729 -7.813 62.398 1.00 17.99 57 GLU C N 1
ATOM 2110 C CA A GLU C 1 79 ? 13.655 -9.225 61.963 0.70 19.51 57 GLU C CA 1
ATOM 2111 C CA B GLU C 1 79 ? 13.656 -9.224 61.978 0.30 18.28 57 GLU C CA 1
ATOM 2112 C C . GLU C 1 79 ? 14.933 -10.011 62.208 1.00 17.77 57 GLU C C 1
ATOM 2113 O O . GLU C 1 79 ? 14.927 -11.235 62.123 1.00 16.77 57 GLU C O 1
ATOM 2124 N N . PHE C 1 80 ? 16.054 -9.315 62.456 1.00 15.69 58 PHE C N 1
ATOM 2125 C CA . PHE C 1 80 ? 17.308 -9.993 62.705 1.00 14.78 58 PHE C CA 1
ATOM 2126 C C . PHE C 1 80 ? 18.175 -9.127 63.602 1.00 14.18 58 PHE C C 1
ATOM 2127 O O . PHE C 1 80 ? 18.313 -7.944 63.368 1.00 13.03 58 PHE C O 1
ATOM 2135 N N . LEU C 1 81 ? 18.687 -9.754 64.639 1.00 13.44 59 LEU C N 1
ATOM 2136 C CA . LEU C 1 81 ? 19.597 -9.124 65.598 1.00 13.46 59 LEU C CA 1
ATOM 2137 C C . LEU C 1 81 ? 20.725 -10.080 65.949 1.00 13.94 59 LEU C C 1
ATOM 2138 O O . LEU C 1 81 ? 20.495 -11.196 66.427 1.00 13.72 59 LEU C O 1
ATOM 2143 N N . GLY C 1 82 ? 21.964 -9.641 65.684 1.00 13.71 60 GLY C N 1
ATOM 2144 C CA . GLY C 1 82 ? 23.153 -10.438 65.792 1.00 13.69 60 GLY C CA 1
ATOM 2145 C C . GLY C 1 82 ? 24.210 -9.802 66.699 1.00 13.31 60 GLY C C 1
ATOM 2146 O O . GLY C 1 82 ? 23.909 -8.868 67.461 1.00 13.29 60 GLY C O 1
ATOM 2147 N N . SER C 1 83 ? 25.446 -10.219 66.529 1.00 13.36 61 SER C N 1
ATOM 2148 C CA . SER C 1 83 ? 26.538 -9.772 67.425 1.00 13.48 61 SER C CA 1
ATOM 2149 C C . SER C 1 83 ? 26.799 -8.276 67.399 1.00 13.63 61 SER C C 1
ATOM 2150 O O . SER C 1 83 ? 26.944 -7.655 68.484 1.00 13.55 61 SER C O 1
ATOM 2153 N N . VAL C 1 84 ? 26.872 -7.674 66.206 1.00 13.50 62 VAL C N 1
ATOM 2154 C CA . VAL C 1 84 ? 27.121 -6.242 66.151 1.00 13.21 62 VAL C CA 1
ATOM 2155 C C . VAL C 1 84 ? 25.978 -5.470 66.791 1.00 12.56 62 VAL C C 1
ATOM 2156 O O . VAL C 1 84 ? 26.169 -4.437 67.430 1.00 11.87 62 VAL C O 1
ATOM 2160 N N . GLY C 1 85 ? 24.739 -5.908 66.587 1.00 11.88 63 GLY C N 1
ATOM 2161 C CA . GLY C 1 85 ? 23.617 -5.242 67.202 1.00 11.68 63 GLY C CA 1
ATOM 2162 C C . GLY C 1 85 ? 23.608 -5.338 68.709 1.00 11.69 63 GLY C C 1
ATOM 2163 O O . GLY C 1 85 ? 23.298 -4.361 69.389 1.00 12.00 63 GLY C O 1
ATOM 2164 N N . LEU C 1 86 ? 23.951 -6.505 69.259 1.00 11.78 64 LEU C N 1
ATOM 2165 C CA . LEU C 1 86 ? 24.088 -6.642 70.685 1.00 12.21 64 LEU C CA 1
ATOM 2166 C C . LEU C 1 86 ? 25.210 -5.750 71.265 1.00 12.80 64 LEU C C 1
ATOM 2167 O O . LEU C 1 86 ? 25.037 -5.120 72.312 1.00 13.17 64 LEU C O 1
ATOM 2172 N N . LYS C 1 87 ? 26.296 -5.616 70.507 1.00 13.14 65 LYS C N 1
ATOM 2173 C CA . LYS C 1 87 ? 27.399 -4.722 70.895 1.00 14.23 65 LYS C CA 1
ATOM 2174 C C . LYS C 1 87 ? 26.939 -3.270 70.970 1.00 14.58 65 LYS C C 1
ATOM 2175 O O . LYS C 1 87 ? 27.277 -2.555 71.917 1.00 15.30 65 LYS C O 1
ATOM 2177 N N . ILE C 1 88 ? 26.147 -2.856 69.994 1.00 15.16 66 ILE C N 1
ATOM 2178 C CA . ILE C 1 88 ? 25.577 -1.504 69.977 1.00 16.00 66 ILE C CA 1
ATOM 2179 C C . ILE C 1 88 ? 24.657 -1.268 71.192 1.00 16.49 66 ILE C C 1
ATOM 2180 O O . ILE C 1 88 ? 24.725 -0.208 71.818 1.00 17.43 66 ILE C O 1
ATOM 2185 N N . LEU C 1 89 ? 23.757 -2.219 71.493 1.00 15.77 67 LEU C N 1
ATOM 2186 C CA . LEU C 1 89 ? 22.888 -2.077 72.686 1.00 15.99 67 LEU C CA 1
ATOM 2187 C C . LEU C 1 89 ? 23.694 -1.940 73.982 1.00 16.32 67 LEU C C 1
ATOM 2188 O O . LEU C 1 89 ? 23.402 -1.056 74.818 1.00 16.50 67 LEU C O 1
ATOM 2193 N N . ALA C 1 90 ? 24.686 -2.798 74.163 1.00 16.79 68 ALA C N 1
ATOM 2194 C CA . ALA C 1 90 ? 25.545 -2.751 75.357 1.00 17.95 68 ALA C CA 1
ATOM 2195 C C . ALA C 1 90 ? 26.350 -1.457 75.436 1.00 19.03 68 ALA C C 1
ATOM 2196 O O . ALA C 1 90 ? 26.429 -0.838 76.504 1.00 20.72 68 ALA C O 1
ATOM 2198 N N . ALA C 1 91 ? 26.903 -1.024 74.311 1.00 18.87 69 ALA C N 1
ATOM 2199 C CA . ALA C 1 91 ? 27.682 0.218 74.296 1.00 19.80 69 ALA C CA 1
ATOM 2200 C C . ALA C 1 91 ? 26.779 1.414 74.601 1.00 20.14 69 ALA C C 1
ATOM 2201 O O . ALA C 1 91 ? 27.199 2.372 75.250 1.00 20.43 69 ALA C O 1
ATOM 2203 N N . THR C 1 92 ? 25.534 1.353 74.123 1.00 19.18 70 THR C N 1
ATOM 2204 C CA . THR C 1 92 ? 24.611 2.442 74.336 1.00 20.05 70 THR C CA 1
ATOM 2205 C C . THR C 1 92 ? 24.306 2.580 75.839 1.00 21.15 70 THR C C 1
ATOM 2206 O O . THR C 1 92 ? 24.402 3.671 76.423 1.00 20.65 70 THR C O 1
ATOM 2210 N N . TYR C 1 93 ? 23.986 1.454 76.470 1.00 21.92 71 TYR C N 1
ATOM 2211 C CA . TYR C 1 93 ? 23.789 1.439 77.904 1.00 22.86 71 TYR C CA 1
ATOM 2212 C C . TYR C 1 93 ? 25.022 2.028 78.632 1.00 23.25 71 TYR C C 1
ATOM 2213 O O . TYR C 1 93 ? 24.872 2.818 79.566 1.00 23.36 71 TYR C O 1
ATOM 2222 N N . GLU C 1 94 ? 26.222 1.621 78.235 1.00 23.14 72 GLU C N 1
ATOM 2223 C CA . GLU C 1 94 ? 27.449 2.110 78.900 1.00 24.39 72 GLU C CA 1
ATOM 2224 C C . GLU C 1 94 ? 27.712 3.595 78.690 1.00 25.11 72 GLU C C 1
ATOM 2225 O O . GLU C 1 94 ? 28.352 4.233 79.550 1.00 24.71 72 GLU C O 1
ATOM 2231 N N . LYS C 1 95 ? 27.257 4.139 77.568 1.00 24.83 73 LYS C N 1
ATOM 2232 C CA . LYS C 1 95 ? 27.558 5.534 77.223 1.00 27.10 73 LYS C CA 1
ATOM 2233 C C . LYS C 1 95 ? 26.576 6.472 77.851 1.00 26.40 73 LYS C C 1
ATOM 2234 O O . LYS C 1 95 ? 26.890 7.633 78.066 1.00 26.50 73 LYS C O 1
ATOM 2240 N N . LEU C 1 96 ? 25.372 5.984 78.102 1.00 25.64 74 LEU C N 1
ATOM 2241 C CA . LEU C 1 96 ? 24.383 6.806 78.754 1.00 26.40 74 LEU C CA 1
ATOM 2242 C C . LEU C 1 96 ? 24.767 7.209 80.166 1.00 27.26 74 LEU C C 1
ATOM 2243 O O . LEU C 1 96 ? 25.529 6.529 80.835 1.00 27.14 74 LEU C O 1
ATOM 2248 N N . GLY C 1 97 ? 24.216 8.344 80.582 1.00 28.70 75 GLY C N 1
ATOM 2249 C CA . GLY C 1 97 ? 24.476 8.905 81.900 1.00 30.64 75 GLY C CA 1
ATOM 2250 C C . GLY C 1 97 ? 24.137 7.943 83.020 1.00 31.32 75 GLY C C 1
ATOM 2251 O O . GLY C 1 97 ? 23.282 7.058 82.872 1.00 30.16 75 GLY C O 1
ATOM 2252 N N . LYS C 1 98 ? 24.785 8.145 84.156 1.00 31.84 76 LYS C N 1
ATOM 2253 C CA . LYS C 1 98 ? 24.605 7.289 85.310 1.00 32.94 76 LYS C CA 1
ATOM 2254 C C . LYS C 1 98 ? 23.176 7.282 85.854 1.00 34.80 76 LYS C C 1
ATOM 2255 O O . LYS C 1 98 ? 22.771 6.317 86.464 1.00 37.62 76 LYS C O 1
ATOM 2261 N N . GLU C 1 99 ? 22.412 8.327 85.603 1.00 38.06 77 GLU C N 1
ATOM 2262 C CA . GLU C 1 99 ? 21.057 8.448 86.115 1.00 41.33 77 GLU C CA 1
ATOM 2263 C C . GLU C 1 99 ? 20.019 8.416 84.995 1.00 40.58 77 GLU C C 1
ATOM 2264 O O . GLU C 1 99 ? 18.863 8.743 85.222 1.00 41.50 77 GLU C O 1
ATOM 2270 N N . THR C 1 100 ? 20.426 8.055 83.782 1.00 36.65 78 THR C N 1
ATOM 2271 C CA . THR C 1 100 ? 19.524 8.097 82.625 1.00 35.98 78 THR C CA 1
ATOM 2272 C C . THR C 1 100 ? 18.731 6.805 82.527 1.00 33.01 78 THR C C 1
ATOM 2273 O O . THR C 1 100 ? 19.305 5.736 82.609 1.00 32.68 78 THR C O 1
ATOM 2277 N N . GLY C 1 101 ? 17.419 6.892 82.353 1.00 30.79 79 GLY C N 1
ATOM 2278 C CA . GLY C 1 101 ? 16.599 5.691 82.159 1.00 29.39 79 GLY C CA 1
ATOM 2279 C C . GLY C 1 101 ? 16.918 5.030 80.818 1.00 28.09 79 GLY C C 1
ATOM 2280 O O . GLY C 1 101 ? 17.188 5.725 79.834 1.00 26.75 79 GLY C O 1
ATOM 2281 N N . PHE C 1 102 ? 16.911 3.704 80.790 1.00 26.32 80 PHE C N 1
ATOM 2282 C CA . PHE C 1 102 ? 17.142 2.973 79.557 1.00 25.83 80 PHE C CA 1
ATOM 2283 C C . PHE C 1 102 ? 16.341 1.694 79.548 1.00 26.15 80 PHE C C 1
ATOM 2284 O O . PHE C 1 102 ? 16.200 1.013 80.580 1.00 27.64 80 PHE C O 1
ATOM 2292 N N . GLY C 1 103 ? 15.73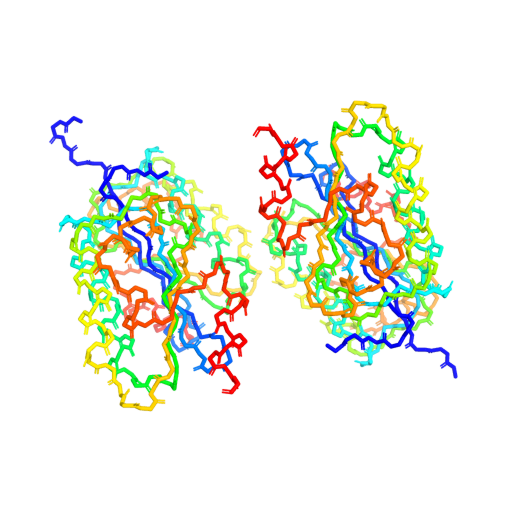1 1.415 78.408 1.00 23.80 81 GLY C N 1
ATOM 2293 C CA . GLY C 1 103 ? 14.997 0.172 78.221 1.00 22.90 81 GLY C CA 1
ATOM 2294 C C . GLY C 1 103 ? 15.036 -0.212 76.759 1.00 21.34 81 GLY C C 1
ATOM 2295 O O . GLY C 1 103 ? 15.158 0.646 75.885 1.00 19.73 81 GLY C O 1
ATOM 2296 N N . VAL C 1 104 ? 14.900 -1.502 76.508 1.00 20.35 82 VAL C N 1
ATOM 2297 C CA . VAL C 1 104 ? 14.792 -2.020 75.166 1.00 19.76 82 VAL C CA 1
ATOM 2298 C C . VAL C 1 104 ? 13.478 -2.789 75.069 1.00 20.30 82 VAL C C 1
ATOM 2299 O O . VAL C 1 104 ? 13.130 -3.523 75.982 1.00 20.81 82 VAL C O 1
ATOM 2303 N N . VAL C 1 105 ? 12.749 -2.597 73.978 1.00 19.90 83 VAL C N 1
ATOM 2304 C CA . VAL C 1 105 ? 11.512 -3.330 73.698 1.00 21.21 83 VAL C CA 1
ATOM 2305 C C . VAL C 1 105 ? 11.811 -4.412 72.671 1.00 21.13 83 VAL C C 1
ATOM 2306 O O . VAL C 1 105 ? 12.358 -4.102 71.595 1.00 19.07 83 VAL C O 1
ATOM 2310 N N . ALA C 1 106 ? 11.497 -5.663 73.011 1.00 21.51 84 ALA C N 1
ATOM 2311 C CA . ALA C 1 106 ? 11.688 -6.750 72.075 1.00 23.15 84 ALA C CA 1
ATOM 2312 C C . ALA C 1 106 ? 10.523 -7.687 72.211 1.00 25.91 84 ALA C C 1
ATOM 2313 O O . ALA C 1 106 ? 10.196 -8.099 73.325 1.00 26.96 84 ALA C O 1
ATOM 2315 N N . ARG C 1 107 ? 9.903 -8.023 71.083 1.00 27.00 85 ARG C N 1
ATOM 2316 C CA . ARG C 1 107 ? 8.685 -8.805 71.081 1.00 30.15 85 ARG C CA 1
ATOM 2317 C C . ARG C 1 107 ? 9.010 -10.273 70.790 1.00 31.80 85 ARG C C 1
ATOM 2318 O O . ARG C 1 107 ? 8.878 -11.115 71.665 1.00 40.98 85 ARG C O 1
ATOM 2320 N N . GLY C 1 108 ? 9.428 -10.604 69.594 1.00 27.48 86 GLY C N 1
ATOM 2321 C CA . GLY C 1 108 ? 9.558 -12.038 69.241 1.00 27.59 86 GLY C CA 1
ATOM 2322 C C . GLY C 1 108 ? 10.944 -12.662 69.445 1.00 24.21 86 GLY C C 1
ATOM 2323 O O . GLY C 1 108 ? 11.848 -12.019 69.960 1.00 23.41 86 GLY C O 1
ATOM 2324 N N . PRO C 1 109 ? 11.102 -13.935 69.057 1.00 23.14 87 PRO C N 1
ATOM 2325 C CA . PRO C 1 109 ? 12.388 -14.620 69.232 1.00 21.81 87 PRO C CA 1
ATOM 2326 C C . PRO C 1 109 ? 13.571 -14.012 68.493 1.00 19.82 87 PRO C C 1
ATOM 2327 O O . PRO C 1 109 ? 14.706 -14.144 68.954 1.00 18.22 87 PRO C O 1
ATOM 2331 N N . ALA C 1 110 ? 13.316 -13.323 67.385 1.00 18.69 88 ALA C N 1
ATOM 2332 C CA . ALA C 1 110 ? 14.436 -12.781 66.619 1.00 18.63 88 ALA C CA 1
ATOM 2333 C C . ALA C 1 110 ? 15.245 -11.757 67.411 1.00 17.41 88 ALA C C 1
ATOM 2334 O O . ALA C 1 110 ? 16.449 -11.663 67.272 1.00 16.12 88 ALA C O 1
ATOM 2336 N N . THR C 1 111 ? 14.573 -11.023 68.269 1.00 17.28 89 THR C N 1
ATOM 2337 C CA . THR C 1 111 ? 15.238 -10.041 69.073 1.00 16.99 89 THR C CA 1
ATOM 2338 C C . THR C 1 111 ? 15.427 -10.441 70.527 1.00 16.55 89 THR C C 1
ATOM 2339 O O . THR C 1 111 ? 16.484 -10.153 71.100 1.00 15.42 89 THR C O 1
ATOM 2343 N N . ARG C 1 112 ? 14.437 -11.130 71.087 1.00 17.06 90 ARG C N 1
ATOM 2344 C CA . ARG C 1 112 ? 14.514 -11.552 72.489 1.00 18.35 90 ARG C CA 1
ATOM 2345 C C . ARG C 1 112 ? 15.533 -12.616 72.760 1.00 17.52 90 ARG C C 1
ATOM 2346 O O . ARG C 1 112 ? 16.222 -12.544 73.775 1.00 17.39 90 ARG C O 1
ATOM 2354 N N . ARG C 1 113 ? 15.681 -13.586 71.880 1.00 17.54 91 ARG C N 1
ATOM 2355 C CA . ARG C 1 113 ? 16.667 -14.634 72.150 1.00 17.45 91 ARG C CA 1
ATOM 2356 C C . ARG C 1 113 ? 18.127 -14.123 72.146 1.00 16.45 91 ARG C C 1
ATOM 2357 O O . ARG C 1 113 ? 18.893 -14.457 73.059 1.00 15.01 91 ARG C O 1
ATOM 2365 N N . PRO C 1 114 ? 18.516 -13.306 71.156 1.00 14.73 92 PRO C N 1
ATOM 2366 C CA . PRO C 1 114 ? 19.913 -12.851 71.268 1.00 14.45 92 PRO C CA 1
ATOM 2367 C C . PRO C 1 114 ? 20.203 -12.057 72.542 1.00 13.63 92 PRO C C 1
ATOM 2368 O O . PRO C 1 114 ? 21.250 -12.260 73.199 1.00 14.05 92 PRO C O 1
ATOM 2372 N N . ILE C 1 115 ? 19.263 -11.200 72.938 1.00 13.33 93 ILE C N 1
ATOM 2373 C CA . ILE C 1 115 ? 19.443 -10.388 74.142 1.00 13.65 93 ILE C CA 1
ATOM 2374 C C . ILE C 1 115 ? 19.437 -11.242 75.439 1.00 14.19 93 ILE C C 1
ATOM 2375 O O . ILE C 1 115 ? 20.341 -11.149 76.295 1.00 14.06 93 ILE C O 1
ATOM 2380 N N . HIS C 1 116 ? 18.428 -12.107 75.555 1.00 14.55 94 HIS C N 1
ATOM 2381 C CA . HIS C 1 116 ? 18.311 -13.026 76.702 1.00 15.26 94 HIS C CA 1
ATOM 2382 C C . HIS C 1 116 ? 19.422 -14.049 76.753 1.00 15.16 94 HIS C C 1
ATOM 2383 O O . HIS C 1 116 ? 20.025 -14.297 77.812 1.00 15.67 94 HIS C O 1
ATOM 2390 N N . LEU C 1 117 ? 19.716 -14.678 75.622 1.00 15.25 95 LEU C N 1
ATOM 2391 C CA . LEU C 1 117 ? 20.652 -15.785 75.668 1.00 15.58 95 LEU C CA 1
ATOM 2392 C C . LEU C 1 117 ? 22.105 -15.318 75.878 1.00 15.35 95 LEU C C 1
ATOM 2393 O O . LEU C 1 117 ? 22.921 -16.103 76.368 1.00 15.32 95 LEU C O 1
ATOM 2398 N N . THR C 1 118 ? 22.421 -14.071 75.543 1.00 14.44 96 THR C N 1
ATOM 2399 C CA . THR C 1 118 ? 23.759 -13.532 75.819 1.00 14.42 96 THR C CA 1
ATOM 2400 C C . THR C 1 118 ? 23.810 -12.805 77.148 1.00 14.90 96 THR C C 1
ATOM 2401 O O . THR C 1 118 ? 24.883 -12.313 77.533 1.00 15.13 96 THR C O 1
ATOM 2405 N N . GLY C 1 119 ? 22.692 -12.763 77.888 1.00 14.90 97 GLY C N 1
ATOM 2406 C CA . GLY C 1 119 ? 22.698 -12.154 79.222 1.00 16.05 97 GLY C CA 1
ATOM 2407 C C . GLY C 1 119 ? 22.583 -10.643 79.310 1.00 16.79 97 GLY C C 1
ATOM 2408 O O . GLY C 1 119 ? 22.638 -10.095 80.403 1.00 17.36 97 GLY C O 1
ATOM 2409 N N . LEU C 1 120 ? 22.349 -9.947 78.192 1.00 17.38 98 LEU C N 1
ATOM 2410 C CA . LEU C 1 120 ? 22.252 -8.483 78.234 1.00 18.95 98 LEU C CA 1
ATOM 2411 C C . LEU C 1 120 ? 21.078 -7.940 79.020 1.00 18.74 98 LEU C C 1
ATOM 2412 O O . LEU C 1 120 ? 21.129 -6.831 79.539 1.00 20.67 98 LEU C O 1
ATOM 2417 N N . ASP C 1 121 ? 19.993 -8.690 79.080 1.00 18.78 99 ASP C N 1
ATOM 2418 C CA . ASP C 1 121 ? 18.853 -8.281 79.901 1.00 19.52 99 ASP C CA 1
ATOM 2419 C C . ASP C 1 121 ? 19.146 -8.376 81.411 1.00 21.05 99 ASP C C 1
ATOM 2420 O O . ASP C 1 121 ? 18.272 -8.062 82.215 1.00 22.60 99 ASP C O 1
ATOM 2425 N N . LYS C 1 122 ? 20.331 -8.867 81.800 1.00 21.15 100 LYS C N 1
ATOM 2426 C CA . LYS C 1 122 ? 20.797 -8.772 83.191 1.00 22.99 100 LYS C CA 1
ATOM 2427 C C . LYS C 1 122 ? 21.431 -7.418 83.449 1.00 24.68 100 LYS C C 1
ATOM 2428 O O . LYS C 1 122 ? 21.619 -7.033 84.586 1.00 24.32 100 LYS C O 1
ATOM 2434 N N . THR C 1 123 ? 21.770 -6.722 82.376 1.00 24.53 101 THR C N 1
ATOM 2435 C CA . THR C 1 123 ? 22.447 -5.441 82.438 1.00 26.55 101 THR C CA 1
ATOM 2436 C C . THR C 1 123 ? 21.461 -4.306 82.349 1.00 25.70 101 THR C C 1
ATOM 2437 O O . THR C 1 123 ? 21.621 -3.325 83.049 1.00 26.54 101 THR C O 1
ATOM 2441 N N . PHE C 1 124 ? 20.467 -4.430 81.473 1.00 23.42 102 PHE C N 1
ATOM 2442 C CA . PHE C 1 124 ? 19.449 -3.429 81.340 1.00 23.61 102 PHE C CA 1
ATOM 2443 C C . PHE C 1 124 ? 18.106 -4.086 81.134 1.00 24.17 102 PHE C C 1
ATOM 2444 O O . PHE C 1 124 ? 18.045 -5.262 80.754 1.00 21.87 102 PHE C O 1
ATOM 2452 N N . PRO C 1 125 ? 17.032 -3.340 81.371 1.00 24.72 103 PRO C N 1
ATOM 2453 C CA . PRO C 1 125 ? 15.692 -3.878 81.296 1.00 25.87 103 PRO C CA 1
ATOM 2454 C C . PRO C 1 125 ? 15.209 -4.148 79.883 1.00 25.00 103 PRO C C 1
ATOM 2455 O O . PRO C 1 125 ? 15.313 -3.268 79.027 1.00 23.95 103 PRO C O 1
ATOM 2459 N N . LEU C 1 126 ? 14.591 -5.307 79.697 1.00 24.78 104 LEU C N 1
ATOM 2460 C CA . LEU C 1 126 ? 13.935 -5.674 78.471 1.00 25.35 104 LEU C CA 1
ATOM 2461 C C . LEU C 1 126 ? 12.421 -5.734 78.677 1.00 26.83 104 LEU C C 1
ATOM 2462 O O . LEU C 1 126 ? 11.952 -6.299 79.671 1.00 27.72 104 LEU C O 1
ATOM 2467 N N . TYR C 1 127 ? 11.657 -5.083 77.792 1.00 25.90 105 TYR C N 1
ATOM 2468 C CA . TYR C 1 127 ? 10.209 -4.997 77.900 1.00 26.60 105 TYR C CA 1
ATOM 2469 C C . TYR C 1 127 ? 9.534 -5.613 76.689 1.00 28.26 105 TYR C C 1
ATOM 2470 O O . TYR C 1 127 ? 10.128 -5.627 75.622 1.00 28.06 105 TYR C O 1
ATOM 2479 N N . PRO C 1 128 ? 8.286 -6.100 76.835 1.00 30.70 106 PRO C N 1
ATOM 2480 C CA . PRO C 1 128 ? 7.577 -6.700 75.711 1.00 31.12 106 PRO C CA 1
ATOM 2481 C C . PRO C 1 128 ? 6.827 -5.679 74.862 1.00 29.76 106 PRO C C 1
ATOM 2482 O O . PRO C 1 128 ? 6.525 -5.963 73.705 1.00 30.56 106 PRO C O 1
ATOM 2486 N N . THR C 1 129 ? 6.575 -4.481 75.389 1.00 28.66 107 THR C N 1
ATOM 2487 C CA . THR C 1 129 ? 5.887 -3.439 74.634 1.00 28.44 107 THR C CA 1
ATOM 2488 C C . THR C 1 129 ? 6.454 -2.081 74.953 1.00 27.74 107 THR C C 1
ATOM 2489 O O . THR C 1 129 ? 7.069 -1.893 76.016 1.00 28.01 107 THR C O 1
ATOM 2493 N N . LEU C 1 130 ? 6.217 -1.129 74.063 1.00 26.76 108 LEU C N 1
ATOM 2494 C CA . LEU C 1 130 ? 6.673 0.232 74.272 1.00 27.68 108 LEU C CA 1
ATOM 2495 C C . LEU C 1 130 ? 5.942 0.868 75.472 1.00 29.99 108 LEU C C 1
ATOM 2496 O O . LEU C 1 130 ? 6.562 1.580 76.272 1.00 28.83 108 LEU C O 1
ATOM 2501 N N . ASP C 1 131 ? 4.638 0.614 75.590 1.00 32.87 109 ASP C N 1
ATOM 2502 C CA . ASP C 1 131 ? 3.864 1.119 76.745 1.00 37.02 109 ASP C CA 1
ATOM 2503 C C . ASP C 1 131 ? 4.491 0.699 78.061 1.00 35.17 109 ASP C C 1
ATOM 2504 O O . ASP C 1 131 ? 4.640 1.522 78.960 1.00 34.77 109 ASP C O 1
ATOM 2509 N N . ASP C 1 132 ? 4.873 -0.573 78.169 1.00 34.62 110 ASP C N 1
ATOM 2510 C CA . ASP C 1 132 ? 5.530 -1.074 79.380 1.00 34.09 110 ASP C CA 1
ATOM 2511 C C . ASP C 1 132 ? 6.829 -0.370 79.640 1.00 32.17 110 ASP C C 1
ATOM 2512 O O . ASP C 1 132 ? 7.122 -0.010 80.772 1.00 29.70 110 ASP C O 1
ATOM 2517 N N . ALA C 1 133 ? 7.625 -0.161 78.580 1.00 29.92 111 ALA C N 1
ATOM 2518 C CA . ALA C 1 133 ? 8.891 0.550 78.734 1.00 28.89 111 ALA C CA 1
ATOM 2519 C C . ALA C 1 133 ? 8.697 1.990 79.179 1.00 29.28 111 ALA C C 1
ATOM 2520 O O . ALA C 1 133 ? 9.415 2.478 80.050 1.00 28.64 111 ALA C O 1
ATOM 2522 N N . LEU C 1 134 ? 7.764 2.688 78.547 1.00 31.61 112 LEU C N 1
ATOM 2523 C CA . LEU C 1 134 ? 7.520 4.095 78.882 1.00 34.18 112 LEU C CA 1
ATOM 2524 C C . LEU C 1 134 ? 7.019 4.253 80.329 1.00 36.10 112 LEU C C 1
ATOM 2525 O O . LEU C 1 134 ? 7.451 5.161 81.040 1.00 38.10 112 LEU C O 1
ATOM 2530 N N . THR C 1 135 ? 6.126 3.372 80.753 1.00 36.82 113 THR C N 1
ATOM 2531 C CA . THR C 1 135 ? 5.668 3.358 82.149 1.00 39.52 113 THR C CA 1
ATOM 2532 C C . THR C 1 135 ? 6.833 3.170 83.134 1.00 40.17 113 THR C C 1
ATOM 2533 O O . THR C 1 135 ? 6.961 3.925 84.117 1.00 40.83 113 THR C O 1
ATOM 2537 N N . ALA C 1 136 ? 7.705 2.199 82.859 1.00 39.27 114 ALA C N 1
ATOM 2538 C CA . ALA C 1 136 ? 8.816 1.929 83.759 1.00 40.12 114 ALA C CA 1
ATOM 2539 C C . ALA C 1 136 ? 9.797 3.092 83.806 1.00 43.87 114 ALA C C 1
ATOM 2540 O O . ALA C 1 136 ? 10.286 3.474 84.866 1.00 43.18 114 ALA C O 1
ATOM 2542 N N . VAL C 1 137 ? 10.109 3.639 82.641 1.00 46.22 115 VAL C N 1
ATOM 2543 C CA . VAL C 1 137 ? 11.088 4.704 82.531 1.00 51.67 115 VAL C CA 1
ATOM 2544 C C . VAL C 1 137 ? 10.610 6.006 83.183 1.00 56.78 115 VAL C C 1
ATOM 2545 O O . VAL C 1 137 ? 11.430 6.788 83.666 1.00 59.11 115 VAL C O 1
ATOM 2549 N N . ARG C 1 138 ? 9.297 6.197 83.268 1.00 61.50 116 ARG C N 1
ATOM 2550 C CA . ARG C 1 138 ? 8.734 7.360 83.945 1.00 67.33 116 ARG C CA 1
ATOM 2551 C C . ARG C 1 138 ? 8.570 7.153 85.464 1.00 72.66 116 ARG C C 1
ATOM 2552 O O . ARG C 1 138 ? 8.243 8.100 86.177 1.00 75.31 116 ARG C O 1
ATOM 2560 N N . ASP C 1 139 ? 8.803 5.922 85.936 1.00 75.44 117 ASP C N 1
ATOM 2561 C CA . ASP C 1 139 ? 8.823 5.561 87.363 1.00 75.70 117 ASP C CA 1
ATOM 2562 C C . ASP C 1 139 ? 7.414 5.548 87.945 1.00 77.20 117 ASP C C 1
ATOM 2563 O O . ASP C 1 139 ? 6.544 4.819 87.456 1.00 75.99 117 ASP C O 1
ATOM 2565 N N . ALA D 1 25 ? 35.437 43.593 90.768 1.00 38.05 3 ALA D N 1
ATOM 2566 C CA . ALA D 1 25 ? 36.248 42.348 90.606 1.00 34.43 3 ALA D CA 1
ATOM 2567 C C . ALA D 1 25 ? 36.001 41.690 89.229 1.00 28.30 3 ALA D C 1
ATOM 2568 O O . ALA D 1 25 ? 34.921 41.827 88.654 1.00 28.03 3 ALA D O 1
ATOM 2570 N N . PRO D 1 26 ? 36.980 40.944 88.727 1.00 28.16 4 PRO D N 1
ATOM 2571 C CA . PRO D 1 26 ? 36.764 40.220 87.485 1.00 25.78 4 PRO D CA 1
ATOM 2572 C C . PRO D 1 26 ? 35.602 39.243 87.552 1.00 21.85 4 PRO D C 1
ATOM 2573 O O . PRO D 1 26 ? 35.286 38.698 88.612 1.00 21.84 4 PRO D O 1
ATOM 2577 N N . ASP D 1 27 ? 34.991 38.996 86.408 1.00 18.10 5 ASP D N 1
ATOM 2578 C CA . ASP D 1 27 ? 34.032 37.942 86.311 1.00 16.32 5 ASP D CA 1
ATOM 2579 C C . ASP D 1 27 ? 34.060 37.351 84.900 1.00 15.73 5 ASP D C 1
ATOM 2580 O O . ASP D 1 27 ? 33.169 37.603 84.098 1.00 14.68 5 ASP D O 1
ATOM 2585 N N . SER D 1 28 ? 35.132 36.618 84.606 1.00 14.61 6 SER D N 1
ATOM 2586 C CA . SER D 1 28 ? 35.392 36.098 83.277 1.00 14.40 6 SER D CA 1
ATOM 2587 C C . SER D 1 28 ? 35.959 34.691 83.344 1.00 14.17 6 SER D C 1
ATOM 2588 O O . SER D 1 28 ? 36.455 34.287 84.382 1.00 14.56 6 SER D O 1
ATOM 2591 N N . ILE D 1 29 ? 36.001 34.013 82.209 1.00 14.75 7 ILE D N 1
ATOM 2592 C CA . ILE D 1 29 ? 36.429 32.634 82.180 1.00 15.14 7 ILE D CA 1
ATOM 2593 C C . ILE D 1 29 ? 37.169 32.339 80.885 1.00 15.36 7 ILE D C 1
ATOM 2594 O O . ILE D 1 29 ? 36.847 32.868 79.816 1.00 14.34 7 ILE D O 1
ATOM 2599 N N . THR D 1 30 ? 38.223 31.546 81.012 1.00 15.41 8 THR D N 1
ATOM 2600 C CA . THR D 1 30 ? 38.976 31.054 79.879 1.00 15.48 8 THR D CA 1
ATOM 2601 C C . THR D 1 30 ? 38.951 29.530 80.015 1.00 15.12 8 THR D C 1
ATOM 2602 O O . THR D 1 30 ? 39.278 28.962 81.080 1.00 16.30 8 THR D O 1
ATOM 2606 N N . THR D 1 31 ? 38.540 28.862 78.945 1.00 14.87 9 THR D N 1
ATOM 2607 C CA . THR D 1 31 ? 38.401 27.399 78.938 1.00 15.79 9 THR D CA 1
ATOM 2608 C C . THR D 1 31 ? 39.216 26.885 77.741 1.00 17.03 9 THR D C 1
ATOM 2609 O O . THR D 1 31 ? 39.066 27.410 76.636 1.00 16.95 9 THR D O 1
ATOM 2613 N N . LEU D 1 32 ? 40.054 25.888 78.005 1.00 16.99 10 LEU D N 1
ATOM 2614 C CA . LEU D 1 32 ? 40.810 25.149 76.993 1.00 19.60 10 LEU D CA 1
ATOM 2615 C C . LEU D 1 32 ? 40.402 23.675 77.058 1.00 19.75 10 LEU D C 1
ATOM 2616 O O . LEU D 1 32 ? 40.346 23.077 78.128 1.00 20.73 10 LEU D O 1
ATOM 2621 N N . VAL D 1 33 ? 40.066 23.107 75.914 1.00 19.91 11 VAL D N 1
ATOM 2622 C CA . VAL D 1 33 ? 39.688 21.713 75.824 1.00 20.60 11 VAL D CA 1
ATOM 2623 C C . VAL D 1 33 ? 40.610 21.010 74.842 1.00 22.60 11 VAL D C 1
ATOM 2624 O O . VAL D 1 33 ? 40.673 21.394 73.672 1.00 17.97 11 VAL D O 1
ATOM 2628 N N . GLU D 1 34 ? 41.255 19.953 75.317 1.00 27.12 12 GLU D N 1
ATOM 2629 C CA . GLU D 1 34 ? 42.322 19.278 74.589 1.00 33.24 12 GLU D CA 1
ATOM 2630 C C . GLU D 1 34 ? 42.347 17.788 74.950 1.00 35.49 12 GLU D C 1
ATOM 2631 O O . GLU D 1 34 ? 42.229 17.430 76.137 1.00 36.57 12 GLU D O 1
ATOM 2637 N N . ASP D 1 35 ? 42.593 16.946 73.948 1.00 36.99 13 ASP D N 1
ATOM 2638 C CA . ASP D 1 35 ? 42.875 15.519 74.166 1.00 40.19 13 ASP D CA 1
ATOM 2639 C C . ASP D 1 35 ? 44.309 15.309 74.680 1.00 40.54 13 ASP D C 1
ATOM 2640 O O . ASP D 1 35 ? 45.253 15.800 74.077 1.00 40.72 13 ASP D O 1
ATOM 2645 N N . HIS D 1 36 ? 44.471 14.588 75.800 1.00 42.07 14 HIS D N 1
ATOM 2646 C CA . HIS D 1 36 ? 45.780 14.106 76.262 1.00 42.87 14 HIS D CA 1
ATOM 2647 C C . HIS D 1 36 ? 45.811 12.569 76.140 1.00 47.00 14 HIS D C 1
ATOM 2648 O O . HIS D 1 36 ? 45.447 11.852 77.085 1.00 43.09 14 HIS D O 1
ATOM 2655 N N . ASP D 1 37 ? 46.215 12.081 74.966 1.00 48.17 15 ASP D N 1
ATOM 2656 C CA . ASP D 1 37 ? 46.345 10.642 74.721 1.00 49.62 15 ASP D CA 1
ATOM 2657 C C . ASP D 1 37 ? 45.086 9.880 75.120 1.00 49.21 15 ASP D C 1
ATOM 2658 O O . ASP D 1 37 ? 45.151 8.912 75.874 1.00 49.73 15 ASP D O 1
ATOM 2660 N N . GLY D 1 38 ? 43.935 10.337 74.631 1.00 45.53 16 GLY D N 1
ATOM 2661 C CA . GLY D 1 38 ? 42.644 9.682 74.896 1.00 43.47 16 GLY D CA 1
ATOM 2662 C C . GLY D 1 38 ? 41.852 10.250 76.076 1.00 41.11 16 GLY D C 1
ATOM 2663 O O . GLY D 1 38 ? 40.640 10.036 76.165 1.00 48.46 16 GLY D O 1
ATOM 2664 N N . VAL D 1 39 ? 42.513 10.992 76.969 1.00 35.70 17 VAL D N 1
ATOM 2665 C CA . VAL D 1 39 ? 41.804 11.681 78.063 1.00 31.23 17 VAL D CA 1
ATOM 2666 C C . VAL D 1 39 ? 41.491 13.138 77.653 1.00 27.87 17 VAL D C 1
ATOM 2667 O O . VAL D 1 39 ? 42.394 13.892 77.371 1.00 27.77 17 VAL D O 1
ATOM 2671 N N . SER D 1 40 ? 40.228 13.506 77.600 1.00 24.95 18 SER D N 1
ATOM 2672 C CA . SER D 1 40 ? 39.893 14.911 77.371 1.00 25.12 18 SER D CA 1
ATOM 2673 C C . SER D 1 40 ? 40.129 15.699 78.648 1.00 24.92 18 SER D C 1
ATOM 2674 O O . SER D 1 40 ? 39.642 15.286 79.705 1.00 24.09 18 SER D O 1
ATOM 2677 N N . VAL D 1 41 ? 40.865 16.798 78.543 1.00 23.78 19 VAL D N 1
ATOM 2678 C CA . VAL D 1 41 ? 41.120 17.699 79.637 1.00 23.57 19 VAL D CA 1
ATOM 2679 C C . VAL D 1 41 ? 40.475 19.058 79.346 1.00 21.79 19 VAL D C 1
ATOM 2680 O O . VAL D 1 41 ? 40.764 19.682 78.316 1.00 21.46 19 VAL D O 1
ATOM 2684 N N . VAL D 1 42 ? 39.587 19.476 80.247 1.00 19.68 20 VAL D N 1
ATOM 2685 C CA . VAL D 1 42 ? 38.975 20.803 80.200 1.00 17.14 20 VAL D CA 1
ATOM 2686 C C . VAL D 1 42 ? 39.656 21.655 81.266 1.00 17.76 20 VAL D C 1
ATOM 2687 O O . VAL D 1 42 ? 39.477 21.391 82.477 1.00 17.86 20 VAL D O 1
ATOM 2691 N N . SER D 1 43 ? 40.491 22.610 80.841 1.00 15.87 21 SER D N 1
ATOM 2692 C CA . SER D 1 43 ? 41.218 23.473 81.746 1.00 16.99 21 SER D CA 1
ATOM 2693 C C . SER D 1 43 ? 40.591 24.822 81.862 1.00 16.18 21 SER D C 1
ATOM 2694 O O . SER D 1 43 ? 40.358 25.486 80.860 1.00 16.18 21 SER D O 1
ATOM 2697 N N . VAL D 1 44 ? 40.315 25.251 83.085 1.00 15.26 22 VAL D N 1
ATOM 2698 C CA . VAL D 1 44 ? 39.575 26.501 83.297 1.00 15.79 22 VAL D CA 1
ATOM 2699 C C . VAL D 1 44 ? 40.436 27.511 84.089 1.00 15.11 22 VAL D C 1
ATOM 2700 O O . VAL D 1 44 ? 41.075 27.149 85.079 1.00 15.12 22 VAL D O 1
ATOM 2704 N N . SER D 1 45 ? 40.342 28.769 83.710 1.00 15.52 23 SER D N 1
ATOM 2705 C CA . SER D 1 45 ? 40.894 29.870 84.504 1.00 17.29 23 SER D CA 1
ATOM 2706 C C . SER D 1 45 ? 39.840 30.951 84.687 1.00 15.67 23 SER D C 1
ATOM 2707 O O . SER D 1 45 ? 38.898 31.082 83.875 1.00 17.89 23 SER D O 1
ATOM 2710 N N . GLY D 1 46 ? 39.962 31.690 85.779 1.00 14.15 24 GLY D N 1
ATOM 2711 C CA . GLY D 1 46 ? 39.082 32.790 86.078 1.00 12.80 24 GLY D CA 1
ATOM 2712 C C . GLY D 1 46 ? 38.040 32.444 87.120 1.00 11.66 24 GLY D C 1
ATOM 2713 O O . GLY D 1 46 ? 38.350 31.790 88.106 1.00 13.19 24 GLY D O 1
ATOM 2714 N N . GLU D 1 47 ? 36.814 32.916 86.948 1.00 14.96 25 GLU D N 1
ATOM 2715 C CA . GLU D 1 47 ? 35.788 32.806 87.964 1.00 14.34 25 GLU D CA 1
ATOM 2716 C C . GLU D 1 47 ? 34.624 31.965 87.423 1.00 13.96 25 GLU D C 1
ATOM 2717 O O . GLU D 1 47 ? 34.203 32.204 86.293 1.00 13.99 25 GLU D O 1
ATOM 2723 N N . ILE D 1 48 ? 34.146 30.987 88.214 1.00 13.30 26 ILE D N 1
ATOM 2724 C CA . ILE D 1 48 ? 32.973 30.180 87.829 1.00 12.74 26 ILE D CA 1
ATOM 2725 C C . ILE D 1 48 ? 31.792 30.605 88.692 1.00 13.08 26 ILE D C 1
ATOM 2726 O O . ILE D 1 48 ? 31.763 30.379 89.918 1.00 13.56 26 ILE D O 1
ATOM 2731 N N . ASP D 1 49 ? 30.851 31.315 88.089 1.00 13.10 27 ASP D N 1
ATOM 2732 C CA . ASP D 1 49 ? 29.671 31.759 88.806 1.00 13.97 27 ASP D CA 1
ATOM 2733 C C . ASP D 1 49 ? 28.591 31.988 87.744 1.00 14.48 27 ASP D C 1
ATOM 2734 O O . ASP D 1 49 ? 28.756 31.539 86.589 1.00 12.96 27 ASP D O 1
ATOM 2739 N N . MET D 1 50 ? 27.486 32.644 88.079 1.00 15.59 28 MET D N 1
ATOM 2740 C CA . MET D 1 50 ? 26.327 32.657 87.169 1.00 17.46 28 MET D CA 1
ATOM 2741 C C . MET D 1 50 ? 26.618 33.254 85.782 1.00 17.15 28 MET D C 1
ATOM 2742 O O . MET D 1 50 ? 26.114 32.756 84.806 1.00 16.11 28 MET D O 1
ATOM 2747 N N . VAL D 1 51 ? 27.428 34.307 85.715 1.00 16.47 29 VAL D N 1
ATOM 2748 C CA . VAL D 1 51 ? 27.719 34.979 84.463 1.00 16.76 29 VAL D CA 1
ATOM 2749 C C . VAL D 1 51 ? 28.563 34.072 83.528 1.00 15.81 29 VAL D C 1
ATOM 2750 O O . VAL D 1 51 ? 28.339 34.050 82.318 1.00 15.08 29 VAL D O 1
ATOM 2754 N N . THR D 1 52 ? 29.480 33.304 84.112 1.00 14.47 30 THR D N 1
ATOM 2755 C CA . THR D 1 52 ? 30.359 32.437 83.336 1.00 14.47 30 THR D CA 1
ATOM 2756 C C . THR D 1 52 ? 29.918 30.980 83.202 1.00 14.80 30 THR D C 1
ATOM 2757 O O . THR D 1 52 ? 30.478 30.244 82.387 1.00 14.23 30 THR D O 1
ATOM 2761 N N . ALA D 1 53 ? 28.868 30.595 83.924 1.00 14.89 31 ALA D N 1
ATOM 2762 C CA . ALA D 1 53 ? 28.398 29.215 83.922 1.00 15.97 31 ALA D CA 1
ATOM 2763 C C . ALA D 1 53 ? 27.937 28.697 82.547 1.00 16.30 31 ALA D C 1
ATOM 2764 O O . ALA D 1 53 ? 28.299 27.597 82.185 1.00 15.73 31 ALA D O 1
ATOM 2766 N N . PRO D 1 54 ? 27.173 29.488 81.786 1.00 17.21 32 PRO D N 1
ATOM 2767 C CA . PRO D 1 54 ? 26.762 28.985 80.485 1.00 17.54 32 PRO D CA 1
ATOM 2768 C C . PRO D 1 54 ? 27.945 28.634 79.575 1.00 17.52 32 PRO D C 1
ATOM 2769 O O . PRO D 1 54 ? 27.935 27.585 78.930 1.00 16.93 32 PRO D O 1
ATOM 2773 N N . ALA D 1 55 ? 28.988 29.464 79.566 1.00 16.90 33 ALA D N 1
ATOM 2774 C CA . ALA D 1 55 ? 30.199 29.144 78.775 1.00 17.15 33 ALA D CA 1
ATOM 2775 C C . ALA D 1 55 ? 30.830 27.842 79.210 1.00 17.30 33 ALA D C 1
ATOM 2776 O O . ALA D 1 55 ? 31.162 26.989 78.377 1.00 18.00 33 ALA D O 1
ATOM 2778 N N . LEU D 1 56 ? 30.975 27.643 80.513 1.00 16.97 34 LEU D N 1
ATOM 2779 C CA . LEU D 1 56 ? 31.582 26.421 81.002 1.00 16.35 34 LEU D CA 1
ATOM 2780 C C . LEU D 1 56 ? 30.706 25.214 80.688 1.00 16.90 34 LEU D C 1
ATOM 2781 O O . LEU D 1 56 ? 31.217 24.189 80.276 1.00 17.35 34 LEU D O 1
ATOM 2786 N N . GLU D 1 57 ? 29.400 25.344 80.868 1.00 17.63 35 GLU D N 1
ATOM 2787 C CA . GLU D 1 57 ? 28.460 24.275 80.563 1.00 19.77 35 GLU D CA 1
ATOM 2788 C C . GLU D 1 57 ? 28.566 23.878 79.090 1.00 19.53 35 GLU D C 1
ATOM 2789 O O . GLU D 1 57 ? 28.523 22.717 78.776 1.00 19.54 35 GLU D O 1
ATOM 2795 N N . GLN D 1 58 ? 28.630 24.855 78.188 1.00 19.70 36 GLN D N 1
ATOM 2796 C CA . GLN D 1 58 ? 28.737 24.562 76.742 1.00 19.78 36 GLN D CA 1
ATOM 2797 C C . GLN D 1 58 ? 30.016 23.797 76.428 1.00 20.16 36 GLN D C 1
ATOM 2798 O O . GLN D 1 58 ? 29.972 22.830 75.659 1.00 20.23 36 GLN D O 1
ATOM 2800 N N . ALA D 1 59 ? 31.139 24.234 77.003 1.00 18.56 37 ALA D N 1
ATOM 2801 C CA . ALA D 1 59 ? 32.413 23.578 76.751 1.00 19.54 37 ALA D CA 1
ATOM 2802 C C . ALA D 1 59 ? 32.415 22.134 77.231 1.00 20.54 37 ALA D C 1
ATOM 2803 O O . ALA D 1 59 ? 32.759 21.224 76.471 1.00 20.53 37 ALA D O 1
ATOM 2805 N N . ILE D 1 60 ? 31.929 21.918 78.447 1.00 19.24 38 ILE D N 1
ATOM 2806 C CA . ILE D 1 60 ? 31.841 20.578 78.985 1.00 19.88 38 ILE D CA 1
ATOM 2807 C C . ILE D 1 60 ? 30.834 19.736 78.206 1.00 20.69 38 ILE D C 1
ATOM 2808 O O . ILE D 1 60 ? 31.079 18.556 77.906 1.00 20.31 38 ILE D O 1
ATOM 2813 N N . GLY D 1 61 ? 29.718 20.343 77.839 1.00 21.42 39 GLY D N 1
ATOM 2814 C CA . GLY D 1 61 ? 28.664 19.651 77.098 1.00 23.09 39 GLY D CA 1
ATOM 2815 C C . GLY D 1 61 ? 29.129 19.088 75.763 1.00 25.19 39 GLY D C 1
ATOM 2816 O O . GLY D 1 61 ? 28.792 17.953 75.406 1.00 27.11 39 GLY D O 1
ATOM 2817 N N . ALA D 1 62 ? 29.944 19.852 75.052 1.00 25.44 40 ALA D N 1
ATOM 2818 C CA . ALA D 1 62 ? 30.509 19.377 73.814 1.00 27.84 40 ALA D CA 1
ATOM 2819 C C . ALA D 1 62 ? 31.444 18.179 74.020 1.00 28.79 40 ALA D C 1
ATOM 2820 O O . ALA D 1 62 ? 31.471 17.259 73.213 1.00 29.01 40 ALA D O 1
ATOM 2822 N N . VAL D 1 63 ? 32.187 18.185 75.117 1.00 28.33 41 VAL D N 1
ATOM 2823 C CA . VAL D 1 63 ? 33.083 17.085 75.425 1.00 29.02 41 VAL D CA 1
ATOM 2824 C C . VAL D 1 63 ? 32.258 15.844 75.778 1.00 30.52 41 VAL D C 1
ATOM 2825 O O . VAL D 1 63 ? 32.496 14.758 75.246 1.00 29.80 41 VAL D O 1
ATOM 2829 N N . VAL D 1 64 ? 31.255 16.020 76.628 1.00 30.02 42 VAL D N 1
ATOM 2830 C CA . VAL D 1 64 ? 30.418 14.935 77.052 1.00 31.13 42 VAL D CA 1
ATOM 2831 C C . VAL D 1 64 ? 29.688 14.320 75.850 1.00 33.78 42 VAL D C 1
ATOM 2832 O O . VAL D 1 64 ? 29.578 13.088 75.767 1.00 35.20 42 VAL D O 1
ATOM 2836 N N . ALA D 1 65 ? 29.266 15.154 74.903 1.00 33.13 43 ALA D N 1
ATOM 2837 C CA . ALA D 1 65 ? 28.634 14.681 73.671 1.00 34.46 43 ALA D CA 1
ATOM 2838 C C . ALA D 1 65 ? 29.512 13.769 72.805 1.00 36.54 43 ALA D C 1
ATOM 2839 O O . ALA D 1 65 ? 28.985 12.971 72.042 1.00 38.05 43 ALA D O 1
ATOM 2841 N N . ASP D 1 66 ? 30.832 13.902 72.907 1.00 37.86 44 ASP D N 1
ATOM 2842 C CA . ASP D 1 66 ? 31.778 13.031 72.200 1.00 41.03 44 ASP D CA 1
ATOM 2843 C C . ASP D 1 66 ? 32.073 11.689 72.900 1.00 41.41 44 ASP D C 1
ATOM 2844 O O . ASP D 1 66 ? 32.847 10.904 72.381 1.00 43.54 44 ASP D O 1
ATOM 2849 N N . SER D 1 67 ? 31.491 11.437 74.074 1.00 39.57 45 SER D N 1
ATOM 2850 C CA . SER D 1 67 ? 31.723 10.192 74.842 1.00 39.23 45 SER D CA 1
ATOM 2851 C C . SER D 1 67 ? 33.214 9.826 74.953 1.00 39.03 45 SER D C 1
ATOM 2852 O O . SER D 1 67 ? 33.632 8.761 74.492 1.00 40.63 45 SER D O 1
ATOM 2855 N N . PRO D 1 68 ? 34.027 10.694 75.564 1.00 36.78 46 PRO D N 1
ATOM 2856 C CA . PRO D 1 68 ? 35.444 10.362 75.745 1.00 36.73 46 PRO D CA 1
ATOM 2857 C C . PRO D 1 68 ? 35.608 9.173 76.722 1.00 35.57 46 PRO D C 1
ATOM 2858 O O . PRO D 1 68 ? 34.743 8.953 77.564 1.00 35.12 46 PRO D O 1
ATOM 2862 N N . PRO D 1 69 ? 36.723 8.441 76.634 1.00 35.86 47 PRO D N 1
ATOM 2863 C CA . PRO D 1 69 ? 36.940 7.366 77.611 1.00 35.54 47 PRO D CA 1
ATOM 2864 C C . PRO D 1 69 ? 37.195 7.886 79.037 1.00 32.40 47 PRO D C 1
ATOM 2865 O O . PRO D 1 69 ? 36.949 7.173 80.019 1.00 30.52 47 PRO D O 1
ATOM 2869 N N . ALA D 1 70 ? 37.720 9.108 79.131 1.00 29.95 48 ALA D N 1
ATOM 2870 C CA . ALA D 1 70 ? 37.895 9.767 80.396 1.00 28.24 48 ALA D CA 1
ATOM 2871 C C . ALA D 1 70 ? 37.876 11.300 80.235 1.00 26.67 48 ALA D C 1
ATOM 2872 O O . ALA D 1 70 ? 38.231 11.816 79.184 1.00 25.49 48 ALA D O 1
ATOM 2874 N N . LEU D 1 71 ? 37.518 11.994 81.313 1.00 24.31 49 LEU D N 1
ATOM 2875 C CA . LEU D 1 71 ? 37.460 13.446 81.337 1.00 23.81 49 LEU D CA 1
ATOM 2876 C C . LEU D 1 71 ? 38.085 13.950 82.622 1.00 22.33 49 LEU D C 1
ATOM 2877 O O . LEU D 1 71 ? 37.748 13.447 83.709 1.00 22.84 49 LEU D O 1
ATOM 2882 N N . VAL D 1 72 ? 39.019 14.887 82.505 1.00 20.72 50 VAL D N 1
ATOM 2883 C CA . VAL D 1 72 ? 39.536 15.592 83.663 1.00 20.19 50 VAL D CA 1
ATOM 2884 C C . VAL D 1 72 ? 39.215 17.077 83.532 1.00 19.19 50 VAL D C 1
ATOM 2885 O O . VAL D 1 72 ? 39.407 17.663 82.463 1.00 18.81 50 VAL D O 1
ATOM 2889 N N . ILE D 1 73 ? 38.667 17.660 84.592 1.00 18.20 51 ILE D N 1
ATOM 2890 C CA . ILE D 1 73 ? 38.409 19.105 84.625 1.00 17.65 51 ILE D CA 1
ATOM 2891 C C . ILE D 1 73 ? 39.487 19.681 85.535 1.00 17.59 51 ILE D C 1
ATOM 2892 O O . ILE D 1 73 ? 39.528 19.344 86.714 1.00 17.50 51 ILE D O 1
ATOM 2897 N N . ASP D 1 74 ? 40.352 20.504 84.976 1.00 17.06 52 ASP D N 1
ATOM 2898 C CA . ASP D 1 74 ? 41.456 21.132 85.714 1.00 17.05 52 ASP D CA 1
ATOM 2899 C C . ASP D 1 74 ? 41.089 22.554 86.139 1.00 16.33 52 ASP D C 1
ATOM 2900 O O . ASP D 1 74 ? 40.965 23.441 85.295 1.00 15.84 52 ASP D O 1
ATOM 2905 N N . LEU D 1 75 ? 40.856 22.728 87.442 1.00 15.88 53 LEU D N 1
ATOM 2906 C CA . LEU D 1 75 ? 40.463 23.991 88.045 1.00 15.51 53 LEU D CA 1
ATOM 2907 C C . LEU D 1 75 ? 41.640 24.657 88.718 1.00 16.23 53 LEU D C 1
ATOM 2908 O O . LEU D 1 75 ? 41.453 25.600 89.501 1.00 15.06 53 LEU D O 1
ATOM 2913 N N . SER D 1 76 ? 42.870 24.243 88.361 1.00 17.41 54 SER D N 1
ATOM 2914 C CA . SER D 1 76 ? 44.056 24.854 88.983 1.00 18.66 54 SER D CA 1
ATOM 2915 C C . SER D 1 76 ? 44.069 26.356 88.936 1.00 19.08 54 SER D C 1
ATOM 2916 O O . SER D 1 76 ? 44.493 27.009 89.909 1.00 19.29 54 SER D O 1
ATOM 2919 N N . ALA D 1 77 ? 43.681 26.940 87.793 1.00 18.89 55 ALA D N 1
ATOM 2920 C CA . ALA D 1 77 ? 43.705 28.418 87.638 1.00 18.96 55 ALA D CA 1
ATOM 2921 C C . ALA D 1 77 ? 42.409 29.139 87.952 1.00 18.41 55 ALA D C 1
ATOM 2922 O O . ALA D 1 77 ? 42.235 30.305 87.576 1.00 18.71 55 ALA D O 1
ATOM 2924 N N . VAL D 1 78 ? 41.476 28.470 88.626 1.00 17.15 56 VAL D N 1
ATOM 2925 C CA . VAL D 1 78 ? 40.201 29.081 88.974 1.00 16.45 56 VAL D CA 1
ATOM 2926 C C . VAL D 1 78 ? 40.288 29.828 90.310 1.00 17.19 56 VAL D C 1
ATOM 2927 O O . VAL D 1 78 ? 40.774 29.270 91.298 1.00 16.93 56 VAL D O 1
ATOM 2931 N N . GLU D 1 79 ? 39.850 31.087 90.319 1.00 17.37 57 GLU D N 1
ATOM 2932 C CA . GLU D 1 79 ? 39.949 31.960 91.503 1.00 18.89 57 GLU D CA 1
ATOM 2933 C C . GLU D 1 79 ? 38.690 31.986 92.342 1.00 16.64 57 GLU D C 1
ATOM 2934 O O . GLU D 1 79 ? 38.714 32.475 93.473 1.00 15.37 57 GLU D O 1
ATOM 2940 N N . PHE D 1 80 ? 37.566 31.531 91.785 1.00 14.39 58 PHE D N 1
ATOM 2941 C CA . PHE D 1 80 ? 36.316 31.508 92.523 1.00 13.62 58 PHE D CA 1
ATOM 2942 C C . PHE D 1 80 ? 35.445 30.363 92.013 1.00 13.19 58 PHE D C 1
ATOM 2943 O O . PHE D 1 80 ? 35.280 30.190 90.821 1.00 12.37 58 PHE D O 1
ATOM 2951 N N . LEU D 1 81 ? 34.921 29.590 92.961 1.00 13.16 59 LEU D N 1
ATOM 2952 C CA . LEU D 1 81 ? 34.022 28.497 92.680 1.00 13.09 59 LEU D CA 1
ATOM 2953 C C . LEU D 1 81 ? 32.896 28.493 93.710 1.00 13.32 59 LEU D C 1
ATOM 2954 O O . LEU D 1 81 ? 33.134 28.361 94.927 1.00 13.57 59 LEU D O 1
ATOM 2959 N N . GLY D 1 82 ? 31.675 28.591 93.214 1.00 12.48 60 GLY D N 1
ATOM 2960 C CA . GLY D 1 82 ? 30.466 28.731 94.032 1.00 12.80 60 GLY D CA 1
ATOM 2961 C C . GLY D 1 82 ? 29.418 27.666 93.716 1.00 12.38 60 GLY D C 1
ATOM 2962 O O . GLY D 1 82 ? 29.714 26.639 93.076 1.00 12.08 60 GLY D O 1
ATOM 2963 N N . SER D 1 83 ? 28.193 27.929 94.107 1.00 12.78 61 SER D N 1
ATOM 2964 C CA . SER D 1 83 ? 27.122 26.946 93.963 1.00 13.01 61 SER D CA 1
ATOM 2965 C C . SER D 1 83 ? 26.863 26.484 92.556 1.00 13.14 61 SER D C 1
ATOM 2966 O O . SER D 1 83 ? 26.681 25.257 92.328 1.00 13.14 61 SER D O 1
ATOM 2969 N N . VAL D 1 84 ? 26.754 27.427 91.598 1.00 13.13 62 VAL D N 1
ATOM 2970 C CA . VAL D 1 84 ? 26.472 27.007 90.236 1.00 13.00 62 VAL D CA 1
ATOM 2971 C C . VAL D 1 84 ? 27.613 26.149 89.691 1.00 12.50 62 VAL D C 1
ATOM 2972 O O . VAL D 1 84 ? 27.407 25.197 88.928 1.00 11.95 62 VAL D O 1
ATOM 2976 N N . GLY D 1 85 ? 28.861 26.494 90.025 1.00 12.14 63 GLY D N 1
ATOM 2977 C CA . GLY D 1 85 ? 29.980 25.706 89.570 1.00 12.09 63 GLY D CA 1
ATOM 2978 C C . GLY D 1 85 ? 29.984 24.314 90.157 1.00 12.28 63 GLY D C 1
ATOM 2979 O O . GLY D 1 85 ? 30.281 23.339 89.454 1.00 12.55 63 GLY D O 1
ATOM 2980 N N . LEU D 1 86 ? 29.651 24.177 91.438 1.00 12.60 64 LEU D N 1
ATOM 2981 C CA . LEU D 1 86 ? 29.511 22.851 92.034 1.00 13.04 64 LEU D CA 1
ATOM 2982 C C . LEU D 1 86 ? 28.394 22.033 91.379 1.00 13.47 64 LEU D C 1
ATOM 2983 O O . LEU D 1 86 ? 28.557 20.829 91.139 1.00 13.88 64 LEU D O 1
ATOM 2988 N N . LYS D 1 87 ? 27.315 22.702 91.026 1.00 13.62 65 LYS D N 1
ATOM 2989 C CA . LYS D 1 87 ? 26.184 22.037 90.331 1.00 14.55 65 LYS D CA 1
ATOM 2990 C C . LYS D 1 87 ? 26.639 21.509 88.953 1.00 15.13 65 LYS D C 1
ATOM 2991 O O . LYS D 1 87 ? 26.310 20.375 88.582 1.00 15.07 65 LYS D O 1
ATOM 2993 N N . ILE D 1 88 ? 27.437 22.292 88.254 1.00 14.87 66 ILE D N 1
ATOM 2994 C CA . ILE D 1 88 ? 28.005 21.869 86.952 1.00 15.54 66 ILE D CA 1
ATOM 2995 C C . ILE D 1 88 ? 28.910 20.634 87.111 1.00 15.67 66 ILE D C 1
ATOM 2996 O O . ILE D 1 88 ? 28.833 19.702 86.318 1.00 16.36 66 ILE D O 1
ATOM 3001 N N . LEU D 1 89 ? 29.817 20.656 88.101 1.00 15.27 67 LEU D N 1
ATOM 3002 C CA . LEU D 1 89 ? 30.670 19.468 88.348 1.00 15.47 67 LEU D CA 1
ATOM 3003 C C . LEU D 1 89 ? 29.870 18.215 88.649 1.00 15.80 67 LEU D C 1
ATOM 3004 O O . LEU D 1 89 ? 30.154 17.134 88.086 1.00 16.47 67 LEU D O 1
ATOM 3009 N N . ALA D 1 90 ? 28.905 18.321 89.552 1.00 15.62 68 ALA D N 1
ATOM 3010 C CA . ALA D 1 90 ? 28.048 17.170 89.890 1.00 16.70 68 ALA D CA 1
ATOM 3011 C C . ALA D 1 90 ? 27.238 16.699 88.685 1.00 17.56 68 ALA D C 1
ATOM 3012 O O . ALA D 1 90 ? 27.133 15.476 88.434 1.00 18.78 68 ALA D O 1
ATOM 3014 N N . ALA D 1 91 ? 26.689 17.628 87.919 1.00 17.10 69 ALA D N 1
ATOM 3015 C CA . ALA D 1 91 ? 25.877 17.241 86.743 1.00 18.34 69 ALA D CA 1
ATOM 3016 C C . ALA D 1 91 ? 26.771 16.565 85.687 1.00 18.66 69 ALA D C 1
ATOM 3017 O O . ALA D 1 91 ? 26.342 15.659 84.980 1.00 19.03 69 ALA D O 1
ATOM 3019 N N . THR D 1 92 ? 28.014 17.028 85.588 1.00 18.32 70 THR D N 1
ATOM 3020 C CA . THR D 1 92 ? 28.927 16.472 84.615 1.00 19.06 70 THR D CA 1
ATOM 3021 C C . THR D 1 92 ? 29.211 14.998 84.966 1.00 20.54 70 THR D C 1
ATOM 3022 O O . THR D 1 92 ? 29.117 14.107 84.114 1.00 20.32 70 THR D O 1
ATOM 3026 N N . TYR D 1 93 ? 29.544 14.759 86.227 1.00 21.23 71 TYR D N 1
ATOM 3027 C CA . TYR D 1 93 ? 29.746 13.393 86.689 1.00 22.27 71 TYR D CA 1
ATOM 3028 C C . TYR D 1 93 ? 28.512 12.525 86.368 1.00 23.09 71 TYR D C 1
ATOM 3029 O O . TYR D 1 93 ? 28.649 11.397 85.906 1.00 23.49 71 TYR D O 1
ATOM 3038 N N . GLU D 1 94 ? 27.319 13.033 86.633 1.00 23.43 72 GLU D N 1
ATOM 3039 C CA . GLU D 1 94 ? 26.088 12.265 86.372 1.00 25.04 72 GLU D CA 1
ATOM 3040 C C . GLU D 1 94 ? 25.813 12.001 84.901 1.00 26.10 72 GLU D C 1
ATOM 3041 O O . GLU D 1 94 ? 25.168 10.989 84.571 1.00 26.00 72 GLU D O 1
ATOM 3047 N N . LYS D 1 95 ? 26.256 12.908 84.029 1.00 25.59 73 LYS D N 1
ATOM 3048 C CA . LYS D 1 95 ? 25.950 12.807 82.598 1.00 27.32 73 LYS D CA 1
ATOM 3049 C C . LYS D 1 95 ? 26.935 11.923 81.884 1.00 26.34 73 LYS D C 1
ATOM 3050 O O . LYS D 1 95 ? 26.609 11.358 80.857 1.00 25.80 73 LYS D O 1
ATOM 3056 N N . LEU D 1 96 ? 28.149 11.826 82.423 1.00 25.29 74 LEU D N 1
ATOM 3057 C CA . LEU D 1 96 ? 29.121 10.917 81.857 1.00 26.39 74 LEU D CA 1
ATOM 3058 C C . LEU D 1 96 ? 28.697 9.459 81.905 1.00 27.61 74 LEU D C 1
ATOM 3059 O O . LEU D 1 96 ? 27.929 9.054 82.752 1.00 28.51 74 LEU D O 1
ATOM 3064 N N . GLY D 1 97 ? 29.248 8.684 80.972 1.00 29.15 75 GLY D N 1
ATOM 3065 C CA . GLY D 1 97 ? 28.988 7.256 80.868 1.00 30.74 75 GLY D CA 1
ATOM 3066 C C . GLY D 1 97 ? 29.309 6.480 82.119 1.00 32.30 75 GLY D C 1
ATOM 3067 O O . GLY D 1 97 ? 30.150 6.907 82.935 1.00 31.21 75 GLY D O 1
ATOM 3068 N N . LYS D 1 98 ? 28.690 5.314 82.228 1.00 33.06 76 LYS D N 1
ATOM 3069 C CA . LYS D 1 98 ? 28.805 4.489 83.424 1.00 35.28 76 LYS D CA 1
ATOM 3070 C C . LYS D 1 98 ? 30.244 4.041 83.708 1.00 36.55 76 LYS D C 1
ATOM 3071 O O . LYS D 1 98 ? 30.599 3.812 84.849 1.00 38.64 76 LYS D O 1
ATOM 3077 N N . GLU D 1 99 ? 31.067 3.922 82.682 1.00 39.34 77 GLU D N 1
ATOM 3078 C CA . GLU D 1 99 ? 32.399 3.354 82.845 1.00 42.36 77 GLU D CA 1
ATOM 3079 C C . GLU D 1 99 ? 33.447 4.429 82.398 1.00 41.73 77 GLU D C 1
ATOM 3080 O O . GLU D 1 99 ? 34.623 4.136 82.199 1.00 45.72 77 GLU D O 1
ATOM 3086 N N . THR D 1 100 ? 33.040 5.705 82.332 1.00 36.34 78 THR D N 1
ATOM 3087 C CA . THR D 1 100 ? 33.950 6.788 81.908 1.00 35.51 78 THR D CA 1
ATOM 3088 C C . THR D 1 100 ? 34.752 7.322 83.090 1.00 32.25 78 THR D C 1
ATOM 3089 O O . THR D 1 100 ? 34.185 7.595 84.137 1.00 31.88 78 THR D O 1
ATOM 3093 N N . GLY D 1 101 ? 36.065 7.454 82.943 1.00 30.53 79 GLY D N 1
ATOM 3094 C CA . GLY D 1 101 ? 36.891 8.008 84.021 1.00 28.82 79 GLY D CA 1
ATOM 3095 C C . GLY D 1 101 ? 36.560 9.486 84.219 1.00 27.15 79 GLY D C 1
ATOM 3096 O O . GLY D 1 101 ? 36.315 10.195 83.234 1.00 26.09 79 GLY D O 1
ATOM 3097 N N . PHE D 1 102 ? 36.593 9.951 85.464 1.00 25.83 80 PHE D N 1
ATOM 3098 C CA . PHE D 1 102 ? 36.374 11.367 85.757 1.00 25.39 80 PHE D CA 1
ATOM 3099 C C . PHE D 1 102 ? 37.178 11.793 86.964 1.00 24.77 80 PHE D C 1
ATOM 3100 O O . PHE D 1 102 ? 37.339 11.031 87.930 1.00 27.40 80 PHE D O 1
ATOM 3108 N N . GLY D 1 103 ? 37.794 12.961 86.857 1.00 23.05 81 GLY D N 1
ATOM 3109 C CA . GLY D 1 103 ? 38.543 13.532 87.960 1.00 20.99 81 GLY D CA 1
ATOM 3110 C C . GLY D 1 103 ? 38.498 15.034 87.843 1.00 20.17 81 GLY D C 1
ATOM 3111 O O . GLY D 1 103 ? 38.355 15.574 86.741 1.00 18.43 81 GLY D O 1
ATOM 3112 N N . VAL D 1 104 ? 38.675 15.691 88.974 1.00 19.23 82 VAL D N 1
ATOM 3113 C CA . VAL D 1 104 ? 38.786 17.132 89.034 1.00 19.07 82 VAL D CA 1
ATOM 3114 C C . VAL D 1 104 ? 40.094 17.475 89.731 1.00 19.28 82 VAL D C 1
ATOM 3115 O O . VAL D 1 104 ? 40.448 16.843 90.712 1.00 19.37 82 VAL D O 1
ATOM 3119 N N . VAL D 1 105 ? 40.816 18.443 89.188 1.00 19.07 83 VAL D N 1
ATOM 3120 C CA . VAL D 1 105 ? 42.066 18.936 89.772 1.00 20.06 83 VAL D CA 1
ATOM 3121 C C . VAL D 1 105 ? 41.771 20.264 90.461 1.00 20.44 83 VAL D C 1
ATOM 3122 O O . VAL D 1 105 ? 41.216 21.171 89.814 1.00 18.34 83 VAL D O 1
ATOM 3126 N N . ALA D 1 106 ? 42.112 20.363 91.749 1.00 20.74 84 ALA D N 1
ATOM 3127 C CA . ALA D 1 106 ? 41.924 21.592 92.474 1.00 22.66 84 ALA D CA 1
ATOM 3128 C C . ALA D 1 106 ? 43.087 21.774 93.409 1.00 25.45 84 ALA D C 1
ATOM 3129 O O . ALA D 1 106 ? 43.431 20.852 94.147 1.00 25.43 84 ALA D O 1
ATOM 3131 N N . ARG D 1 107 ? 43.692 22.955 93.362 1.00 27.39 85 ARG D N 1
ATOM 3132 C CA . ARG D 1 107 ? 44.932 23.203 94.077 1.00 31.60 85 ARG D CA 1
ATOM 3133 C C . ARG D 1 107 ? 44.617 23.955 95.370 1.00 33.61 85 ARG D C 1
ATOM 3134 O O . ARG D 1 107 ? 44.770 23.401 96.446 1.00 44.56 85 ARG D O 1
ATOM 3136 N N . GLY D 1 108 ? 44.200 25.192 95.296 1.00 28.38 86 GLY D N 1
ATOM 3137 C CA . GLY D 1 108 ? 44.094 25.993 96.533 1.00 28.26 86 GLY D CA 1
ATOM 3138 C C . GLY D 1 108 ? 42.720 26.011 97.203 1.00 24.49 86 GLY D C 1
ATOM 3139 O O . GLY D 1 108 ? 41.810 25.314 96.774 1.00 23.32 86 GLY D O 1
ATOM 3140 N N . PRO D 1 109 ? 42.578 26.793 98.282 1.00 23.85 87 PRO D N 1
ATOM 3141 C CA . PRO D 1 109 ? 41.291 26.856 99.000 1.00 23.29 87 PRO D CA 1
ATOM 3142 C C . PRO D 1 109 ? 40.116 27.377 98.208 1.00 20.73 87 PRO D C 1
ATOM 3143 O O . PRO D 1 109 ? 38.967 26.978 98.479 1.00 19.63 87 PRO D O 1
ATOM 3147 N N . ALA D 1 110 ? 40.365 28.196 97.191 1.00 19.52 88 ALA D N 1
ATOM 3148 C CA . ALA D 1 110 ? 39.227 28.728 96.425 1.00 19.12 88 ALA D CA 1
ATOM 3149 C C . ALA D 1 110 ? 38.405 27.650 95.714 1.00 17.94 88 ALA D C 1
ATOM 3150 O O . ALA D 1 110 ? 37.192 27.745 95.604 1.00 16.60 88 ALA D O 1
ATOM 3152 N N . THR D 1 111 ? 39.068 26.594 95.292 1.00 17.81 89 THR D N 1
ATOM 3153 C CA . THR D 1 111 ? 38.394 25.511 94.635 1.00 17.30 89 THR D CA 1
ATOM 3154 C C . THR D 1 111 ? 38.218 24.264 95.498 1.00 16.81 89 THR D C 1
ATOM 3155 O O . THR D 1 111 ? 37.161 23.630 95.425 1.00 15.36 89 THR D O 1
ATOM 3159 N N . ARG D 1 112 ? 39.208 23.973 96.334 1.00 16.93 90 ARG D N 1
ATOM 3160 C CA . ARG D 1 112 ? 39.151 22.778 97.178 1.00 18.47 90 ARG D CA 1
ATOM 3161 C C . ARG D 1 112 ? 38.150 22.865 98.305 1.00 17.78 90 ARG D C 1
ATOM 3162 O O . ARG D 1 112 ? 37.463 21.898 98.569 1.00 17.12 90 ARG D O 1
ATOM 3170 N N . ARG D 1 113 ? 38.019 24.024 98.942 1.00 17.46 91 ARG D N 1
ATOM 3171 C CA . ARG D 1 113 ? 37.048 24.113 100.024 1.00 17.33 91 ARG D CA 1
ATOM 3172 C C . ARG D 1 113 ? 35.586 23.943 99.557 1.00 16.34 91 ARG D C 1
ATOM 3173 O O . ARG D 1 113 ? 34.821 23.204 100.184 1.00 15.64 91 ARG D O 1
ATOM 3181 N N . PRO D 1 114 ? 35.181 24.602 98.461 1.00 14.91 92 PRO D N 1
ATOM 3182 C CA . PRO D 1 114 ? 33.771 24.344 98.084 1.00 14.29 92 PRO D CA 1
ATOM 3183 C C . PRO D 1 114 ? 33.468 22.881 97.745 1.00 13.65 92 PRO D C 1
ATOM 3184 O O . PRO D 1 114 ? 32.433 22.326 98.168 1.00 14.10 92 PRO D O 1
ATOM 3188 N N . ILE D 1 115 ? 34.392 22.235 97.043 1.00 13.34 93 ILE D N 1
ATOM 3189 C CA . ILE D 1 115 ? 34.224 20.836 96.680 1.00 13.08 93 ILE D CA 1
ATOM 3190 C C . ILE D 1 115 ? 34.238 19.890 97.922 1.00 13.64 93 ILE D C 1
ATOM 3191 O O . ILE D 1 115 ? 33.330 19.061 98.115 1.00 13.64 93 ILE D O 1
ATOM 3196 N N . HIS D 1 116 ? 35.239 20.065 98.768 1.00 14.21 94 HIS D N 1
ATOM 3197 C CA . HIS D 1 116 ? 35.378 19.286 100.008 1.00 14.97 94 HIS D CA 1
ATOM 3198 C C . HIS D 1 116 ? 34.302 19.579 101.013 1.00 14.85 94 HIS D C 1
ATOM 3199 O O . HIS D 1 116 ? 33.699 18.655 101.587 1.00 15.57 94 HIS D O 1
ATOM 3206 N N . LEU D 1 117 ? 34.029 20.861 101.260 1.00 14.54 95 LEU D N 1
ATOM 3207 C CA . LEU D 1 117 ? 33.101 21.178 102.316 1.00 14.81 95 LEU D CA 1
ATOM 3208 C C . LEU D 1 117 ? 31.644 20.840 101.953 1.00 14.93 95 LEU D C 1
ATOM 3209 O O . LEU D 1 117 ? 30.831 20.618 102.855 1.00 15.39 95 LEU D O 1
ATOM 3214 N N . THR D 1 118 ? 31.308 20.724 100.670 1.00 14.34 96 THR D N 1
ATOM 3215 C CA . THR D 1 118 ? 29.960 20.285 100.282 1.00 14.09 96 THR D CA 1
ATOM 3216 C C . THR D 1 118 ? 29.894 18.787 100.042 1.00 14.76 96 THR D C 1
ATOM 3217 O O . THR D 1 118 ? 28.825 18.260 99.730 1.00 14.87 96 THR D O 1
ATOM 3221 N N . GLY D 1 119 ? 31.013 18.080 100.211 1.00 15.24 97 GLY D N 1
ATOM 3222 C CA . GLY D 1 119 ? 31.020 16.614 100.059 1.00 16.16 97 GLY D CA 1
ATOM 3223 C C . GLY D 1 119 ? 31.113 16.040 98.657 1.00 17.07 97 GLY D C 1
ATOM 3224 O O . GLY D 1 119 ? 31.041 14.812 98.489 1.00 17.54 97 GLY D O 1
ATOM 3225 N N . LEU D 1 120 ? 31.311 16.874 97.632 1.00 17.72 98 LEU D N 1
ATOM 3226 C CA . LEU D 1 120 ? 31.392 16.360 96.256 1.00 19.64 98 LEU D CA 1
ATOM 3227 C C . LEU D 1 120 ? 32.554 15.430 95.982 1.00 19.04 98 LEU D C 1
ATOM 3228 O O . LEU D 1 120 ? 32.488 14.580 95.094 1.00 20.14 98 LEU D O 1
ATOM 3233 N N . ASP D 1 121 ? 33.649 15.623 96.690 1.00 19.15 99 ASP D N 1
ATOM 3234 C CA . ASP D 1 121 ? 34.783 14.716 96.559 1.00 20.05 99 ASP D CA 1
ATOM 3235 C C . ASP D 1 121 ? 34.498 13.322 97.143 1.00 21.51 99 ASP D C 1
ATOM 3236 O O . ASP D 1 121 ? 35.364 12.451 97.079 1.00 22.53 99 ASP D O 1
ATOM 3241 N N . LYS D 1 122 ? 33.329 13.114 97.756 1.00 21.97 100 LYS D N 1
ATOM 3242 C CA . LYS D 1 122 ? 32.873 11.754 98.112 1.00 24.15 100 LYS D CA 1
ATOM 3243 C C . LYS D 1 122 ? 32.213 11.086 96.915 1.00 25.85 100 LYS D C 1
ATOM 3244 O O . LYS D 1 122 ? 32.047 9.886 96.897 1.00 26.28 100 LYS D O 1
ATOM 3250 N N . THR D 1 123 ? 31.830 11.884 95.926 1.00 26.04 101 THR D N 1
ATOM 3251 C CA . THR D 1 123 ? 31.142 11.405 94.721 1.00 27.83 101 THR D CA 1
ATOM 3252 C C . THR D 1 123 ? 32.122 11.105 93.612 1.00 27.08 101 THR D C 1
ATOM 3253 O O . THR D 1 123 ? 31.954 10.129 92.904 1.00 27.16 101 THR D O 1
ATOM 3257 N N . PHE D 1 124 ? 33.112 11.970 93.430 1.00 24.67 102 PHE D N 1
ATOM 3258 C CA . PHE D 1 124 ? 34.119 11.753 92.413 1.00 24.85 102 PHE D CA 1
ATOM 3259 C C . PHE D 1 124 ? 35.467 12.169 92.955 1.00 24.32 102 PHE D C 1
ATOM 3260 O O . PHE D 1 124 ? 35.543 12.910 93.951 1.00 22.90 102 PHE D O 1
ATOM 3268 N N . PRO D 1 125 ? 36.534 11.697 92.321 1.00 24.62 103 PRO D N 1
ATOM 3269 C CA . PRO D 1 125 ? 37.881 11.952 92.790 1.00 25.45 103 PRO D CA 1
ATOM 3270 C C . PRO D 1 125 ? 38.369 13.373 92.584 1.00 24.61 103 PRO D C 1
ATOM 3271 O O . PRO D 1 125 ? 38.262 13.894 91.479 1.00 24.29 103 PRO D O 1
ATOM 3275 N N . LEU D 1 126 ? 39.001 13.922 93.613 1.00 25.26 104 LEU D N 1
ATOM 3276 C CA . LEU D 1 126 ? 39.665 15.197 93.559 1.00 25.59 104 LEU D CA 1
ATOM 3277 C C . LEU D 1 126 ? 41.179 15.012 93.669 1.00 26.86 104 LEU D C 1
ATOM 3278 O O . LEU D 1 126 ? 41.657 14.259 94.532 1.00 28.16 104 LEU D O 1
ATOM 3283 N N . TYR D 1 127 ? 41.936 15.641 92.768 1.00 24.67 105 TYR D N 1
ATOM 3284 C CA . TYR D 1 127 ? 43.377 15.516 92.714 1.00 25.59 105 TYR D CA 1
ATOM 3285 C C . TYR D 1 127 ? 44.056 16.856 92.900 1.00 26.56 105 TYR D C 1
ATOM 3286 O O . TYR D 1 127 ? 43.474 17.874 92.557 1.00 25.69 105 TYR D O 1
ATOM 3295 N N . PRO D 1 128 ? 45.303 16.870 93.412 1.00 28.52 106 PRO D N 1
ATOM 3296 C CA . PRO D 1 128 ? 46.025 18.132 93.587 1.00 29.55 106 PRO D CA 1
ATOM 3297 C C . PRO D 1 128 ? 46.760 18.608 92.336 1.00 29.50 106 PRO D C 1
ATOM 3298 O O . PRO D 1 128 ? 47.068 19.793 92.226 1.00 29.84 106 PRO D O 1
ATOM 3302 N N . THR D 1 129 ? 47.018 17.716 91.378 1.00 29.62 107 THR D N 1
ATOM 3303 C CA . THR D 1 129 ? 47.693 18.092 90.135 1.00 29.42 107 THR D CA 1
ATOM 3304 C C . THR D 1 129 ? 47.113 17.339 88.962 1.00 28.91 107 THR D C 1
ATOM 3305 O O . THR D 1 129 ? 46.492 16.279 89.140 1.00 27.84 107 THR D O 1
ATOM 3309 N N . LEU D 1 130 ? 47.347 17.868 87.765 1.00 28.29 108 LEU D N 1
ATOM 3310 C CA . LEU D 1 130 ? 46.868 17.228 86.546 1.00 28.66 108 LEU D CA 1
ATOM 3311 C C . LEU D 1 130 ? 47.594 15.894 86.340 1.00 30.91 108 LEU D C 1
ATOM 3312 O O . LEU D 1 130 ? 46.973 14.901 85.938 1.00 30.09 108 LEU D O 1
ATOM 3317 N N . ASP D 1 131 ? 48.901 15.869 86.609 1.00 33.59 109 ASP D N 1
ATOM 3318 C CA . ASP D 1 131 ? 49.672 14.609 86.512 1.00 38.05 109 ASP D CA 1
ATOM 3319 C C . ASP D 1 131 ? 49.060 13.501 87.344 1.00 36.80 109 ASP D C 1
ATOM 3320 O O . ASP D 1 131 ? 48.906 12.377 86.860 1.00 35.67 109 ASP D O 1
ATOM 3325 N N . ASP D 1 132 ? 48.691 13.815 88.585 1.00 36.65 110 ASP D N 1
ATOM 3326 C CA . ASP D 1 132 ? 48.036 12.833 89.457 1.00 35.68 110 ASP D CA 1
ATOM 3327 C C . ASP D 1 132 ? 46.733 12.355 88.877 1.00 33.87 110 ASP D C 1
ATOM 3328 O O . ASP D 1 132 ? 46.437 11.162 88.917 1.00 30.73 110 ASP D O 1
ATOM 3333 N N . ALA D 1 133 ? 45.934 13.286 88.339 1.00 31.09 111 ALA D N 1
ATOM 3334 C CA . ALA D 1 133 ? 44.650 12.911 87.728 1.00 29.71 111 ALA D CA 1
ATOM 3335 C C . ALA D 1 133 ? 44.822 12.027 86.504 1.00 30.14 111 ALA D C 1
ATOM 3336 O O . ALA D 1 133 ? 44.109 11.040 86.338 1.00 29.28 111 ALA D O 1
ATOM 3338 N N . LEU D 1 134 ? 45.761 12.386 85.640 1.00 32.18 112 LEU D N 1
ATOM 3339 C CA . LEU D 1 134 ? 45.996 11.614 84.419 1.00 33.76 112 LEU D CA 1
ATOM 3340 C C . LEU D 1 134 ? 46.497 10.197 84.746 1.00 36.35 112 LEU D C 1
ATOM 3341 O O . LEU D 1 134 ? 46.062 9.227 84.121 1.00 39.17 112 LEU D O 1
ATOM 3346 N N . THR D 1 135 ? 47.400 10.088 85.707 1.00 36.72 113 THR D N 1
ATOM 3347 C CA . THR D 1 135 ? 47.869 8.771 86.175 1.00 39.13 113 THR D CA 1
ATOM 3348 C C . THR D 1 135 ? 46.716 7.902 86.684 1.00 40.03 113 THR D C 1
ATOM 3349 O O . THR D 1 135 ? 46.583 6.733 86.286 1.00 41.41 113 THR D O 1
ATOM 3353 N N . ALA D 1 136 ? 45.847 8.476 87.518 1.00 39.38 114 ALA D N 1
ATOM 3354 C CA . ALA D 1 136 ? 44.741 7.717 88.069 1.00 40.30 114 ALA D CA 1
ATOM 3355 C C . ALA D 1 136 ? 43.761 7.287 86.988 1.00 43.47 114 ALA D C 1
ATOM 3356 O O . ALA D 1 136 ? 43.271 6.158 86.978 1.00 42.57 114 ALA D O 1
ATOM 3358 N N . VAL D 1 137 ? 43.430 8.211 86.100 1.00 46.07 115 VAL D N 1
ATOM 3359 C CA . VAL D 1 137 ? 42.442 7.959 85.066 1.00 51.45 115 VAL D CA 1
ATOM 3360 C C . VAL D 1 137 ? 42.917 6.905 84.056 1.00 55.81 115 VAL D C 1
ATOM 3361 O O . VAL D 1 137 ? 42.090 6.207 83.467 1.00 59.78 115 VAL D O 1
ATOM 3365 N N . ARG D 1 138 ? 44.230 6.754 83.894 1.00 60.17 116 ARG D N 1
ATOM 3366 C CA . ARG D 1 138 ? 44.782 5.739 82.981 1.00 64.75 116 ARG D CA 1
ATOM 3367 C C . ARG D 1 138 ? 44.970 4.305 83.544 1.00 68.62 116 ARG D C 1
ATOM 3368 O O . ARG D 1 138 ? 45.251 3.383 82.782 1.00 72.27 116 ARG D O 1
ATOM 3376 N N . ASP D 1 139 ? 44.808 4.091 84.847 1.00 71.97 117 ASP D N 1
ATOM 3377 C CA . ASP D 1 139 ? 44.992 2.736 85.406 1.00 72.65 117 ASP D CA 1
ATOM 3378 C C . ASP D 1 139 ? 43.713 1.905 85.322 1.00 70.89 117 ASP D C 1
ATOM 3379 O O . ASP D 1 139 ? 42.716 2.224 85.960 1.00 68.09 117 ASP D O 1
#

Sequence (465 aa):
SAPDSITTTLVEDHDGVSVVSVSSGEIDMVTAPALEQAIGAVVADSPPALVIIDLSAVEFLGSSVGLKILAATYEKLGKETGFGVVARGPATRRPIHHLTGLDKTFPLYPTLDDDALTAVRDLSAPDSITTLVEDHDGVSVVSVSSGEIDMVTAPALEQAIGAVVADSPPALVIIDLSAVEFLGSVGLKILAATYEKLGKETGFGVVARGPATRRPIHHLTGLDKTFPLYPTLDDDALTAVRDLSAPDSITTLVEDHDGVSVVSVSGEIDMVTAPALEQAIGAVVADSPPALVIDLSAVEEFLGSVGLKILAATYEKLGKETGFGVVARGPATRRPIHLTGLDKTFPLYPTLDDALTAVRDAPDSITTLVEDHDGVSVVSVSGEIDMVTAPALEQAIGAVVADSPPALVIDLSAVEFLGSVGLKILAATYEKLGKETGFGVVARGPATRRPIHLTGLDKTFPLYPTLDDALTAVRD

B-factor: mean 25.72, std 12.25, range [7.71, 77.53]

Radius of gyration: 23.86 Å; Cα contacts (8 Å, |Δi|>4): 969; chains: 4; bounding box: 55×60×64 Å

Solvent-accessible surface area: 21377 Å² total; per-residue (Å²): 95,6,91,54,3,3,16,4,30,23,55,103,55,133,33,7,19,1,0,31,2,40,5,23,2,41,146,101,2,2,80,36,2,80,72,5,2,20,53,12,24,82,119,94,12,98,6,0,0,0,16,1,60,55,9,112,105,7,10,77,19,2,18,136,11,4,22,52,4,86,138,113,24,46,214,176,32,24,12,0,0,0,0,54,36,106,51,1,86,150,29,0,127,119,82,14,20,42,181,66,5,59,32,39,75,24,42,88,48,0,14,98,41,30,126,122,112,47,5,90,55,3,3,16,4,30,24,55,103,54,134,33,6,19,1,0,30,2,39,5,22,2,41,146,100,2,2,68,34,2,80,136,5,1,25,52,12,23,82,119,95,13,100,5,0,0,0,17,1,61,54,9,109,105,7,10,75,19,1,20,138,11,4,21,48,2,85,139,111,24,47,213,173,34,23,12,0,0,0,0,72,30,106,51,1,66,146,29,0,83,122,83,12,20,48,188,66,6,60,30,38,61,27,45,100,59,0,18,84,41,24,116,162,150,118,72,100,49,25,2,39,1,52,6,42,96,59,92,31,6,18,2,0,33,4,40,16,21,1,33,145,80,0,2,76,24,2,81,69,7,5,36,47,6,19,39,90,47,11,100,5,0,0,0,17,1,61,55,9,123,99,6,14,99,31,1,19,58,12,3,31,43,5,50,50,106,4,7,58,132,29,24,12,0,0,0,0,56,32,88,44,3,84,152,29,0,112,138,88,17,24,42,183,60,4,60,31,38,75,61,44,110,64,0,16,96,47,30,122,124,144,104,48,26,3,38,1,52,5,43,94,58,90,32,7,18,2,0,34,3,39,16,21,2,34,146,74,0,2,51,22,1,82,70,7,6,36,47,6,19,37,90,42,12,98,5,0,0,0,17,1,62,52,9,123,99,5,15,99,32,1,21,59,12,3,31,44,5,51,47,106,4,6,58,136,27,24,11,0,0,0,0,56,33,88,44,3,84,153,28,0,113,138,88,19,25,39,182,58,4,60,32,38,75,62,45,109,65,0,14,87,41,31,124,156